Protein AF-A0A2E9WU74-F1 (afdb_monomer)

Structure (mmCIF, N/CA/C/O backbone):
data_AF-A0A2E9WU74-F1
#
_entry.id   AF-A0A2E9WU74-F1
#
loop_
_a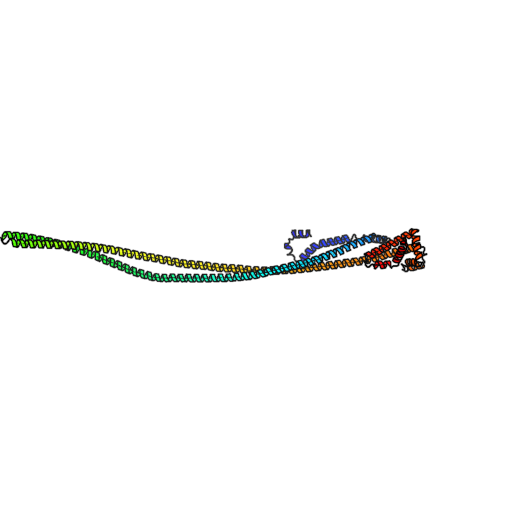tom_site.group_PDB
_atom_site.id
_atom_site.type_symbol
_atom_site.label_atom_id
_atom_site.label_alt_id
_atom_site.label_comp_id
_atom_site.label_asym_id
_atom_site.label_entity_id
_atom_site.label_seq_id
_atom_site.pdbx_PDB_ins_code
_atom_site.Cartn_x
_atom_site.Cartn_y
_atom_site.Cartn_z
_atom_site.occupancy
_atom_site.B_iso_or_equiv
_atom_site.auth_seq_id
_atom_site.auth_comp_id
_atom_site.auth_asym_id
_atom_site.auth_atom_id
_atom_site.pdbx_PDB_model_num
ATOM 1 N N . MET A 1 1 ? 57.791 0.528 -40.957 1.00 48.19 1 MET A N 1
ATOM 2 C CA . MET A 1 1 ? 56.717 0.867 -39.993 1.00 48.19 1 MET A CA 1
ATOM 3 C C . MET A 1 1 ? 56.706 0.006 -38.730 1.00 48.19 1 MET A C 1
ATOM 5 O O . MET A 1 1 ? 56.322 0.526 -37.696 1.00 48.19 1 MET A O 1
ATOM 9 N N . ILE A 1 2 ? 57.174 -1.249 -38.754 1.00 48.03 2 ILE A N 1
ATOM 10 C CA . ILE A 1 2 ? 57.168 -2.131 -37.564 1.00 48.03 2 ILE A CA 1
ATOM 11 C C . ILE A 1 2 ? 58.119 -1.635 -36.445 1.00 48.03 2 ILE A C 1
ATOM 13 O O . ILE A 1 2 ? 57.806 -1.767 -35.269 1.00 48.03 2 ILE A O 1
ATOM 17 N N . PHE A 1 3 ? 59.224 -0.967 -36.797 1.00 51.16 3 PHE A N 1
ATOM 18 C CA . PHE A 1 3 ? 60.222 -0.463 -35.834 1.00 51.16 3 PHE A CA 1
ATOM 19 C C . PHE A 1 3 ? 59.803 0.813 -35.074 1.00 51.16 3 PHE A C 1
ATOM 21 O O . PHE A 1 3 ? 60.235 1.035 -33.949 1.00 51.16 3 PHE A O 1
ATOM 28 N N . VAL A 1 4 ? 58.939 1.651 -35.663 1.00 55.72 4 VAL A N 1
ATOM 29 C CA . VAL A 1 4 ? 58.462 2.897 -35.023 1.00 55.72 4 VAL A CA 1
ATOM 30 C C . VAL A 1 4 ? 57.407 2.577 -33.962 1.00 55.72 4 VAL A C 1
ATOM 32 O O . VAL A 1 4 ? 57.425 3.153 -32.879 1.00 55.72 4 VAL A O 1
ATOM 35 N N . GLY A 1 5 ? 56.547 1.588 -34.233 1.00 57.78 5 GLY A N 1
ATOM 36 C CA . GLY A 1 5 ? 55.558 1.110 -33.267 1.00 57.78 5 GLY A CA 1
ATOM 37 C C . GLY A 1 5 ? 56.182 0.456 -32.031 1.00 57.78 5 GLY A C 1
ATOM 38 O O . GLY A 1 5 ? 55.669 0.644 -30.930 1.00 57.78 5 GLY A O 1
ATOM 39 N N . SER A 1 6 ? 57.309 -0.257 -32.176 1.00 55.78 6 SER A N 1
ATOM 40 C CA . SER A 1 6 ? 57.970 -0.890 -31.025 1.00 55.78 6 SER A CA 1
ATOM 41 C C . SER A 1 6 ? 58.774 0.094 -30.170 1.00 55.78 6 SER A C 1
ATOM 43 O O . SER A 1 6 ? 58.863 -0.105 -28.966 1.00 55.78 6 SER A O 1
ATOM 45 N N . TYR A 1 7 ? 59.326 1.167 -30.748 1.00 57.25 7 TYR A N 1
ATOM 46 C CA . TYR A 1 7 ? 60.060 2.190 -29.988 1.00 57.25 7 TYR A CA 1
ATOM 47 C C . TYR A 1 7 ? 59.115 3.082 -29.160 1.00 57.25 7 TYR A C 1
ATOM 49 O O . TYR A 1 7 ? 59.356 3.316 -27.977 1.00 57.25 7 TYR A O 1
ATOM 57 N N . VAL A 1 8 ? 57.971 3.480 -29.735 1.00 58.38 8 VAL A N 1
ATOM 58 C CA . VAL A 1 8 ? 56.920 4.243 -29.028 1.00 58.38 8 VAL A CA 1
ATOM 59 C C . VAL A 1 8 ? 56.291 3.425 -27.894 1.00 58.38 8 VAL A C 1
ATOM 61 O O . VAL A 1 8 ? 56.008 3.962 -26.823 1.00 58.38 8 VAL A O 1
ATOM 64 N N . GLY A 1 9 ? 56.124 2.116 -28.103 1.00 57.59 9 GLY A N 1
ATOM 65 C CA . GLY A 1 9 ? 55.580 1.210 -27.093 1.00 57.59 9 GLY A CA 1
ATOM 66 C C . GLY A 1 9 ? 56.512 0.919 -25.910 1.00 57.59 9 GLY A C 1
ATOM 67 O O . GLY A 1 9 ? 56.008 0.535 -24.861 1.00 57.59 9 GLY A O 1
ATOM 68 N N . VAL A 1 10 ? 57.834 1.093 -26.057 1.00 60.66 10 VAL A N 1
ATOM 69 C CA . VAL A 1 10 ? 58.822 0.705 -25.029 1.00 60.66 10 VAL A CA 1
ATOM 70 C C . VAL A 1 10 ? 59.429 1.901 -24.287 1.00 60.66 10 VAL A C 1
ATOM 72 O O . VAL A 1 10 ? 59.628 1.790 -23.081 1.00 60.66 10 VAL A O 1
ATOM 75 N N . GLU A 1 11 ? 59.692 3.041 -24.941 1.00 56.91 11 GLU A N 1
ATOM 76 C CA . GLU A 1 11 ? 60.334 4.193 -24.268 1.00 56.91 11 GLU A CA 1
ATOM 77 C C . GLU A 1 11 ? 59.396 5.356 -23.908 1.00 56.91 11 GLU A C 1
ATOM 79 O O . GLU A 1 11 ? 59.686 6.085 -22.963 1.00 56.91 11 GLU A O 1
ATOM 84 N N . ILE A 1 12 ? 58.288 5.559 -24.632 1.00 60.53 12 ILE A N 1
ATOM 85 C CA . ILE A 1 12 ? 57.483 6.795 -24.519 1.00 60.53 12 ILE A CA 1
ATOM 86 C C . ILE A 1 12 ? 56.117 6.538 -23.865 1.00 60.53 12 ILE A C 1
ATOM 88 O O . ILE A 1 12 ? 55.648 7.354 -23.067 1.00 60.53 12 ILE A O 1
ATOM 92 N N . GLY A 1 13 ? 55.502 5.386 -24.155 1.00 60.66 13 GLY A N 1
ATOM 93 C CA . GLY A 1 13 ? 54.163 5.033 -23.686 1.00 60.66 13 GLY A CA 1
ATOM 94 C C . GLY A 1 13 ? 53.072 5.767 -24.474 1.00 60.66 13 GLY A C 1
ATOM 95 O O . GLY A 1 13 ? 53.097 6.987 -24.625 1.00 60.66 13 GLY A O 1
ATOM 96 N N . TRP A 1 14 ? 52.086 5.020 -24.976 1.00 60.06 14 TRP A N 1
ATOM 97 C CA . TRP A 1 14 ? 51.018 5.550 -25.839 1.00 60.06 14 TRP A CA 1
ATOM 98 C C . TRP A 1 14 ? 50.149 6.629 -25.176 1.00 60.06 14 TRP A C 1
ATOM 100 O O . TRP A 1 14 ? 49.527 7.425 -25.875 1.00 60.06 14 TRP A O 1
ATOM 110 N N . GLU A 1 15 ? 50.147 6.700 -23.845 1.00 60.84 15 GLU A N 1
ATOM 111 C CA . GLU A 1 15 ? 49.379 7.693 -23.089 1.00 60.84 15 GLU A CA 1
ATOM 112 C C . GLU A 1 15 ? 50.050 9.077 -23.029 1.00 60.84 15 GLU A C 1
ATOM 114 O O . GLU A 1 15 ? 49.361 10.083 -22.886 1.00 60.84 15 GLU A O 1
ATOM 119 N N . ASN A 1 16 ? 51.371 9.171 -23.233 1.00 56.22 16 ASN A N 1
ATOM 120 C CA . ASN A 1 16 ? 52.099 10.450 -23.188 1.00 56.22 16 ASN A CA 1
ATOM 121 C C . ASN A 1 16 ? 52.099 11.211 -24.525 1.00 56.22 16 ASN A C 1
ATOM 123 O O . ASN A 1 16 ? 52.499 12.373 -24.581 1.00 56.22 16 ASN A O 1
ATOM 127 N N . LEU A 1 17 ? 51.617 10.592 -25.606 1.00 57.34 17 LEU A N 1
ATOM 128 C CA . LEU A 1 17 ? 51.558 11.193 -26.945 1.00 57.34 17 LEU A CA 1
ATOM 129 C C . LEU A 1 17 ? 50.575 12.371 -27.044 1.00 57.34 17 LEU A C 1
ATOM 131 O O . LEU A 1 17 ? 50.696 13.188 -27.952 1.00 57.34 17 LEU A O 1
ATOM 135 N N . PHE A 1 18 ? 49.645 12.485 -26.092 1.00 60.78 18 PHE A N 1
ATOM 136 C CA . PHE A 1 18 ? 48.641 13.552 -26.031 1.00 60.78 18 PHE A CA 1
ATOM 137 C C . PHE A 1 18 ? 49.038 14.734 -25.129 1.00 60.78 18 PHE A C 1
ATOM 139 O O . PHE A 1 18 ? 48.276 15.692 -25.022 1.00 60.78 18 PHE A O 1
ATOM 146 N N . ILE A 1 19 ? 50.216 14.685 -24.492 1.00 60.22 19 ILE A N 1
ATOM 147 C CA . ILE A 1 19 ? 50.709 15.736 -23.580 1.00 60.22 19 ILE A CA 1
ATOM 148 C C . ILE A 1 19 ? 51.682 16.702 -24.290 1.00 60.22 19 ILE A C 1
ATOM 150 O O . ILE A 1 19 ? 51.900 17.818 -23.820 1.00 60.22 19 ILE A O 1
ATOM 154 N N . PHE A 1 20 ? 52.232 16.319 -25.446 1.00 56.66 20 PHE A N 1
ATOM 155 C CA . PHE A 1 20 ? 53.183 17.141 -26.202 1.00 56.66 20 PHE A CA 1
ATOM 156 C C . PHE A 1 20 ? 52.506 18.275 -26.982 1.00 56.66 20 PHE A C 1
ATOM 158 O O . PHE A 1 20 ? 51.407 18.117 -27.522 1.00 56.66 20 PHE A O 1
ATOM 165 N N . LEU A 1 21 ? 53.176 19.430 -27.079 1.00 64.19 21 LEU A N 1
ATOM 166 C CA . LEU A 1 21 ? 52.642 20.563 -27.834 1.00 64.19 21 LEU A CA 1
ATOM 167 C C . LEU A 1 21 ? 52.605 20.234 -29.344 1.00 64.19 21 LEU A C 1
ATOM 169 O O . LEU A 1 21 ? 53.453 19.489 -29.839 1.00 64.19 21 LEU A O 1
ATOM 173 N N . PRO A 1 22 ? 51.678 20.820 -30.132 1.00 60.62 22 PRO A N 1
ATOM 174 C CA . PRO A 1 22 ? 51.462 20.450 -31.539 1.00 60.62 22 PRO A CA 1
ATOM 175 C C . PRO A 1 22 ? 52.713 20.509 -32.433 1.00 60.62 22 PRO A C 1
ATOM 177 O O . PRO A 1 22 ? 52.829 19.765 -33.404 1.00 60.62 22 PRO A O 1
ATOM 180 N N . HIS A 1 23 ? 53.668 21.381 -32.103 1.00 64.56 23 HIS A N 1
ATOM 181 C CA . HIS A 1 23 ? 54.929 21.509 -32.833 1.00 64.56 23 HIS A CA 1
ATOM 182 C C . HIS A 1 23 ? 55.947 20.410 -32.478 1.00 64.56 23 HIS A C 1
ATOM 184 O O . HIS A 1 23 ? 56.760 20.044 -33.324 1.00 64.56 23 HIS A O 1
ATOM 190 N N . GLU A 1 24 ? 55.876 19.834 -31.276 1.00 59.97 24 GLU A N 1
ATOM 191 C CA . GLU A 1 24 ? 56.727 18.721 -30.830 1.00 59.97 24 GLU A CA 1
ATOM 192 C C . GLU A 1 24 ? 56.262 17.393 -31.448 1.00 59.97 24 GLU A C 1
ATOM 194 O O . GLU A 1 24 ? 57.079 16.597 -31.911 1.00 59.97 24 GLU A O 1
ATOM 199 N N . LEU A 1 25 ? 54.943 17.215 -31.588 1.00 63.94 25 LEU A N 1
ATOM 200 C CA . LEU A 1 25 ? 54.327 16.151 -32.394 1.00 63.94 25 LEU A CA 1
ATOM 201 C C . LEU A 1 25 ? 54.734 16.253 -33.873 1.00 63.94 25 LEU A C 1
ATOM 203 O O . LEU A 1 25 ? 55.093 15.251 -34.495 1.00 63.94 25 LEU A O 1
ATOM 207 N N . GLY A 1 26 ? 54.758 17.475 -34.418 1.00 62.28 26 GLY A N 1
ATOM 208 C CA . GLY A 1 26 ? 55.291 17.750 -35.753 1.00 62.28 26 GLY A CA 1
ATOM 209 C C . GLY A 1 26 ? 56.766 17.360 -35.887 1.00 62.28 26 GLY A C 1
ATOM 210 O O . GLY A 1 26 ? 57.138 16.695 -36.852 1.00 62.28 26 GLY A O 1
ATOM 211 N N . GLY A 1 27 ? 57.594 17.689 -34.890 1.00 66.62 27 GLY A N 1
ATOM 212 C CA . GLY A 1 27 ? 59.005 17.298 -34.832 1.00 66.62 27 GLY A CA 1
ATOM 213 C C . GLY A 1 27 ? 59.218 15.781 -34.812 1.00 66.62 27 GLY A C 1
ATOM 214 O O . GLY A 1 27 ? 60.118 15.285 -35.489 1.00 66.62 27 GLY A O 1
ATOM 215 N N . PHE A 1 28 ? 58.359 15.030 -34.117 1.00 64.56 28 PHE A N 1
ATOM 216 C CA . PHE A 1 28 ? 58.431 13.567 -34.057 1.00 64.56 28 PHE A CA 1
ATOM 217 C C . PHE A 1 28 ? 58.051 12.904 -35.388 1.00 64.56 28 PHE A C 1
ATOM 219 O O . PHE A 1 28 ? 58.750 12.009 -35.865 1.00 64.56 28 PHE A O 1
ATOM 226 N N . VAL A 1 29 ? 56.985 13.382 -36.038 1.00 65.56 29 VAL A N 1
ATOM 227 C CA . VAL A 1 29 ? 56.582 12.905 -37.372 1.00 65.56 29 VAL A CA 1
ATOM 228 C C . VAL A 1 29 ? 57.664 13.225 -38.405 1.00 65.56 29 VAL A C 1
ATOM 230 O O . VAL A 1 29 ? 58.025 12.365 -39.209 1.00 65.56 29 VAL A O 1
ATOM 233 N N . ILE A 1 30 ? 58.254 14.421 -38.339 1.00 69.75 30 ILE A N 1
ATOM 234 C CA . ILE A 1 30 ? 59.388 14.801 -39.185 1.00 69.75 30 ILE A CA 1
ATOM 235 C C . ILE A 1 30 ? 60.590 13.891 -38.891 1.00 69.75 30 ILE A C 1
ATOM 237 O O . ILE A 1 30 ? 61.168 13.345 -39.826 1.00 69.75 30 ILE A O 1
ATOM 241 N N . GLY A 1 31 ? 60.933 13.631 -37.629 1.00 69.06 31 GLY A N 1
ATOM 242 C CA . GLY A 1 31 ? 62.035 12.740 -37.245 1.00 69.06 31 GLY A CA 1
ATOM 243 C C . GLY A 1 31 ? 61.843 11.275 -37.660 1.00 69.06 31 GLY A C 1
ATOM 244 O O . GLY A 1 31 ? 62.819 10.604 -37.982 1.00 69.06 31 GLY A O 1
ATOM 245 N N . ALA A 1 32 ? 60.603 10.781 -37.718 1.00 68.94 32 ALA A N 1
ATOM 246 C CA . ALA A 1 32 ? 60.292 9.411 -38.134 1.00 68.94 32 ALA A CA 1
ATOM 247 C C . ALA A 1 32 ? 60.255 9.234 -39.663 1.00 68.94 32 ALA A C 1
ATOM 249 O O . ALA A 1 32 ? 60.599 8.167 -40.174 1.00 68.94 32 ALA A O 1
ATOM 250 N N . VAL A 1 33 ? 59.842 10.272 -40.399 1.00 67.31 33 VAL A N 1
ATOM 251 C CA . VAL A 1 33 ? 59.669 10.229 -41.863 1.00 67.31 33 VAL A CA 1
ATOM 252 C C . VAL A 1 33 ? 60.916 10.717 -42.610 1.00 67.31 33 VAL A C 1
ATOM 254 O O . VAL A 1 33 ? 61.198 10.234 -43.708 1.00 67.31 33 VAL A O 1
ATOM 257 N N . THR A 1 34 ? 61.716 11.603 -42.010 1.00 75.31 34 THR A N 1
ATOM 258 C CA . THR A 1 34 ? 62.915 12.174 -42.648 1.00 75.31 34 THR A CA 1
ATOM 259 C C . THR A 1 34 ? 64.006 11.137 -42.926 1.00 75.31 34 THR A C 1
ATOM 261 O O . THR A 1 34 ? 64.523 11.153 -44.038 1.00 75.31 34 THR A O 1
ATOM 264 N N . PRO A 1 35 ? 64.359 10.196 -42.027 1.00 70.62 35 PRO A N 1
ATOM 265 C CA . PRO A 1 35 ? 65.393 9.207 -42.323 1.00 70.62 35 PRO A CA 1
ATOM 266 C C . PRO A 1 35 ? 65.001 8.259 -43.466 1.00 70.62 35 PRO A C 1
ATOM 268 O O . PRO A 1 35 ? 65.812 8.107 -44.371 1.00 70.62 35 PRO A O 1
ATOM 271 N N . PRO A 1 36 ? 63.778 7.688 -43.535 1.00 70.19 36 PRO A N 1
ATOM 272 C CA . PRO A 1 36 ? 63.330 6.931 -44.705 1.00 70.19 36 PRO A CA 1
ATOM 273 C C . PRO A 1 36 ? 63.283 7.766 -45.987 1.00 70.19 36 PRO A C 1
ATOM 275 O O . PRO A 1 36 ? 63.701 7.279 -47.032 1.00 70.19 36 PRO A O 1
ATOM 278 N N . ALA A 1 37 ? 62.815 9.018 -45.918 1.00 66.62 37 ALA A N 1
ATOM 279 C CA . ALA A 1 37 ? 62.768 9.912 -47.074 1.00 66.62 37 ALA A CA 1
ATOM 280 C C . ALA A 1 37 ? 64.175 10.282 -47.574 1.00 66.62 37 ALA A C 1
ATOM 282 O O . ALA A 1 37 ? 64.413 10.299 -48.777 1.00 66.62 37 ALA A O 1
ATOM 283 N N . PHE A 1 38 ? 65.123 10.509 -46.663 1.00 75.88 38 PHE A N 1
ATOM 284 C CA . PHE A 1 38 ? 66.527 10.768 -46.973 1.00 75.88 38 PHE A CA 1
ATOM 285 C C . PHE A 1 38 ? 67.224 9.515 -47.502 1.00 75.88 38 PHE A C 1
ATOM 287 O O . PHE A 1 38 ? 68.002 9.608 -48.438 1.00 75.88 38 PHE A O 1
ATOM 294 N N . LEU A 1 39 ? 66.900 8.331 -46.978 1.00 72.88 39 LEU A N 1
ATOM 295 C CA . LEU A 1 39 ? 67.400 7.053 -47.487 1.00 72.88 39 LEU A CA 1
ATOM 296 C C . LEU A 1 39 ? 66.850 6.780 -48.895 1.00 72.88 39 LEU A C 1
ATOM 298 O O . LEU A 1 39 ? 67.604 6.355 -49.759 1.00 72.88 39 LEU A O 1
ATOM 302 N N . TRP A 1 40 ? 65.591 7.131 -49.175 1.00 68.19 40 TRP A N 1
ATOM 303 C CA . TRP A 1 40 ? 65.030 7.134 -50.532 1.00 68.19 40 TRP A CA 1
ATOM 304 C C . TRP A 1 40 ? 65.691 8.168 -51.448 1.00 68.19 40 TRP A C 1
ATOM 306 O O . TRP A 1 40 ? 65.906 7.879 -52.620 1.00 68.19 40 TRP A O 1
ATOM 316 N N . LEU A 1 41 ? 66.071 9.338 -50.929 1.00 70.88 41 LEU A N 1
ATOM 317 C CA . LEU A 1 41 ? 66.806 10.364 -51.675 1.00 70.88 41 LEU A CA 1
ATOM 318 C C . LEU A 1 41 ? 68.255 9.946 -51.957 1.00 70.88 41 LEU A C 1
ATOM 320 O O . LEU A 1 41 ? 68.751 10.192 -53.048 1.00 70.88 41 LEU A O 1
ATOM 324 N N . VAL A 1 42 ? 68.912 9.267 -51.016 1.00 69.94 42 VAL A N 1
ATOM 325 C CA . VAL A 1 42 ? 70.258 8.697 -51.168 1.00 69.94 42 VAL A CA 1
ATOM 326 C C . VAL A 1 42 ? 70.224 7.477 -52.084 1.00 69.94 42 VAL A C 1
ATOM 328 O O . VAL A 1 42 ? 71.104 7.348 -52.922 1.00 69.94 42 VAL A O 1
ATOM 331 N N . ILE A 1 43 ? 69.191 6.631 -52.025 1.00 65.00 43 ILE A N 1
ATOM 332 C CA . ILE A 1 43 ? 68.958 5.564 -53.012 1.00 65.00 43 ILE A CA 1
ATOM 333 C C . ILE A 1 43 ? 68.722 6.185 -54.392 1.00 65.00 43 ILE A C 1
ATOM 335 O O . ILE A 1 43 ? 69.355 5.766 -55.353 1.00 65.00 43 ILE A O 1
ATOM 339 N N . ALA A 1 44 ? 67.903 7.233 -54.498 1.00 62.31 44 ALA A N 1
ATOM 340 C CA . ALA A 1 44 ? 67.691 7.952 -55.750 1.00 62.31 44 ALA A CA 1
ATOM 341 C C . ALA A 1 44 ? 68.964 8.655 -56.253 1.00 62.31 44 ALA A C 1
ATOM 343 O O . ALA A 1 44 ? 69.140 8.782 -57.457 1.00 62.31 44 ALA A O 1
ATOM 344 N N . PHE A 1 45 ? 69.867 9.089 -55.368 1.00 62.69 45 PHE A N 1
ATOM 345 C CA . PHE A 1 45 ? 71.128 9.739 -55.738 1.00 62.69 45 PHE A CA 1
ATOM 346 C C . PHE A 1 45 ? 72.223 8.726 -56.113 1.00 62.69 45 PHE A C 1
ATOM 348 O O . PHE A 1 45 ? 72.936 8.935 -57.089 1.00 62.69 45 PHE A O 1
ATOM 355 N N . LEU A 1 46 ? 72.296 7.586 -55.420 1.00 60.34 46 LEU A N 1
ATOM 356 C CA . LEU A 1 46 ? 73.217 6.485 -55.728 1.00 60.34 46 LEU A CA 1
ATOM 357 C C . LEU A 1 46 ? 72.799 5.721 -56.994 1.00 60.34 46 LEU A C 1
ATOM 359 O O . LEU A 1 46 ? 73.662 5.303 -57.761 1.00 60.34 46 LEU A O 1
ATOM 363 N N . PHE A 1 47 ? 71.496 5.603 -57.277 1.00 56.25 47 PHE A N 1
ATOM 364 C CA . PHE A 1 47 ? 71.016 5.098 -58.571 1.00 56.25 47 PHE A CA 1
ATOM 365 C C . PHE A 1 47 ? 71.198 6.111 -59.710 1.00 56.25 47 PHE A C 1
ATOM 367 O O . PHE A 1 47 ? 71.296 5.711 -60.866 1.00 56.25 47 PHE A O 1
ATOM 374 N N . ARG A 1 48 ? 71.334 7.406 -59.398 1.00 49.94 48 ARG A N 1
ATOM 375 C CA . ARG A 1 48 ? 71.522 8.483 -60.382 1.00 49.94 48 ARG A CA 1
ATOM 376 C C . ARG A 1 48 ? 72.976 8.674 -60.836 1.00 49.94 48 ARG A C 1
ATOM 378 O O . ARG A 1 48 ? 73.199 9.328 -61.852 1.00 49.94 48 ARG A O 1
ATOM 385 N N . GLU A 1 49 ? 73.961 8.083 -60.156 1.00 44.03 49 GLU A N 1
ATOM 386 C CA . GLU A 1 49 ? 75.383 8.195 -60.537 1.00 44.03 49 GLU A CA 1
ATOM 387 C C . GLU A 1 49 ? 75.901 7.077 -61.457 1.00 44.03 49 GLU A C 1
ATOM 389 O O . GLU A 1 49 ? 76.932 7.260 -62.102 1.00 44.03 49 GLU A O 1
ATOM 394 N N . SER A 1 50 ? 75.179 5.961 -61.619 1.00 50.41 50 SER A N 1
ATOM 395 C CA . SER A 1 50 ? 75.575 4.922 -62.594 1.00 50.41 50 SER A CA 1
ATOM 396 C C . SER A 1 50 ? 75.088 5.190 -64.027 1.00 50.41 50 SER A C 1
ATOM 398 O O . SER A 1 50 ? 75.516 4.525 -64.969 1.00 50.41 50 SER A O 1
ATOM 400 N N . GLU A 1 51 ? 74.239 6.204 -64.218 1.00 50.16 51 GLU A N 1
ATOM 401 C CA . GLU A 1 51 ? 73.504 6.401 -65.472 1.00 50.16 51 GLU A CA 1
ATOM 402 C C . GLU A 1 51 ? 74.071 7.519 -66.366 1.00 50.16 51 GLU A C 1
ATOM 404 O O . GLU A 1 51 ? 73.665 7.651 -67.517 1.00 50.16 51 GLU A O 1
ATOM 409 N N . ILE A 1 52 ? 75.063 8.292 -65.899 1.00 48.03 52 ILE A N 1
ATOM 410 C CA . ILE A 1 52 ? 75.585 9.459 -66.644 1.00 48.03 52 ILE A CA 1
ATOM 411 C C . ILE A 1 52 ? 76.970 9.211 -67.274 1.00 48.03 52 ILE A C 1
ATOM 413 O O . ILE A 1 52 ? 77.280 9.781 -68.319 1.00 48.03 52 ILE A O 1
ATOM 417 N N . THR A 1 53 ? 77.785 8.289 -66.757 1.00 47.28 53 THR A N 1
ATOM 418 C CA . THR A 1 53 ? 79.064 7.895 -67.395 1.00 47.28 53 THR A CA 1
ATOM 419 C C . THR A 1 53 ? 78.934 6.715 -68.361 1.00 47.28 53 THR A C 1
ATOM 421 O O . THR A 1 53 ? 79.805 6.526 -69.209 1.00 47.28 53 THR A O 1
ATOM 424 N N . ALA A 1 54 ? 77.819 5.979 -68.330 1.00 48.94 54 ALA A N 1
ATOM 425 C CA . ALA A 1 54 ? 77.486 4.989 -69.359 1.00 48.94 54 ALA A CA 1
ATOM 426 C C . ALA A 1 54 ? 76.940 5.637 -70.651 1.00 48.94 54 ALA A C 1
ATOM 428 O O . ALA A 1 54 ? 77.080 5.074 -71.740 1.00 48.94 54 ALA A O 1
ATOM 429 N N . GLN A 1 55 ? 76.374 6.848 -70.562 1.00 45.91 55 GLN A N 1
ATOM 430 C CA . GLN A 1 55 ? 75.725 7.511 -71.696 1.00 45.91 55 GLN A CA 1
ATOM 431 C C . GLN A 1 55 ? 76.697 8.120 -72.715 1.00 45.91 55 GLN A C 1
ATOM 433 O O . GLN A 1 55 ? 76.349 8.172 -73.886 1.00 45.91 55 GLN A O 1
ATOM 438 N N . SER A 1 56 ? 77.938 8.480 -72.371 1.00 43.62 56 SER A N 1
ATOM 439 C CA . SER A 1 56 ? 78.916 8.946 -73.377 1.00 43.62 56 SER A CA 1
ATOM 440 C C . SER A 1 56 ? 79.533 7.798 -74.193 1.00 43.62 56 SER A C 1
ATOM 442 O O . SER A 1 56 ? 79.845 7.972 -75.373 1.00 43.62 56 SER A O 1
ATOM 444 N N . ALA A 1 57 ? 79.627 6.593 -73.617 1.00 49.66 57 ALA A N 1
ATOM 445 C CA . ALA A 1 57 ? 80.064 5.386 -74.325 1.00 49.66 57 ALA A CA 1
ATOM 446 C C . ALA A 1 57 ? 78.932 4.727 -75.140 1.00 49.66 57 ALA A C 1
ATOM 448 O O . ALA A 1 57 ? 79.205 4.101 -76.169 1.00 49.66 57 ALA A O 1
ATOM 449 N N . ALA A 1 58 ? 77.673 4.890 -74.716 1.00 50.09 58 ALA A N 1
ATOM 450 C CA . ALA A 1 58 ? 76.492 4.480 -75.474 1.00 50.09 58 ALA A CA 1
ATOM 451 C C . ALA A 1 58 ? 76.170 5.452 -76.622 1.00 50.09 58 ALA A C 1
ATOM 453 O O . ALA A 1 58 ? 75.831 4.986 -77.701 1.00 50.09 58 ALA A O 1
ATOM 454 N N . LEU A 1 59 ? 76.368 6.770 -76.460 1.00 48.41 59 LEU A N 1
ATOM 455 C CA . LEU A 1 59 ? 76.156 7.751 -77.537 1.00 48.41 59 LEU A CA 1
ATOM 456 C C . LEU A 1 59 ? 77.187 7.605 -78.673 1.00 48.41 59 LEU A C 1
ATOM 458 O O . LEU A 1 59 ? 76.836 7.737 -79.841 1.00 48.41 59 LEU A O 1
ATOM 462 N N . LEU A 1 60 ? 78.446 7.264 -78.354 1.00 51.84 60 LEU A N 1
ATOM 463 C CA . LEU A 1 60 ? 79.480 6.968 -79.360 1.00 51.84 60 LEU A CA 1
ATOM 464 C C . LEU A 1 60 ? 79.342 5.567 -79.986 1.00 51.84 60 LEU A C 1
ATOM 466 O O . LEU A 1 60 ? 79.794 5.365 -81.112 1.00 51.84 60 LEU A O 1
ATOM 470 N N . ARG A 1 61 ? 78.690 4.608 -79.307 1.00 51.81 61 ARG A N 1
ATOM 471 C CA . ARG A 1 61 ? 78.241 3.355 -79.943 1.00 51.81 61 ARG A CA 1
ATOM 472 C C . ARG A 1 61 ? 77.021 3.583 -80.832 1.00 51.81 61 ARG A C 1
ATOM 474 O O . ARG A 1 61 ? 77.050 3.128 -81.964 1.00 51.81 61 ARG A O 1
ATOM 481 N N . ALA A 1 62 ? 76.030 4.351 -80.384 1.00 48.44 62 ALA A N 1
ATOM 482 C CA . ALA A 1 62 ? 74.829 4.693 -81.147 1.00 48.44 62 ALA A CA 1
ATOM 483 C C . ALA A 1 62 ? 75.149 5.528 -82.397 1.00 48.44 62 ALA A C 1
ATOM 485 O O . ALA A 1 62 ? 74.554 5.312 -83.443 1.00 48.44 62 ALA A O 1
ATOM 486 N N . LEU A 1 63 ? 76.150 6.414 -82.346 1.00 48.81 63 LEU A N 1
ATOM 487 C CA . LEU A 1 63 ? 76.636 7.128 -83.536 1.00 48.81 63 LEU A CA 1
ATOM 488 C C . LEU A 1 63 ? 77.415 6.238 -84.518 1.00 48.81 63 LEU A C 1
ATOM 490 O O . LEU A 1 63 ? 77.551 6.610 -85.679 1.00 48.81 63 LEU A O 1
ATOM 494 N N . ARG A 1 64 ? 77.903 5.069 -84.083 1.00 44.09 64 ARG A N 1
ATOM 495 C CA . ARG A 1 64 ? 78.521 4.062 -84.963 1.00 44.09 64 ARG A CA 1
ATOM 496 C C . ARG A 1 64 ? 77.499 3.049 -85.505 1.00 44.09 64 ARG A C 1
ATOM 498 O O . ARG A 1 64 ? 77.723 2.495 -86.576 1.00 44.09 64 ARG A O 1
ATOM 505 N N . ASP A 1 65 ? 76.378 2.874 -84.807 1.00 41.22 65 ASP A N 1
ATOM 506 C CA . ASP A 1 65 ? 75.285 1.951 -85.153 1.00 41.22 65 ASP A CA 1
ATOM 507 C C . ASP A 1 65 ? 74.186 2.580 -86.032 1.00 41.22 65 ASP A C 1
ATOM 509 O O . ASP A 1 65 ? 73.358 1.872 -86.587 1.00 41.22 65 ASP A O 1
ATOM 513 N N . ILE A 1 66 ? 74.199 3.902 -86.255 1.00 45.78 66 ILE A N 1
ATOM 514 C CA . ILE A 1 66 ? 73.299 4.580 -87.219 1.00 45.78 66 ILE A CA 1
ATOM 515 C C . ILE A 1 66 ? 73.618 4.214 -88.689 1.00 45.78 66 ILE A C 1
ATOM 517 O O . ILE A 1 66 ? 72.926 4.649 -89.609 1.00 45.78 66 ILE A O 1
ATOM 521 N N . THR A 1 67 ? 74.627 3.373 -88.938 1.00 46.09 67 THR A N 1
ATOM 522 C CA . THR A 1 67 ? 74.976 2.907 -90.289 1.00 46.09 67 THR A CA 1
ATOM 523 C C . THR A 1 67 ? 74.337 1.578 -90.708 1.00 46.09 67 THR A C 1
ATOM 525 O O . THR A 1 67 ? 74.510 1.214 -91.867 1.00 46.09 67 THR A O 1
ATOM 528 N N . GLU A 1 68 ? 73.542 0.908 -89.860 1.00 38.38 68 GLU A N 1
ATOM 529 C CA . GLU A 1 68 ? 72.668 -0.207 -90.274 1.00 38.38 68 GLU A CA 1
ATOM 530 C C . GLU A 1 68 ? 71.336 -0.220 -89.483 1.00 38.38 68 GLU A C 1
ATOM 532 O O . GLU A 1 68 ? 71.336 -0.050 -88.265 1.00 38.38 68 GLU A O 1
ATOM 537 N N . PRO A 1 69 ? 70.170 -0.406 -90.131 1.00 43.88 69 PRO A N 1
ATOM 538 C CA . PRO A 1 69 ? 68.889 -0.524 -89.434 1.00 43.88 69 PRO A CA 1
ATOM 539 C C . PRO A 1 69 ? 68.795 -1.895 -88.742 1.00 43.88 69 PRO A C 1
ATOM 541 O O . PRO A 1 69 ? 68.783 -2.914 -89.424 1.00 43.88 69 PRO A O 1
ATOM 544 N N . ASN A 1 70 ? 68.720 -1.935 -87.405 1.00 43.34 70 ASN A N 1
ATOM 545 C CA . ASN A 1 70 ? 68.635 -3.186 -86.638 1.00 43.34 70 ASN A CA 1
ATOM 546 C C . ASN A 1 70 ? 67.242 -3.363 -85.985 1.00 43.34 70 ASN A C 1
ATOM 548 O O . ASN A 1 70 ? 66.754 -2.489 -85.262 1.00 43.34 70 ASN A O 1
ATOM 552 N N . ASP A 1 71 ? 66.590 -4.499 -86.240 1.00 53.84 71 ASP A N 1
ATOM 553 C CA . ASP A 1 71 ? 65.168 -4.771 -85.963 1.00 53.84 71 ASP A CA 1
ATOM 554 C C . ASP A 1 71 ? 64.792 -4.874 -84.464 1.00 53.84 71 ASP A C 1
ATOM 556 O O . ASP A 1 71 ? 63.621 -4.737 -84.093 1.00 53.84 71 ASP A O 1
ATOM 560 N N . GLU A 1 72 ? 65.768 -5.041 -83.568 1.00 46.31 72 GLU A N 1
ATOM 561 C CA . GLU A 1 72 ? 65.570 -5.381 -82.147 1.00 46.31 72 GLU A CA 1
ATOM 562 C C . GLU A 1 72 ? 64.962 -4.238 -81.300 1.00 46.31 72 GLU A C 1
ATOM 564 O O . GLU A 1 72 ? 64.095 -4.464 -80.450 1.00 46.31 72 GLU A O 1
ATOM 569 N N . SER A 1 73 ? 65.307 -2.977 -81.595 1.00 44.69 73 SER A N 1
ATOM 570 C CA . SER A 1 73 ? 64.744 -1.803 -80.894 1.00 44.69 73 SER A CA 1
ATOM 571 C C . SER A 1 73 ? 63.263 -1.573 -81.215 1.00 44.69 73 SER A C 1
ATOM 573 O O . SER A 1 73 ? 62.493 -1.092 -80.381 1.00 44.69 73 SER A O 1
ATOM 575 N N . THR A 1 74 ? 62.825 -1.959 -82.417 1.00 52.97 74 THR A N 1
ATOM 576 C CA . THR A 1 74 ? 61.411 -1.858 -82.799 1.00 52.97 74 THR A CA 1
ATOM 577 C C . THR A 1 74 ? 60.562 -2.954 -82.159 1.00 52.97 74 THR A C 1
ATOM 579 O O . THR A 1 74 ? 59.371 -2.734 -81.933 1.00 52.97 74 THR A O 1
ATOM 582 N N . ALA A 1 75 ? 61.151 -4.114 -81.853 1.00 55.38 75 ALA A N 1
ATOM 583 C CA . ALA A 1 75 ? 60.477 -5.212 -81.169 1.00 55.38 75 ALA A CA 1
ATOM 584 C C . ALA A 1 75 ? 60.262 -4.899 -79.679 1.00 55.38 75 ALA A C 1
ATOM 586 O O . ALA A 1 75 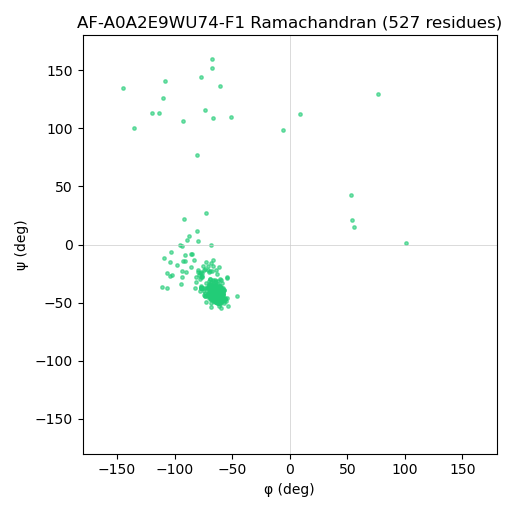? 59.151 -5.060 -79.178 1.00 55.38 75 ALA A O 1
ATOM 587 N N . HIS A 1 76 ? 61.279 -4.360 -78.997 1.00 55.75 76 HIS A N 1
ATOM 588 C CA . HIS A 1 76 ? 61.190 -4.006 -77.574 1.00 55.75 76 HIS A CA 1
ATOM 589 C C . HIS A 1 76 ? 60.166 -2.888 -77.308 1.00 55.75 76 HIS A C 1
ATOM 591 O O . HIS A 1 76 ? 59.338 -2.982 -76.403 1.00 55.75 76 HIS A O 1
ATOM 597 N N . PHE A 1 77 ? 60.149 -1.859 -78.159 1.00 56.72 77 PHE A N 1
ATOM 598 C CA . PHE A 1 77 ? 59.156 -0.784 -78.085 1.00 56.72 77 PHE A CA 1
ATOM 599 C C . PHE A 1 77 ? 57.733 -1.277 -78.401 1.00 56.72 77 PHE A C 1
ATOM 601 O O . PHE A 1 77 ? 56.772 -0.850 -77.762 1.00 56.72 77 PHE A O 1
ATOM 608 N N . ARG A 1 78 ? 57.582 -2.216 -79.349 1.00 58.03 78 ARG A N 1
ATOM 609 C CA . ARG A 1 78 ? 56.294 -2.868 -79.645 1.00 58.03 78 ARG A CA 1
ATOM 610 C C . ARG A 1 78 ? 55.782 -3.702 -78.469 1.00 58.03 78 ARG A C 1
ATOM 612 O O . ARG A 1 78 ? 54.591 -3.626 -78.183 1.00 58.03 78 ARG A O 1
ATOM 619 N N . ALA A 1 79 ? 56.656 -4.442 -77.787 1.00 65.62 79 ALA A N 1
ATOM 620 C CA . ALA A 1 79 ? 56.297 -5.227 -76.605 1.00 65.62 79 ALA A CA 1
ATOM 621 C C . ALA A 1 79 ? 55.824 -4.324 -75.454 1.00 65.62 79 ALA A C 1
ATOM 623 O O . ALA A 1 79 ? 54.713 -4.494 -74.964 1.00 65.62 79 ALA A O 1
ATOM 624 N N . MET A 1 80 ? 56.592 -3.279 -75.122 1.00 63.81 80 MET A N 1
ATOM 625 C CA . MET A 1 80 ? 56.233 -2.332 -74.059 1.00 63.81 80 MET A CA 1
ATOM 626 C C . MET A 1 80 ? 54.916 -1.588 -74.343 1.00 63.81 80 MET A C 1
ATOM 628 O O . MET A 1 80 ? 54.114 -1.357 -73.440 1.00 63.81 80 MET A O 1
ATOM 632 N N . LEU A 1 81 ? 54.654 -1.239 -75.608 1.00 61.47 81 LEU A N 1
ATOM 633 C CA . LEU A 1 81 ? 53.373 -0.659 -76.022 1.00 61.47 81 LEU A CA 1
ATOM 634 C C . LEU A 1 81 ? 52.218 -1.666 -75.974 1.00 61.47 81 LEU A C 1
ATOM 636 O O . LEU A 1 81 ? 51.094 -1.279 -75.658 1.00 61.47 81 LEU A O 1
ATOM 640 N N . GLY A 1 82 ? 52.476 -2.935 -76.294 1.00 68.19 82 GLY A N 1
ATOM 641 C CA . GLY A 1 82 ? 51.506 -4.019 -76.144 1.00 68.19 82 GLY A CA 1
ATOM 642 C C . GLY A 1 82 ? 51.093 -4.194 -74.686 1.00 68.19 82 GLY A C 1
ATOM 643 O O . GLY A 1 82 ? 49.901 -4.188 -74.384 1.00 68.19 82 GLY A O 1
ATOM 644 N N . ASP A 1 83 ? 52.067 -4.230 -73.780 1.00 72.06 83 ASP A N 1
ATOM 645 C CA . ASP A 1 83 ? 51.836 -4.358 -72.341 1.00 72.06 83 ASP A CA 1
ATOM 646 C C . ASP A 1 83 ? 51.101 -3.143 -71.764 1.00 72.06 83 ASP A C 1
ATOM 648 O O . ASP A 1 83 ? 50.158 -3.305 -70.990 1.00 72.06 83 ASP A O 1
ATOM 652 N N . LEU A 1 84 ? 51.445 -1.924 -72.197 1.00 69.81 84 LEU A N 1
ATOM 653 C CA . LEU A 1 84 ? 50.736 -0.707 -71.789 1.00 69.81 84 LEU A CA 1
ATOM 654 C C . LEU A 1 84 ? 49.274 -0.705 -72.259 1.00 69.81 84 LEU A C 1
ATOM 656 O O . LEU A 1 84 ? 48.394 -0.261 -71.527 1.00 69.81 84 LEU A O 1
ATOM 660 N N . MET A 1 85 ? 48.990 -1.201 -73.465 1.00 65.62 85 MET A N 1
ATOM 661 C CA . MET A 1 85 ? 47.628 -1.247 -74.009 1.00 65.62 85 MET A CA 1
ATOM 662 C C . MET A 1 85 ? 46.784 -2.364 -73.408 1.00 65.62 85 MET A C 1
ATOM 664 O O . MET A 1 85 ? 45.594 -2.161 -73.156 1.00 65.62 85 MET A O 1
ATOM 668 N N . ASN A 1 86 ? 47.397 -3.515 -73.142 1.00 73.62 86 ASN A N 1
ATOM 669 C CA . ASN A 1 86 ? 46.771 -4.579 -72.372 1.00 73.62 86 ASN A CA 1
ATOM 670 C C . ASN A 1 86 ? 46.472 -4.079 -70.954 1.00 73.62 86 ASN A C 1
ATOM 672 O O . ASN A 1 86 ? 45.353 -4.242 -70.479 1.00 73.62 86 ASN A O 1
ATOM 676 N N . GLY A 1 87 ? 47.415 -3.365 -70.332 1.00 70.88 87 GLY A N 1
ATOM 677 C CA . GLY A 1 87 ? 47.234 -2.701 -69.043 1.00 70.88 87 GLY A CA 1
ATOM 678 C C . GLY A 1 87 ? 46.130 -1.643 -69.057 1.00 70.88 87 GLY A C 1
ATOM 679 O O . GLY A 1 87 ? 45.302 -1.626 -68.157 1.00 70.88 87 GLY A O 1
ATOM 680 N N . ALA A 1 88 ? 46.050 -0.800 -70.089 1.00 67.50 88 ALA A N 1
ATOM 681 C CA . ALA A 1 88 ? 45.021 0.234 -70.218 1.00 67.50 88 ALA A CA 1
ATOM 682 C C . ALA A 1 88 ? 43.622 -0.344 -70.488 1.00 67.50 88 ALA A C 1
ATOM 684 O O . ALA A 1 88 ? 42.633 0.159 -69.959 1.00 67.50 88 ALA A O 1
ATOM 685 N N . SER A 1 89 ? 43.530 -1.415 -71.280 1.00 70.38 89 SER A N 1
ATOM 686 C CA . SER A 1 89 ? 42.263 -2.102 -71.561 1.00 70.38 89 SER A CA 1
ATOM 687 C C . SER A 1 89 ? 41.777 -2.881 -70.342 1.00 70.38 89 SER A C 1
ATOM 689 O O . SER A 1 89 ? 40.614 -2.752 -69.972 1.00 70.38 89 SER A O 1
ATOM 691 N N . ALA A 1 90 ? 42.680 -3.596 -69.664 1.00 74.19 90 ALA A N 1
ATOM 692 C CA . ALA A 1 90 ? 42.392 -4.253 -68.394 1.00 74.19 90 ALA A CA 1
ATOM 693 C C . ALA A 1 90 ? 42.008 -3.235 -67.310 1.00 74.19 90 ALA A C 1
ATOM 695 O O . ALA A 1 90 ? 41.080 -3.475 -66.545 1.00 74.19 90 ALA A O 1
ATOM 696 N N . LEU A 1 91 ? 42.663 -2.068 -67.273 1.00 72.94 91 LEU A N 1
ATOM 697 C CA . LE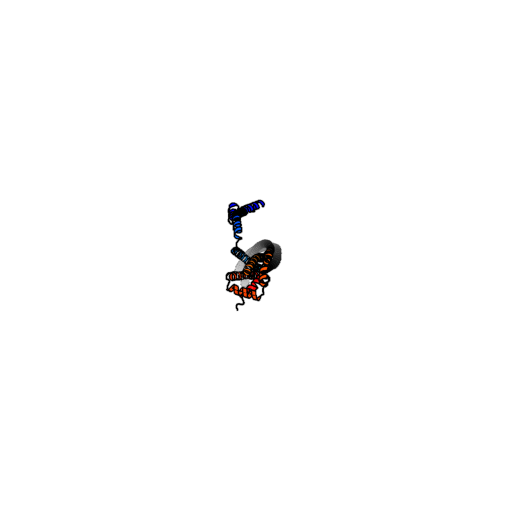U A 1 91 ? 42.301 -0.969 -66.378 1.00 72.94 91 LEU A CA 1
ATOM 698 C C . LEU A 1 91 ? 40.916 -0.410 -66.712 1.00 72.94 91 LEU A C 1
ATOM 700 O O . LEU A 1 91 ? 40.133 -0.175 -65.802 1.00 72.94 91 LEU A O 1
ATOM 704 N N . LYS A 1 92 ? 40.582 -0.230 -67.993 1.00 71.62 92 LYS A N 1
ATOM 705 C CA . LYS A 1 92 ? 39.256 0.229 -68.424 1.00 71.62 92 LYS A CA 1
ATOM 706 C C . LYS A 1 92 ? 38.161 -0.769 -68.049 1.00 71.62 92 LYS A C 1
ATOM 708 O O . LYS A 1 92 ? 37.134 -0.357 -67.527 1.00 71.62 92 LYS A O 1
ATOM 713 N N . GLU A 1 93 ? 38.369 -2.055 -68.308 1.00 76.62 93 GLU A N 1
ATOM 714 C CA . GLU A 1 93 ? 37.416 -3.119 -67.976 1.00 76.62 93 GLU A CA 1
ATOM 715 C C . GLU A 1 93 ? 37.240 -3.256 -66.460 1.00 76.62 93 GLU A C 1
ATOM 717 O O . GLU A 1 93 ? 36.118 -3.203 -65.962 1.00 76.62 93 GLU A O 1
ATOM 722 N N . SER A 1 94 ? 38.347 -3.308 -65.715 1.00 72.12 94 SER A N 1
ATOM 723 C CA . SER A 1 94 ? 38.350 -3.323 -64.249 1.00 72.12 94 SER A CA 1
ATOM 724 C C . SER A 1 94 ? 37.689 -2.075 -63.658 1.00 72.12 94 SER A C 1
ATOM 726 O O . SER A 1 94 ? 36.889 -2.180 -62.734 1.00 72.12 94 SER A O 1
ATOM 728 N N . SER A 1 95 ? 37.939 -0.893 -64.225 1.00 69.06 95 SER A N 1
ATOM 729 C CA . SER A 1 95 ? 37.316 0.360 -63.787 1.00 69.06 95 SER A CA 1
ATOM 730 C C . SER A 1 95 ? 35.818 0.408 -64.090 1.00 69.06 95 SER A C 1
ATOM 732 O O . SER A 1 95 ? 35.069 1.018 -63.332 1.00 69.06 95 SER A O 1
ATOM 734 N N . LEU A 1 96 ? 35.364 -0.218 -65.177 1.00 74.25 96 LEU A N 1
ATOM 735 C CA . LEU A 1 96 ? 33.945 -0.284 -65.529 1.00 74.25 96 LEU A CA 1
ATOM 736 C C . LEU A 1 96 ? 33.203 -1.274 -64.622 1.00 74.25 96 LEU A C 1
ATOM 738 O O . LEU A 1 96 ? 32.125 -0.958 -64.125 1.00 74.25 96 LEU A O 1
ATOM 742 N N . LEU A 1 97 ? 33.828 -2.416 -64.320 1.00 75.62 97 LEU A N 1
ATOM 743 C CA . LEU A 1 97 ? 33.353 -3.365 -63.309 1.00 75.62 97 LEU A CA 1
ATOM 744 C C . LEU A 1 97 ? 33.349 -2.746 -61.903 1.00 75.62 97 LEU A C 1
ATOM 746 O O . LEU A 1 97 ? 32.403 -2.954 -61.150 1.00 75.62 97 LEU A O 1
ATOM 750 N N . ALA A 1 98 ? 34.355 -1.938 -61.557 1.00 71.19 98 ALA A N 1
ATOM 751 C CA . ALA A 1 98 ? 34.397 -1.193 -60.301 1.00 71.19 98 ALA A CA 1
ATOM 752 C C . ALA A 1 98 ? 33.302 -0.117 -60.227 1.00 71.19 98 ALA A C 1
ATOM 754 O O . ALA A 1 98 ? 32.704 0.054 -59.170 1.00 71.19 98 ALA A O 1
ATOM 755 N N . SER A 1 99 ? 32.991 0.561 -61.338 1.00 71.75 99 SER A N 1
ATOM 756 C CA . SER A 1 99 ? 31.886 1.527 -61.427 1.00 71.75 99 SER A CA 1
ATOM 757 C C . SER A 1 99 ? 30.527 0.856 -61.238 1.00 71.75 99 SER A C 1
ATOM 759 O O . SER A 1 99 ? 29.699 1.319 -60.454 1.00 71.75 99 SER A O 1
ATOM 761 N N . GLN A 1 100 ? 30.321 -0.285 -61.895 1.00 77.62 100 GLN A N 1
ATOM 762 C CA . GLN A 1 100 ? 29.107 -1.076 -61.745 1.00 77.62 100 GLN A CA 1
ATOM 763 C C . GLN A 1 100 ? 28.973 -1.625 -60.317 1.00 77.62 100 GLN A C 1
ATOM 765 O O . GLN A 1 100 ? 27.930 -1.452 -59.692 1.00 77.62 100 GLN A O 1
ATOM 770 N N . GLY A 1 101 ? 30.056 -2.169 -59.755 1.00 74.69 101 GLY A N 1
ATOM 771 C CA . GLY A 1 101 ? 30.108 -2.609 -58.362 1.00 74.69 101 GLY A CA 1
ATOM 772 C C . GLY A 1 101 ? 29.887 -1.467 -57.365 1.00 74.69 101 GLY A C 1
ATOM 773 O O . GLY A 1 101 ? 29.217 -1.664 -56.360 1.00 74.69 101 GLY A O 1
ATOM 774 N N . ALA A 1 102 ? 30.375 -0.255 -57.646 1.00 71.12 102 ALA A N 1
ATOM 775 C CA . ALA A 1 102 ? 30.107 0.930 -56.832 1.00 71.12 102 ALA A CA 1
ATOM 776 C C . ALA A 1 102 ? 28.633 1.363 -56.897 1.00 71.12 102 ALA A C 1
ATOM 778 O O . ALA A 1 102 ? 28.091 1.819 -55.891 1.00 71.12 102 ALA A O 1
ATOM 779 N N . SER A 1 103 ? 27.976 1.195 -58.049 1.00 74.38 103 SER A N 1
ATOM 780 C CA . SER A 1 103 ? 26.542 1.458 -58.210 1.00 74.38 103 SER A CA 1
ATOM 781 C C . SER A 1 103 ? 25.688 0.434 -57.460 1.00 74.38 103 SER A C 1
ATOM 783 O O . SER A 1 103 ? 24.785 0.823 -56.724 1.00 74.38 103 SER A O 1
ATOM 785 N N . GLU A 1 104 ? 25.997 -0.857 -57.595 1.00 77.44 104 GLU A N 1
ATOM 786 C CA . GLU A 1 104 ? 25.323 -1.944 -56.867 1.00 77.44 104 GLU A CA 1
ATOM 787 C C . GLU A 1 104 ? 25.531 -1.813 -55.352 1.00 77.44 104 GLU A C 1
ATOM 789 O O . GLU A 1 104 ? 24.589 -1.951 -54.569 1.00 77.44 104 GLU A O 1
ATOM 794 N N . LEU A 1 105 ? 26.752 -1.464 -54.929 1.00 74.81 105 LEU A N 1
ATOM 795 C CA . LEU A 1 105 ? 27.051 -1.128 -53.542 1.00 74.81 105 LEU A CA 1
ATOM 796 C C . LEU A 1 105 ? 26.206 0.072 -53.093 1.00 74.81 105 LEU A C 1
ATOM 798 O O . LEU A 1 105 ? 25.586 0.013 -52.036 1.00 74.81 105 LEU A O 1
ATOM 802 N N . GLY A 1 106 ? 26.134 1.134 -53.901 1.00 72.00 106 GLY A N 1
ATOM 803 C CA . GLY A 1 106 ? 25.303 2.308 -53.637 1.00 72.00 106 GLY A CA 1
ATOM 804 C C . GLY A 1 106 ? 23.834 1.950 -53.408 1.00 72.00 106 GLY A C 1
ATOM 805 O O . GLY A 1 106 ? 23.246 2.406 -52.431 1.00 72.00 106 GLY A O 1
ATOM 806 N N . GLU A 1 107 ? 23.257 1.089 -54.244 1.00 79.00 107 GLU A N 1
ATOM 807 C CA . GLU A 1 107 ? 21.873 0.620 -54.110 1.00 79.00 107 GLU A CA 1
ATOM 808 C C . GLU A 1 107 ? 21.663 -0.227 -52.841 1.00 79.00 107 GLU A C 1
ATOM 810 O O . GLU A 1 107 ? 20.720 0.015 -52.082 1.00 79.00 107 GLU A O 1
ATOM 815 N N . ALA A 1 108 ? 22.587 -1.145 -52.533 1.00 78.19 108 ALA A N 1
ATOM 816 C CA . ALA A 1 108 ? 22.559 -1.929 -51.295 1.00 78.19 108 ALA A CA 1
ATOM 817 C C . ALA A 1 108 ? 22.657 -1.045 -50.035 1.00 78.19 108 ALA A C 1
ATOM 819 O O . ALA A 1 108 ? 21.990 -1.299 -49.030 1.00 78.19 108 ALA A O 1
ATOM 820 N N . ILE A 1 109 ? 23.449 0.027 -50.100 1.00 70.81 109 ILE A N 1
ATOM 821 C CA . ILE A 1 109 ? 23.609 1.016 -49.027 1.00 70.81 109 ILE A CA 1
ATOM 822 C C . ILE A 1 109 ? 22.353 1.866 -48.868 1.00 70.81 109 ILE A C 1
ATOM 824 O O . ILE A 1 109 ? 21.921 2.093 -47.741 1.00 70.81 109 ILE A O 1
ATOM 828 N N . TYR A 1 110 ? 21.739 2.314 -49.967 1.00 74.38 110 TYR A N 1
ATOM 829 C CA . TYR A 1 110 ? 20.446 2.997 -49.909 1.00 74.38 110 TYR A CA 1
ATOM 830 C C . TYR A 1 110 ? 19.393 2.111 -49.230 1.00 74.38 110 TYR A C 1
ATOM 832 O O . TYR A 1 110 ? 18.630 2.604 -48.399 1.00 74.38 110 TYR A O 1
ATOM 840 N N . GLY A 1 111 ? 19.417 0.801 -49.497 1.00 80.88 111 GLY A N 1
ATOM 841 C CA . GLY A 1 111 ? 18.616 -0.188 -48.776 1.00 80.88 111 GLY A CA 1
ATOM 842 C C . GLY A 1 111 ? 18.943 -0.269 -47.278 1.00 80.88 111 GLY A C 1
ATOM 843 O O . GLY A 1 111 ? 18.030 -0.255 -46.454 1.00 80.88 111 GLY A O 1
ATOM 844 N N . GLN A 1 112 ? 20.224 -0.302 -46.897 1.00 76.94 112 GLN A N 1
ATOM 845 C CA . GLN A 1 112 ? 20.640 -0.343 -45.485 1.00 76.94 112 GLN A CA 1
ATOM 846 C C . GLN A 1 112 ? 20.313 0.941 -44.714 1.00 76.94 112 GLN A C 1
ATOM 848 O O . GLN A 1 112 ? 19.872 0.851 -43.573 1.00 76.94 112 GLN A O 1
ATOM 853 N N . VAL A 1 113 ? 20.483 2.123 -45.314 1.00 77.12 113 VAL A N 1
ATOM 854 C CA . VAL A 1 113 ? 20.110 3.413 -44.706 1.00 77.12 113 VAL A CA 1
ATOM 855 C C . VAL A 1 113 ? 18.595 3.508 -44.537 1.00 77.12 113 VAL A C 1
ATOM 857 O O . VAL A 1 113 ? 18.121 3.945 -43.491 1.00 77.12 113 VAL A O 1
ATOM 860 N N . ALA A 1 114 ? 17.821 3.052 -45.527 1.00 80.81 114 ALA A N 1
ATOM 861 C CA . ALA A 1 114 ? 16.368 2.971 -45.406 1.00 80.81 114 ALA A CA 1
ATOM 862 C C . ALA A 1 114 ? 15.944 2.020 -44.271 1.00 80.81 114 ALA A C 1
ATOM 864 O O . ALA A 1 114 ? 15.088 2.380 -43.465 1.00 80.81 114 ALA A O 1
ATOM 865 N N . ALA A 1 115 ? 16.589 0.854 -44.153 1.00 81.69 115 ALA A N 1
ATOM 866 C CA . ALA A 1 115 ? 16.346 -0.085 -43.060 1.00 81.69 115 ALA A CA 1
ATOM 867 C C . ALA A 1 115 ? 16.732 0.498 -41.686 1.00 81.69 115 ALA A C 1
ATOM 869 O O . ALA A 1 115 ? 15.974 0.357 -40.730 1.00 81.69 115 ALA A O 1
ATOM 870 N N . LEU A 1 116 ? 17.866 1.201 -41.585 1.00 78.94 116 LEU A N 1
ATOM 871 C CA . LEU A 1 116 ? 18.296 1.907 -40.370 1.00 78.94 116 LEU A CA 1
ATOM 872 C C . LEU A 1 116 ? 17.293 2.986 -39.950 1.00 78.94 116 LEU A C 1
ATOM 874 O O . LEU A 1 116 ? 16.925 3.052 -38.780 1.00 78.94 116 LEU A O 1
ATOM 878 N N . ASN A 1 117 ? 16.799 3.783 -40.899 1.00 79.94 117 ASN A N 1
ATOM 879 C CA . ASN A 1 117 ? 15.774 4.792 -40.633 1.00 79.94 117 ASN A CA 1
ATOM 880 C C . ASN A 1 117 ? 14.448 4.167 -40.190 1.00 79.94 117 ASN A C 1
ATOM 882 O O . ASN A 1 117 ? 13.802 4.692 -39.287 1.00 79.94 117 ASN A O 1
ATOM 886 N N . GLN A 1 118 ? 14.062 3.030 -40.769 1.00 84.25 118 GLN A N 1
ATOM 887 C CA . GLN A 1 118 ? 12.870 2.301 -40.345 1.00 84.25 118 GLN A CA 1
ATOM 888 C C . GLN A 1 118 ? 13.009 1.761 -38.916 1.00 84.25 118 GLN A C 1
ATOM 890 O O . GLN A 1 118 ? 12.102 1.947 -38.112 1.00 84.25 118 GLN A O 1
ATOM 895 N N . VAL A 1 119 ? 14.154 1.159 -38.576 1.00 82.06 119 VAL A N 1
ATOM 896 C CA . VAL A 1 119 ? 14.435 0.694 -37.207 1.00 82.06 119 VAL A CA 1
ATOM 897 C C . VAL A 1 119 ? 14.467 1.868 -36.226 1.00 82.06 119 VAL A C 1
ATOM 899 O O . VAL A 1 119 ? 13.912 1.766 -35.139 1.00 82.06 119 VAL A O 1
ATOM 902 N N . SER A 1 120 ? 15.070 2.995 -36.608 1.00 77.81 120 SER A N 1
ATOM 903 C CA . SER A 1 120 ? 15.098 4.215 -35.792 1.00 77.81 120 SER A CA 1
ATOM 904 C C . SER A 1 120 ? 13.689 4.764 -35.538 1.00 77.81 120 SER A C 1
ATOM 906 O O . SER A 1 120 ? 13.350 5.082 -34.400 1.00 77.81 120 SER A O 1
ATOM 908 N N . SER A 1 121 ? 12.837 4.796 -36.569 1.00 84.62 121 SER A N 1
ATOM 909 C CA . SER A 1 121 ? 11.427 5.186 -36.443 1.00 84.62 121 SER A CA 1
ATOM 910 C C . SER A 1 121 ? 10.653 4.228 -35.539 1.00 84.62 121 SER A C 1
ATOM 912 O O . SER A 1 121 ? 9.941 4.677 -34.653 1.00 84.62 121 SER A O 1
ATOM 914 N N . GLU A 1 122 ? 10.829 2.916 -35.704 1.00 84.69 122 GLU A N 1
ATOM 915 C CA . GLU A 1 122 ? 10.150 1.915 -34.874 1.00 84.69 122 GLU A CA 1
ATOM 916 C C . GLU A 1 122 ? 10.592 1.996 -33.404 1.00 84.69 122 GLU A C 1
ATOM 918 O O . GLU A 1 122 ? 9.780 1.830 -32.492 1.00 84.69 122 GLU A O 1
ATOM 923 N N . VAL A 1 123 ? 11.872 2.289 -33.154 1.00 80.19 123 VAL A N 1
ATOM 924 C CA . VAL A 1 123 ? 12.374 2.580 -31.807 1.00 80.19 123 VAL A CA 1
ATOM 925 C C . VAL A 1 123 ? 11.738 3.859 -31.269 1.00 80.19 123 VAL A C 1
ATOM 927 O O . VAL A 1 123 ? 11.289 3.849 -30.130 1.00 80.19 123 VAL A O 1
ATOM 930 N N . ALA A 1 124 ? 11.650 4.934 -32.053 1.00 81.75 124 ALA A N 1
ATOM 931 C CA . ALA A 1 124 ? 11.012 6.176 -31.618 1.00 81.75 124 ALA A CA 1
ATOM 932 C C . ALA A 1 124 ? 9.527 5.975 -31.260 1.00 81.75 124 ALA A C 1
ATOM 934 O O . ALA A 1 124 ? 9.095 6.430 -30.201 1.00 81.75 124 ALA A O 1
ATOM 935 N N . ASP A 1 125 ? 8.780 5.229 -32.077 1.00 86.69 125 ASP A N 1
ATOM 936 C CA . ASP A 1 125 ? 7.357 4.950 -31.854 1.00 86.69 125 ASP A CA 1
ATOM 937 C C . ASP A 1 125 ? 7.135 4.117 -30.580 1.00 86.69 125 ASP A C 1
ATOM 939 O O . ASP A 1 125 ? 6.372 4.513 -29.698 1.00 86.69 125 ASP A O 1
ATOM 943 N N . ARG A 1 126 ? 7.876 3.010 -30.407 1.00 83.75 126 ARG A N 1
ATOM 944 C CA . ARG A 1 126 ? 7.798 2.181 -29.185 1.00 83.75 126 ARG A CA 1
ATOM 945 C C . ARG A 1 126 ? 8.184 2.952 -27.922 1.00 83.75 126 ARG A C 1
ATOM 947 O O . ARG A 1 126 ? 7.717 2.633 -26.831 1.00 83.75 126 ARG A O 1
ATOM 954 N N . MET A 1 127 ? 9.069 3.937 -28.048 1.00 79.81 127 MET A N 1
ATOM 955 C CA . MET A 1 127 ? 9.504 4.769 -26.927 1.00 79.81 127 MET A CA 1
ATOM 956 C C . MET A 1 127 ? 8.464 5.819 -26.563 1.00 79.81 127 MET A C 1
ATOM 958 O O . MET A 1 127 ? 8.249 6.038 -25.375 1.00 79.81 127 MET A O 1
ATOM 962 N N . ALA A 1 128 ? 7.778 6.402 -27.549 1.00 84.62 128 ALA A N 1
ATOM 963 C CA . ALA A 1 128 ? 6.634 7.274 -27.305 1.00 84.62 128 ALA A CA 1
ATOM 964 C C . ALA A 1 128 ? 5.503 6.517 -26.586 1.00 84.62 128 ALA A C 1
ATOM 966 O O . ALA A 1 128 ? 4.983 7.001 -25.582 1.00 84.62 128 ALA A O 1
ATOM 967 N N . GLU A 1 129 ? 5.196 5.288 -27.020 1.00 88.31 129 GLU A N 1
ATOM 968 C CA . GLU A 1 129 ? 4.238 4.411 -26.328 1.00 88.31 129 GLU A CA 1
ATOM 969 C C . GLU A 1 129 ? 4.683 4.090 -24.890 1.00 88.31 129 GLU A C 1
ATOM 971 O O . GLU A 1 129 ? 3.877 4.092 -23.956 1.00 88.31 129 GLU A O 1
ATOM 976 N N . MET A 1 130 ? 5.979 3.830 -24.681 1.00 83.75 130 MET A N 1
ATOM 977 C CA . MET A 1 130 ? 6.520 3.553 -23.350 1.00 83.75 130 MET A CA 1
ATOM 978 C C . MET A 1 130 ? 6.513 4.791 -22.447 1.00 83.75 130 MET A C 1
ATOM 980 O O . MET A 1 130 ? 6.229 4.663 -21.257 1.00 83.75 130 MET A O 1
ATOM 984 N N . GLU A 1 131 ? 6.785 5.981 -22.984 1.00 84.06 131 GLU A N 1
ATOM 985 C CA . GLU A 1 131 ? 6.680 7.244 -22.252 1.00 84.06 131 GLU A CA 1
ATOM 986 C C . GLU A 1 131 ? 5.234 7.500 -21.817 1.00 84.06 131 GLU A C 1
ATOM 988 O O . GLU A 1 131 ? 4.990 7.773 -20.641 1.00 84.06 131 GLU A O 1
ATOM 993 N N . GLU A 1 132 ? 4.269 7.336 -22.725 1.00 87.75 132 GLU A N 1
ATOM 994 C CA . GLU A 1 132 ? 2.844 7.463 -22.416 1.00 87.75 132 GLU A CA 1
ATOM 995 C C . GLU A 1 132 ? 2.420 6.453 -21.337 1.00 87.75 132 GLU A C 1
ATOM 997 O O . GLU A 1 132 ? 1.782 6.822 -20.346 1.00 87.75 132 GLU A O 1
ATOM 1002 N N . SER A 1 133 ? 2.855 5.194 -21.454 1.00 89.94 133 SER A N 1
ATOM 1003 C CA . SER A 1 133 ? 2.603 4.165 -20.441 1.00 89.94 133 SER A CA 1
ATOM 1004 C C . SER A 1 133 ? 3.242 4.502 -19.088 1.00 89.94 133 SER A C 1
ATOM 1006 O O . SER A 1 133 ? 2.623 4.259 -18.051 1.00 89.94 133 SER A O 1
ATOM 1008 N N . LEU A 1 134 ? 4.465 5.040 -19.061 1.00 87.25 134 LEU A N 1
ATOM 1009 C CA . LEU A 1 134 ? 5.143 5.449 -17.826 1.00 87.25 134 LEU A CA 1
ATOM 1010 C C . LEU A 1 134 ? 4.427 6.635 -17.175 1.00 87.25 134 LEU A C 1
ATOM 1012 O O . LEU A 1 134 ? 4.213 6.627 -15.964 1.00 87.25 134 LEU A O 1
ATOM 1016 N N . GLN A 1 135 ? 4.007 7.630 -17.959 1.00 86.38 135 GLN A N 1
ATOM 1017 C CA . GLN A 1 135 ? 3.212 8.757 -17.467 1.00 86.38 135 GLN A CA 1
ATOM 1018 C C . GLN A 1 135 ? 1.865 8.287 -16.902 1.00 86.38 135 GLN A C 1
ATOM 1020 O O . GLN A 1 135 ? 1.455 8.737 -15.828 1.00 86.38 135 GLN A O 1
ATOM 1025 N N . HIS A 1 136 ? 1.210 7.337 -17.571 1.00 91.00 136 HIS A N 1
ATOM 1026 C CA . HIS A 1 136 ? -0.028 6.735 -17.090 1.00 91.00 136 HIS A CA 1
ATOM 1027 C C . HIS A 1 136 ? 0.177 6.003 -15.756 1.00 91.00 136 HIS A C 1
ATOM 1029 O O . HIS A 1 136 ? -0.507 6.309 -14.780 1.00 91.00 136 HIS A O 1
ATOM 1035 N N . GLN A 1 137 ? 1.182 5.126 -15.665 1.00 88.38 137 GLN A N 1
ATOM 1036 C CA . GLN A 1 137 ? 1.522 4.413 -14.427 1.00 88.38 137 GLN A CA 1
ATOM 1037 C C . GLN A 1 137 ? 1.895 5.364 -13.282 1.00 88.38 137 GLN A C 1
ATOM 1039 O O . GLN A 1 137 ? 1.535 5.124 -12.130 1.00 88.38 137 GLN A O 1
ATOM 1044 N N . LEU A 1 138 ? 2.593 6.465 -13.579 1.00 87.31 138 LEU A N 1
ATOM 1045 C CA . LEU A 1 138 ? 2.911 7.507 -12.603 1.00 87.31 138 LEU A CA 1
ATOM 1046 C C . LEU A 1 138 ? 1.652 8.200 -12.071 1.00 87.31 138 LEU A C 1
ATOM 1048 O O . LEU A 1 138 ? 1.556 8.453 -10.867 1.00 87.31 138 LEU A O 1
ATOM 1052 N N . SER A 1 139 ? 0.689 8.488 -12.947 1.00 89.69 139 SER A N 1
ATOM 1053 C CA . SER A 1 139 ? -0.599 9.062 -12.557 1.00 89.69 139 SER A CA 1
ATOM 1054 C C . SER A 1 139 ? -1.406 8.090 -11.694 1.00 89.69 139 SER A C 1
ATOM 1056 O O . SER A 1 139 ? -1.886 8.476 -10.627 1.00 89.69 139 SER A O 1
ATOM 1058 N N . GLU A 1 140 ? -1.507 6.823 -12.106 1.00 90.94 140 GLU A N 1
ATOM 1059 C CA . GLU A 1 140 ? -2.192 5.780 -11.334 1.00 90.94 140 GLU A CA 1
ATOM 1060 C C . GLU A 1 140 ? -1.551 5.579 -9.956 1.00 90.94 140 GLU A C 1
ATOM 1062 O O . GLU A 1 140 ? -2.253 5.469 -8.949 1.00 90.94 140 GLU A O 1
ATOM 1067 N N . LEU A 1 141 ? -0.217 5.581 -9.874 1.00 89.31 141 LEU A N 1
ATOM 1068 C CA . LEU A 1 141 ? 0.498 5.434 -8.609 1.00 89.31 141 LEU A CA 1
ATOM 1069 C C . LEU A 1 141 ? 0.224 6.605 -7.657 1.00 89.31 141 LEU A C 1
ATOM 1071 O O . LEU A 1 141 ? 0.020 6.378 -6.462 1.00 89.31 141 LEU A O 1
ATOM 1075 N N . CYS A 1 142 ? 0.196 7.841 -8.166 1.00 87.75 142 CYS A N 1
ATOM 1076 C CA . CYS A 1 142 ? -0.193 9.014 -7.380 1.00 87.75 142 CYS A CA 1
ATOM 1077 C C . CYS A 1 142 ? -1.631 8.880 -6.870 1.00 87.75 142 CYS A C 1
ATOM 1079 O O . CYS A 1 142 ? -1.871 9.039 -5.675 1.00 87.75 142 CYS A O 1
ATOM 1081 N N . GLU A 1 143 ? -2.570 8.506 -7.737 1.00 90.50 143 GLU A N 1
ATOM 1082 C CA . GLU A 1 143 ? -3.975 8.348 -7.359 1.00 90.50 143 GLU A CA 1
ATOM 1083 C C . GLU A 1 143 ? -4.166 7.250 -6.302 1.00 90.50 143 GLU A C 1
ATOM 1085 O O . GLU A 1 143 ? -4.880 7.439 -5.314 1.00 90.50 143 GLU A O 1
ATOM 1090 N N . VAL A 1 144 ? -3.502 6.102 -6.466 1.00 88.81 144 VAL A N 1
ATOM 1091 C CA . VAL A 1 144 ? -3.535 5.003 -5.492 1.00 88.81 144 VAL A CA 1
ATOM 1092 C C . VAL A 1 144 ? -2.892 5.423 -4.170 1.00 88.81 144 VAL A C 1
ATOM 1094 O O . VAL A 1 144 ? -3.435 5.103 -3.109 1.00 88.81 144 VAL A O 1
ATOM 1097 N N . SER A 1 145 ? -1.775 6.153 -4.209 1.00 86.31 145 SER A N 1
ATOM 1098 C CA . SER A 1 145 ? -1.106 6.684 -3.016 1.00 86.31 145 SER A CA 1
ATOM 1099 C C . SER A 1 145 ? -2.013 7.652 -2.253 1.00 86.31 145 SER A C 1
ATOM 1101 O O . SER A 1 145 ? -2.248 7.460 -1.059 1.00 86.31 145 SER A O 1
ATOM 1103 N N . ASP A 1 146 ? -2.598 8.632 -2.941 1.00 88.75 146 ASP A N 1
ATOM 1104 C CA . ASP A 1 146 ? -3.487 9.631 -2.342 1.00 88.75 146 ASP A CA 1
ATOM 1105 C C . ASP A 1 146 ? -4.762 8.986 -1.789 1.00 88.75 146 ASP A C 1
ATOM 1107 O O . ASP A 1 146 ? -5.177 9.265 -0.661 1.00 88.75 146 ASP A O 1
ATOM 1111 N N . ARG A 1 147 ? -5.354 8.043 -2.533 1.00 89.44 147 ARG A N 1
ATOM 1112 C CA . ARG A 1 147 ? -6.519 7.270 -2.080 1.00 89.44 147 ARG A CA 1
ATOM 1113 C C . ARG A 1 147 ? -6.198 6.430 -0.846 1.00 89.44 147 ARG A C 1
ATOM 1115 O O . ARG A 1 147 ? -7.046 6.296 0.037 1.00 89.44 147 ARG A O 1
ATOM 1122 N N . THR A 1 148 ? -4.997 5.861 -0.772 1.00 87.38 148 THR A N 1
ATOM 1123 C CA . THR A 1 148 ? -4.550 5.075 0.385 1.00 87.38 148 THR A CA 1
ATOM 1124 C C . THR A 1 148 ? -4.342 5.969 1.603 1.00 87.38 148 THR A C 1
ATOM 1126 O O . THR A 1 148 ? -4.837 5.638 2.679 1.00 87.38 148 THR A O 1
ATOM 1129 N N . ALA A 1 149 ? -3.698 7.125 1.431 1.00 87.50 149 ALA A N 1
ATOM 1130 C CA . ALA A 1 149 ? -3.513 8.105 2.497 1.00 87.50 149 ALA A CA 1
ATOM 1131 C C . ALA A 1 149 ? -4.859 8.633 3.027 1.00 87.50 149 ALA A C 1
ATOM 1133 O O . ALA A 1 149 ? -5.077 8.663 4.238 1.00 87.50 149 ALA A O 1
ATOM 1134 N N . ALA A 1 150 ? -5.794 8.968 2.133 1.00 89.81 150 ALA A N 1
ATOM 1135 C CA . ALA A 1 150 ? -7.135 9.415 2.504 1.00 89.81 150 ALA A CA 1
ATOM 1136 C C . ALA A 1 150 ? -7.923 8.327 3.251 1.00 89.81 150 ALA A C 1
ATOM 1138 O O . ALA A 1 150 ? -8.526 8.603 4.287 1.00 89.81 150 ALA A O 1
ATOM 1139 N N . ARG A 1 151 ? -7.881 7.072 2.777 1.00 88.50 151 ARG A N 1
ATOM 1140 C CA . ARG A 1 151 ? -8.504 5.937 3.482 1.00 88.50 151 ARG A CA 1
ATOM 1141 C C . ARG A 1 151 ? -7.887 5.698 4.856 1.00 88.50 151 ARG A C 1
ATOM 1143 O O . ARG A 1 151 ? -8.621 5.414 5.797 1.00 88.50 151 ARG A O 1
ATOM 1150 N N . ALA A 1 152 ? -6.565 5.797 4.984 1.00 88.19 152 ALA A N 1
ATOM 1151 C CA . ALA A 1 152 ? -5.900 5.659 6.274 1.00 88.19 152 ALA A CA 1
ATOM 1152 C C . ALA A 1 152 ? -6.352 6.759 7.244 1.00 88.19 152 ALA A C 1
ATOM 1154 O O . ALA A 1 152 ? -6.640 6.466 8.404 1.00 88.19 152 ALA A O 1
ATOM 1155 N N . ASP A 1 153 ? -6.477 8.003 6.776 1.00 88.88 153 ASP A N 1
ATOM 1156 C CA . ASP A 1 153 ? -6.970 9.105 7.602 1.00 88.88 153 ASP A CA 1
ATOM 1157 C C . ASP A 1 153 ? -8.430 8.918 8.036 1.00 88.88 153 ASP A C 1
ATOM 1159 O O . ASP A 1 153 ? -8.747 9.091 9.213 1.00 88.88 153 ASP A O 1
ATOM 1163 N N . ASP A 1 154 ? -9.291 8.456 7.128 1.00 91.62 154 ASP A N 1
ATOM 1164 C CA . ASP A 1 154 ? -10.699 8.166 7.415 1.00 91.62 154 ASP A CA 1
ATOM 1165 C C . ASP A 1 154 ? -10.865 7.022 8.432 1.00 91.62 154 ASP A C 1
ATOM 1167 O O . ASP A 1 154 ? -11.627 7.131 9.400 1.00 91.62 154 ASP A O 1
ATOM 1171 N N . ILE A 1 155 ? -10.073 5.950 8.296 1.00 86.00 155 ILE A N 1
ATOM 1172 C CA . ILE A 1 155 ? -10.033 4.856 9.276 1.00 86.00 155 ILE A CA 1
ATOM 1173 C C . ILE A 1 155 ? -9.545 5.375 10.634 1.00 86.00 155 ILE A C 1
ATOM 1175 O O . ILE A 1 155 ? -10.171 5.083 11.655 1.00 86.00 155 ILE A O 1
ATOM 1179 N N . ARG A 1 156 ? -8.474 6.184 10.679 1.00 87.69 156 ARG A N 1
ATOM 1180 C CA . ARG A 1 156 ? -7.992 6.798 11.934 1.00 87.69 156 ARG A CA 1
ATOM 1181 C C . ARG A 1 156 ? -9.069 7.676 12.574 1.00 87.69 156 ARG A C 1
ATOM 1183 O O . ARG A 1 156 ? -9.265 7.622 13.790 1.00 87.69 156 ARG A O 1
ATOM 1190 N N . GLY A 1 157 ? -9.781 8.470 11.775 1.00 89.38 157 GLY A N 1
ATOM 1191 C CA . GLY A 1 157 ? -10.905 9.291 12.220 1.00 89.38 157 GLY A CA 1
ATOM 1192 C C . GLY A 1 157 ? -12.032 8.450 12.821 1.00 89.38 157 GLY A C 1
ATOM 1193 O O . GLY A 1 157 ? -12.503 8.746 13.924 1.00 89.38 157 GLY A O 1
ATOM 1194 N N . SER A 1 158 ? -12.400 7.364 12.140 1.00 89.31 158 SER A N 1
ATOM 1195 C CA . SER A 1 158 ? -13.435 6.420 12.567 1.00 89.31 158 SER A CA 1
ATOM 1196 C C . SER A 1 158 ? -13.060 5.700 13.864 1.00 89.31 158 SER A C 1
ATOM 1198 O O . SER A 1 158 ? -13.825 5.764 14.823 1.00 89.31 158 SER A O 1
ATOM 1200 N N . ILE A 1 159 ? -11.854 5.127 13.965 1.00 86.38 159 ILE A N 1
ATOM 1201 C CA . ILE A 1 159 ? -11.356 4.480 15.195 1.00 86.38 159 ILE A CA 1
ATOM 1202 C C . ILE A 1 159 ? -11.353 5.470 16.363 1.00 86.38 159 ILE A C 1
ATOM 1204 O O . ILE A 1 159 ? -11.791 5.150 17.466 1.00 86.38 159 ILE A O 1
ATOM 1208 N N . ARG A 1 160 ? -10.910 6.712 16.136 1.00 86.81 160 ARG A N 1
ATOM 1209 C CA . ARG A 1 160 ? -10.896 7.747 17.179 1.00 86.81 160 ARG A CA 1
ATOM 1210 C C . ARG A 1 160 ? -12.307 8.141 17.621 1.00 86.81 160 ARG A C 1
ATOM 1212 O O . ARG A 1 160 ? -12.509 8.440 18.801 1.00 86.81 160 ARG A O 1
ATOM 1219 N N . LYS A 1 161 ? -13.270 8.177 16.697 1.00 88.81 161 LYS A N 1
ATOM 1220 C CA . LYS A 1 161 ? -14.681 8.449 16.996 1.00 88.81 161 LYS A CA 1
ATOM 1221 C C . LYS A 1 161 ? -15.298 7.303 17.797 1.00 88.81 161 LYS A C 1
ATOM 1223 O O . LYS A 1 161 ? -15.895 7.579 18.833 1.00 88.81 161 LYS A O 1
ATOM 1228 N N . GLU A 1 162 ? -15.080 6.060 17.380 1.00 85.81 162 GLU A N 1
ATOM 1229 C CA . GLU A 1 162 ? -15.514 4.859 18.104 1.00 85.81 162 GLU A CA 1
ATOM 1230 C C . GLU A 1 162 ? -14.906 4.805 19.509 1.00 85.81 162 GLU A C 1
ATOM 1232 O O . GLU A 1 162 ? -15.629 4.677 20.492 1.00 85.81 162 GLU A O 1
ATOM 1237 N N . ALA A 1 163 ? -13.599 5.047 19.655 1.00 84.56 163 ALA A N 1
ATOM 1238 C CA . ALA A 1 163 ? -12.940 5.091 20.960 1.00 84.56 163 ALA A CA 1
ATOM 1239 C C . ALA A 1 163 ? -13.525 6.179 21.884 1.00 84.56 163 ALA A C 1
ATOM 1241 O O . ALA A 1 163 ? -13.691 5.959 23.087 1.00 84.56 163 ALA A O 1
ATOM 1242 N N . LYS A 1 164 ? -13.874 7.357 21.340 1.00 85.19 164 LYS A N 1
ATOM 1243 C CA . LYS A 1 164 ? -14.597 8.397 22.094 1.00 85.19 164 LYS A CA 1
ATOM 1244 C C . LYS A 1 164 ? -16.012 7.949 22.466 1.00 85.19 164 LYS A C 1
ATOM 1246 O O . LYS A 1 164 ? -16.426 8.210 23.592 1.00 85.19 164 LYS A O 1
ATOM 1251 N N . GLY A 1 165 ? -16.722 7.286 21.553 1.00 87.44 165 GLY A N 1
ATOM 1252 C CA . GLY A 1 165 ? -18.059 6.736 21.779 1.00 87.44 165 GLY A CA 1
ATOM 1253 C C . GLY A 1 165 ? -18.070 5.701 22.901 1.00 87.44 165 GLY A C 1
ATOM 1254 O O . GLY A 1 165 ? -18.806 5.863 23.870 1.00 87.44 165 GLY A O 1
ATOM 1255 N N . VAL A 1 166 ? -17.172 4.714 22.837 1.00 84.81 166 VAL A N 1
ATOM 1256 C CA . VAL A 1 166 ? -16.979 3.695 23.881 1.00 84.81 166 VAL A CA 1
ATOM 1257 C C . VAL A 1 166 ? -16.637 4.347 25.220 1.00 84.81 166 VAL A C 1
ATOM 1259 O O . VAL A 1 166 ? -17.244 4.019 26.237 1.00 84.81 166 VAL A O 1
ATOM 1262 N N . LYS A 1 167 ? -15.717 5.322 25.240 1.00 82.69 167 LYS A N 1
ATOM 1263 C CA . LYS A 1 167 ? -15.364 6.042 26.473 1.00 82.69 167 LYS A CA 1
ATOM 1264 C C . LYS A 1 167 ? -16.552 6.809 27.064 1.00 82.69 167 LYS A C 1
ATOM 1266 O O . LYS A 1 167 ? -16.706 6.820 28.282 1.00 82.69 167 LYS A O 1
ATOM 1271 N N . ALA A 1 168 ? -17.368 7.457 26.233 1.00 86.56 168 ALA A N 1
ATOM 1272 C CA . ALA A 1 168 ? -18.540 8.204 26.684 1.00 86.56 168 ALA A CA 1
ATOM 1273 C C . ALA A 1 168 ? -19.628 7.272 27.237 1.00 86.56 168 ALA A C 1
ATOM 1275 O O . ALA A 1 168 ? -20.061 7.464 28.371 1.00 86.56 168 ALA A O 1
ATOM 1276 N N . ALA A 1 169 ? -19.990 6.226 26.487 1.00 84.75 169 ALA A N 1
ATOM 1277 C CA . ALA A 1 169 ? -20.959 5.219 26.918 1.00 84.75 169 ALA A CA 1
ATOM 1278 C C . ALA A 1 169 ? -20.521 4.535 28.222 1.00 84.75 169 ALA A C 1
ATOM 1280 O O . ALA A 1 169 ? -21.325 4.323 29.131 1.00 84.75 169 ALA A O 1
ATOM 1281 N N . MET A 1 170 ? -19.223 4.249 28.360 1.00 79.19 170 MET A N 1
ATOM 1282 C CA . MET A 1 170 ? -18.685 3.679 29.590 1.00 79.19 170 MET A CA 1
ATOM 1283 C C . MET A 1 170 ? -18.689 4.684 30.747 1.00 79.19 170 MET A C 1
ATOM 1285 O O . MET A 1 170 ? -18.991 4.308 31.873 1.00 79.19 170 MET A O 1
ATOM 1289 N N . GLY A 1 171 ? -18.407 5.965 30.490 1.00 83.19 171 GLY A N 1
ATOM 1290 C CA . GLY A 1 171 ? -18.522 7.024 31.495 1.00 83.19 171 GLY A CA 1
ATOM 1291 C C . GLY A 1 171 ? -19.951 7.182 32.025 1.00 83.19 171 GLY A C 1
ATOM 1292 O O . GLY A 1 171 ? -20.151 7.328 33.230 1.00 83.19 171 GLY A O 1
ATOM 1293 N N . GLU A 1 172 ? -20.949 7.087 31.148 1.00 85.69 172 GLU A N 1
ATOM 1294 C CA . GLU A 1 172 ? -22.364 7.098 31.531 1.00 85.69 172 GLU A CA 1
ATOM 1295 C C . GLU A 1 172 ? -22.743 5.849 32.335 1.00 85.69 172 GLU A C 1
ATOM 1297 O O . GLU A 1 172 ? -23.309 5.958 33.425 1.00 85.69 172 GLU A O 1
ATOM 1302 N N . THR A 1 173 ? -22.336 4.670 31.860 1.00 79.31 173 THR A N 1
ATOM 1303 C CA . THR A 1 173 ? -22.533 3.403 32.579 1.00 79.31 173 THR A CA 1
ATOM 1304 C C . THR A 1 173 ? -21.856 3.447 33.951 1.00 79.31 173 THR A C 1
ATOM 1306 O O . THR A 1 173 ? -22.412 2.975 34.933 1.00 79.31 173 THR A O 1
ATOM 1309 N N . MET A 1 174 ? -20.689 4.084 34.065 1.00 79.31 174 MET A N 1
ATOM 1310 C CA . MET A 1 174 ? -19.961 4.242 35.324 1.00 79.31 174 MET A CA 1
ATOM 1311 C C . MET A 1 174 ? -20.696 5.113 36.333 1.00 79.31 174 MET A C 1
ATOM 1313 O O . MET A 1 174 ? -20.721 4.781 37.518 1.00 79.31 174 MET A O 1
ATOM 1317 N N . LEU A 1 175 ? -21.319 6.198 35.879 1.00 85.12 175 LEU A N 1
ATOM 1318 C CA . LEU A 1 175 ? -22.161 7.021 36.740 1.00 85.12 175 LEU A CA 1
ATOM 1319 C C . LEU A 1 175 ? -23.390 6.241 37.218 1.00 85.12 175 LEU A C 1
ATOM 1321 O O . LEU A 1 175 ? -23.699 6.276 38.409 1.00 85.12 175 LEU A O 1
ATOM 1325 N N . GLN A 1 176 ? -24.045 5.496 36.324 1.00 84.00 176 GLN A N 1
ATOM 1326 C CA . GLN A 1 176 ? -25.211 4.679 36.670 1.00 84.00 176 GLN A CA 1
ATOM 1327 C C . GLN A 1 176 ? -24.855 3.536 37.631 1.00 84.00 176 GLN A C 1
ATOM 1329 O O . G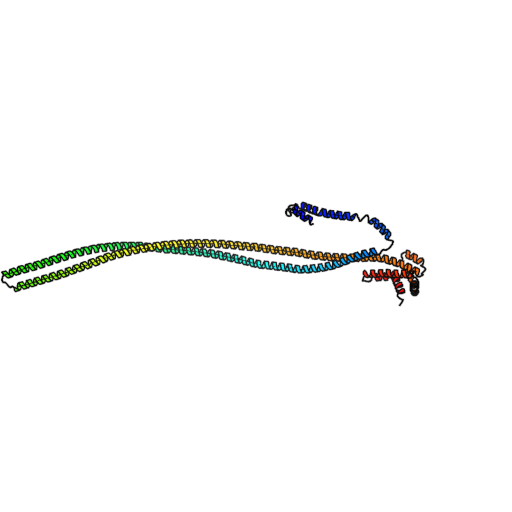LN A 1 176 ? -25.528 3.368 38.647 1.00 84.00 176 GLN A O 1
ATOM 1334 N N . THR A 1 177 ? -23.773 2.797 37.376 1.00 81.75 177 THR A N 1
ATOM 1335 C CA . THR A 1 177 ? -23.307 1.713 38.254 1.00 81.75 177 THR A CA 1
ATOM 1336 C C . THR A 1 177 ? -22.884 2.245 39.615 1.00 81.75 177 THR A C 1
ATOM 1338 O O . THR A 1 177 ? -23.243 1.650 40.627 1.00 81.75 177 THR A O 1
ATOM 1341 N N . LYS A 1 178 ? -22.183 3.386 39.676 1.00 81.62 178 LYS A N 1
ATOM 1342 C CA . LYS A 1 178 ? -21.812 4.011 40.952 1.00 81.62 178 LYS A CA 1
ATOM 1343 C C . LYS A 1 178 ? -23.050 4.411 41.757 1.00 81.62 178 LYS A C 1
ATOM 1345 O O . LYS A 1 178 ? -23.138 4.068 42.932 1.00 81.62 178 LYS A O 1
ATOM 1350 N N . ALA A 1 179 ? -24.021 5.073 41.127 1.00 86.19 179 ALA A N 1
ATOM 1351 C CA . ALA A 1 179 ? -25.279 5.429 41.782 1.00 86.19 179 ALA A CA 1
ATOM 1352 C C . ALA A 1 179 ? -26.052 4.180 42.250 1.00 86.19 179 ALA A C 1
ATOM 1354 O O . ALA A 1 179 ? -26.595 4.158 43.354 1.00 86.19 179 ALA A O 1
ATOM 1355 N N . GLY A 1 180 ? -26.052 3.116 41.441 1.00 83.06 180 GLY A N 1
ATOM 1356 C CA . GLY A 1 180 ? -26.631 1.821 41.791 1.00 83.06 180 GLY A CA 1
ATOM 1357 C C . GLY A 1 180 ? -25.930 1.150 42.975 1.00 83.06 180 GLY A C 1
ATOM 1358 O O . GLY A 1 180 ? -26.607 0.669 43.878 1.00 83.06 180 GLY A O 1
ATOM 1359 N N . MET A 1 181 ? -24.594 1.164 43.019 1.00 82.50 181 MET A N 1
ATOM 1360 C CA . MET A 1 181 ? -23.795 0.645 44.135 1.00 82.50 181 MET A CA 1
ATOM 1361 C C . MET A 1 181 ? -24.036 1.433 45.422 1.00 82.50 181 MET A C 1
ATOM 1363 O O . MET A 1 181 ? -24.222 0.821 46.467 1.00 82.50 181 MET A O 1
ATOM 1367 N N . GLU A 1 182 ? -24.088 2.766 45.361 1.00 85.69 182 GLU A N 1
ATOM 1368 C CA . GLU A 1 182 ? -24.397 3.612 46.522 1.00 85.69 182 GLU A CA 1
ATOM 1369 C C . GLU A 1 182 ? -25.814 3.336 47.052 1.00 85.69 182 GLU A C 1
ATOM 1371 O O . GLU A 1 182 ? -26.016 3.173 48.260 1.00 85.69 182 GLU A O 1
ATOM 1376 N N . ALA A 1 183 ? -26.798 3.212 46.153 1.00 86.81 183 ALA A N 1
ATOM 1377 C CA . ALA A 1 183 ? -28.161 2.843 46.517 1.00 86.81 183 ALA A CA 1
ATOM 1378 C C . ALA A 1 183 ? -28.219 1.437 47.131 1.00 86.81 183 ALA A C 1
ATOM 1380 O O . ALA A 1 183 ? -28.822 1.252 48.188 1.00 86.81 183 ALA A O 1
ATOM 1381 N N . PHE A 1 184 ? -27.561 0.456 46.510 1.00 82.94 184 PHE A N 1
ATOM 1382 C CA . PHE A 1 184 ? -27.509 -0.919 46.997 1.00 82.94 184 PHE A CA 1
ATOM 1383 C C . PHE A 1 184 ? -26.804 -1.016 48.350 1.00 82.94 184 PHE A C 1
ATOM 1385 O O . PHE A 1 184 ? -27.298 -1.697 49.241 1.00 82.94 184 PHE A O 1
ATOM 1392 N N . GLN A 1 185 ? -25.700 -0.296 48.550 1.00 83.81 185 GLN A N 1
ATOM 1393 C CA . GLN A 1 185 ? -24.991 -0.240 49.826 1.00 83.81 185 GLN A CA 1
ATOM 1394 C C . GLN A 1 185 ? -25.893 0.317 50.930 1.00 83.81 185 GLN A C 1
ATOM 1396 O O . GLN A 1 185 ? -25.963 -0.256 52.017 1.00 83.81 185 GLN A O 1
ATOM 1401 N N . LYS A 1 186 ? -26.646 1.384 50.641 1.00 86.44 186 LYS A N 1
ATOM 1402 C CA . LYS A 1 186 ? -27.632 1.942 51.575 1.00 86.44 186 LYS A CA 1
ATOM 1403 C C . LYS A 1 186 ? -28.763 0.951 51.875 1.00 86.44 186 LYS A C 1
ATOM 1405 O O . LYS A 1 186 ? -29.149 0.794 53.031 1.00 86.44 186 LYS A O 1
ATOM 1410 N N . TYR A 1 187 ? -29.275 0.256 50.857 1.00 80.88 187 TYR A N 1
ATOM 1411 C CA . TYR A 1 187 ? -30.271 -0.806 51.031 1.00 80.88 187 TYR A CA 1
ATOM 1412 C C . TYR A 1 187 ? -29.735 -1.966 51.871 1.00 80.88 187 TYR A C 1
ATOM 1414 O O . TYR A 1 187 ? -30.428 -2.421 52.775 1.00 80.88 187 TYR A O 1
ATOM 1422 N N . SER A 1 188 ? -28.502 -2.406 51.622 1.00 81.75 188 SER A N 1
ATOM 1423 C CA . SER A 1 188 ? -27.845 -3.469 52.378 1.00 81.75 188 SER A CA 1
ATOM 1424 C C . SER A 1 188 ? -27.686 -3.087 53.842 1.00 81.75 188 SER A C 1
ATOM 1426 O O . SER A 1 188 ? -28.082 -3.856 54.707 1.00 81.75 188 SER A O 1
ATOM 1428 N N . GLN A 1 189 ? -27.191 -1.881 54.132 1.00 84.56 189 GLN A N 1
ATOM 1429 C CA . GLN A 1 189 ? -27.064 -1.383 55.506 1.00 84.56 189 GLN A CA 1
ATOM 1430 C C . GLN A 1 189 ? -28.417 -1.325 56.221 1.00 84.56 189 GLN A C 1
ATOM 1432 O O . GLN A 1 189 ? -28.522 -1.747 57.371 1.00 84.56 189 GLN A O 1
ATOM 1437 N N . ASN A 1 190 ? -29.466 -0.863 55.535 1.00 85.62 190 ASN A N 1
ATOM 1438 C CA . ASN A 1 190 ? -30.817 -0.840 56.092 1.00 85.62 190 ASN A CA 1
ATOM 1439 C C . ASN A 1 190 ? -31.360 -2.251 56.354 1.00 85.62 190 ASN A C 1
ATOM 1441 O O . ASN A 1 190 ? -31.974 -2.477 57.397 1.00 85.62 190 ASN A O 1
ATOM 1445 N N . ILE A 1 191 ? -31.143 -3.197 55.434 1.00 80.56 191 ILE A N 1
ATOM 1446 C CA . ILE A 1 191 ? -31.578 -4.588 55.599 1.00 80.56 191 ILE A CA 1
ATOM 1447 C C . ILE A 1 191 ? -30.834 -5.233 56.762 1.00 80.56 191 ILE A C 1
ATOM 1449 O O . ILE A 1 191 ? -31.497 -5.816 57.609 1.00 80.56 191 ILE A O 1
ATOM 1453 N N . THR A 1 192 ? -29.511 -5.080 56.862 1.00 82.44 192 THR A N 1
ATOM 1454 C CA . THR A 1 192 ? -28.719 -5.604 57.985 1.00 82.44 192 THR A CA 1
ATOM 1455 C C . THR A 1 192 ? -29.180 -5.008 59.315 1.00 82.44 192 THR A C 1
ATOM 1457 O O . THR A 1 192 ? -29.443 -5.750 60.257 1.00 82.44 192 THR A O 1
ATOM 1460 N N . ALA A 1 193 ? -29.389 -3.689 59.388 1.00 86.06 193 ALA A N 1
ATOM 1461 C CA . ALA A 1 193 ? -29.890 -3.043 60.601 1.00 86.06 193 ALA A CA 1
ATOM 1462 C C . ALA A 1 193 ? -31.298 -3.535 60.990 1.00 86.06 193 ALA A C 1
ATOM 1464 O O . ALA A 1 193 ? -31.577 -3.780 62.164 1.00 86.06 193 ALA A O 1
ATOM 1465 N N . THR A 1 194 ? -32.186 -3.721 60.008 1.00 83.62 194 THR A N 1
ATOM 1466 C CA . THR A 1 194 ? -33.545 -4.242 60.238 1.00 83.62 194 THR A CA 1
ATOM 1467 C C . THR A 1 194 ? -33.510 -5.710 60.664 1.00 83.62 194 THR A C 1
ATOM 1469 O O . THR A 1 194 ? -34.198 -6.098 61.603 1.00 83.62 194 THR A O 1
ATOM 1472 N N . ALA A 1 195 ? -32.682 -6.521 60.009 1.00 82.31 195 ALA A N 1
ATOM 1473 C CA . ALA A 1 195 ? -32.432 -7.922 60.322 1.00 82.31 195 ALA A CA 1
ATOM 1474 C C . ALA A 1 195 ? -31.912 -8.104 61.754 1.00 82.31 195 ALA A C 1
ATOM 1476 O O . ALA A 1 195 ? -32.372 -8.996 62.469 1.00 82.31 195 ALA A O 1
ATOM 1477 N N . GLU A 1 196 ? -30.993 -7.241 62.186 1.00 85.12 196 GLU A N 1
ATOM 1478 C CA . GLU A 1 196 ? -30.440 -7.244 63.536 1.00 85.12 196 GLU A CA 1
ATOM 1479 C C . GLU A 1 196 ? -31.473 -6.797 64.581 1.00 85.12 196 GLU A C 1
ATOM 1481 O O . GLU A 1 196 ? -31.606 -7.438 65.626 1.00 85.12 196 GLU A O 1
ATOM 1486 N N . ALA A 1 197 ? -32.273 -5.770 64.275 1.00 86.94 197 ALA A N 1
ATOM 1487 C CA . ALA A 1 197 ? -33.372 -5.332 65.132 1.00 86.94 197 ALA A CA 1
ATOM 1488 C C . ALA A 1 197 ? -34.442 -6.425 65.307 1.00 86.94 197 ALA A C 1
ATOM 1490 O O . ALA A 1 197 ? -34.810 -6.744 66.436 1.00 86.94 197 ALA A O 1
ATOM 1491 N N . VAL A 1 198 ? -34.889 -7.050 64.209 1.00 83.75 198 VAL A N 1
ATOM 1492 C CA . VAL A 1 198 ? -35.854 -8.164 64.230 1.00 83.75 198 VAL A CA 1
ATOM 1493 C C . VAL A 1 198 ? -35.293 -9.356 64.997 1.00 83.75 198 VAL A C 1
ATOM 1495 O O . VAL A 1 198 ? -36.002 -9.960 65.796 1.00 83.75 198 VAL A O 1
ATOM 1498 N N . ARG A 1 199 ? -34.012 -9.688 64.803 1.00 85.00 199 ARG A N 1
ATOM 1499 C CA . ARG A 1 199 ? -33.352 -10.763 65.548 1.00 85.00 199 ARG A CA 1
ATOM 1500 C C . ARG A 1 199 ? -33.355 -10.487 67.052 1.00 85.00 199 ARG A C 1
ATOM 1502 O O . ARG A 1 199 ? -33.725 -11.372 67.815 1.00 85.00 199 ARG A O 1
ATOM 1509 N N . LYS A 1 200 ? -32.965 -9.281 67.473 1.00 87.31 200 LYS A N 1
ATOM 1510 C CA . LYS A 1 200 ? -32.940 -8.894 68.890 1.00 87.31 200 LYS A CA 1
ATOM 1511 C C . LYS A 1 200 ? -34.339 -8.924 69.514 1.00 87.31 200 LYS A C 1
ATOM 1513 O O . LYS A 1 200 ? -34.495 -9.391 70.641 1.00 87.31 200 LYS A O 1
ATOM 1518 N N . GLU A 1 201 ? -35.346 -8.464 68.777 1.00 87.25 201 GLU A N 1
ATOM 1519 C CA . GLU A 1 201 ? -36.748 -8.513 69.201 1.00 87.25 201 GLU A CA 1
ATOM 1520 C C . GLU A 1 201 ? -37.240 -9.960 69.351 1.00 87.25 201 GLU A C 1
ATOM 1522 O O . GLU A 1 201 ? -37.794 -10.311 70.388 1.00 87.25 201 GLU A O 1
ATOM 1527 N N . LEU A 1 202 ? -36.971 -10.834 68.374 1.00 84.31 202 LEU A N 1
ATOM 1528 C CA . LEU A 1 202 ? -37.352 -12.251 68.431 1.00 84.31 202 LEU A CA 1
ATOM 1529 C C . LEU A 1 202 ? -36.628 -13.015 69.548 1.00 84.31 202 LEU A C 1
ATOM 1531 O O . LEU A 1 202 ? -37.246 -13.853 70.203 1.00 84.31 202 LEU A O 1
ATOM 1535 N N . GLU A 1 203 ? -35.339 -12.736 69.780 1.00 85.25 203 GLU A N 1
ATOM 1536 C CA . GLU A 1 203 ? -34.576 -13.297 70.906 1.00 85.25 203 GLU A CA 1
ATOM 1537 C C . GLU A 1 203 ? -35.206 -12.881 72.249 1.00 85.25 203 GLU A C 1
ATOM 1539 O O . GLU A 1 203 ? -35.383 -13.724 73.131 1.00 85.25 203 GLU A O 1
ATOM 1544 N N . THR A 1 204 ? -35.618 -11.613 72.376 1.00 88.69 204 THR A N 1
ATOM 1545 C CA . THR A 1 204 ? -36.268 -11.077 73.585 1.00 88.69 204 THR A CA 1
ATOM 1546 C C . THR A 1 204 ? -37.657 -11.684 73.790 1.00 88.69 204 THR A C 1
ATOM 1548 O O . THR A 1 204 ? -37.902 -12.304 74.821 1.00 88.69 204 THR A O 1
ATOM 1551 N N . GLN A 1 205 ? -38.537 -11.619 72.783 1.00 86.06 205 GLN A N 1
ATOM 1552 C CA . GLN A 1 205 ? -39.890 -12.187 72.848 1.00 86.06 205 GLN A CA 1
ATOM 1553 C C . GLN A 1 205 ? -39.879 -13.693 73.121 1.00 86.06 205 GLN A C 1
ATOM 1555 O O . GLN A 1 205 ? -40.707 -14.195 73.879 1.00 86.06 205 GLN A O 1
ATOM 1560 N N . SER A 1 206 ? -38.934 -14.431 72.530 1.00 86.50 206 SER A N 1
ATOM 1561 C CA . SER A 1 206 ? -38.771 -15.862 72.789 1.00 86.50 206 SER A CA 1
ATOM 1562 C C . SER A 1 206 ? -38.343 -16.141 74.233 1.00 86.50 206 SER A C 1
ATOM 1564 O O . SER A 1 206 ? -38.785 -17.138 74.809 1.00 86.50 206 SER A O 1
ATOM 1566 N N . GLY A 1 207 ? -37.476 -15.302 74.807 1.00 86.81 207 GLY A N 1
ATOM 1567 C CA . GLY A 1 207 ? -37.070 -15.386 76.210 1.00 86.81 207 GLY A CA 1
ATOM 1568 C C . GLY A 1 207 ? -38.229 -15.086 77.159 1.00 86.81 207 GLY A C 1
ATOM 1569 O O . GLY A 1 207 ? -38.518 -15.889 78.050 1.00 86.81 207 GLY A O 1
ATOM 1570 N N . ASP A 1 208 ? -38.944 -13.991 76.904 1.00 88.81 208 ASP A N 1
ATOM 1571 C CA . ASP A 1 208 ? -40.089 -13.547 77.700 1.00 88.81 208 ASP A CA 1
ATOM 1572 C C . ASP A 1 208 ? -41.239 -14.562 77.655 1.00 88.81 208 ASP A C 1
ATOM 1574 O O . ASP A 1 208 ? -41.798 -14.911 78.696 1.00 88.81 208 ASP A O 1
ATOM 1578 N N . LEU A 1 209 ? -41.565 -15.108 76.476 1.00 85.81 209 LEU A N 1
ATOM 1579 C CA . LEU A 1 209 ? -42.612 -16.125 76.321 1.00 85.81 209 LEU A CA 1
ATOM 1580 C C . LEU A 1 209 ? -42.267 -17.418 77.063 1.00 85.81 209 LEU A C 1
ATOM 1582 O O . LEU A 1 209 ? -43.147 -18.030 77.676 1.00 85.81 209 LEU A O 1
ATOM 1586 N N . LYS A 1 210 ? -40.996 -17.834 77.022 1.00 86.62 210 LYS A N 1
ATOM 1587 C CA . LYS A 1 210 ? -40.525 -18.997 77.774 1.00 86.62 210 LYS A CA 1
ATOM 1588 C C . LYS A 1 210 ? -40.696 -18.766 79.273 1.00 86.62 210 LYS A C 1
ATOM 1590 O O . LYS A 1 210 ? -41.311 -19.589 79.940 1.00 86.62 210 LYS A O 1
ATOM 1595 N N . GLN A 1 211 ? -40.239 -17.624 79.784 1.00 90.25 211 GLN A N 1
ATOM 1596 C CA . GLN A 1 211 ? -40.368 -17.279 81.200 1.00 90.25 211 GLN A CA 1
ATOM 1597 C C . GLN A 1 211 ? -41.833 -17.154 81.644 1.00 90.25 211 GLN A C 1
ATOM 1599 O O . GLN A 1 211 ? -42.200 -17.632 82.721 1.00 90.25 211 GLN A O 1
ATOM 1604 N N . ALA A 1 212 ? -42.680 -16.527 80.826 1.00 87.88 212 ALA A N 1
ATOM 1605 C CA . ALA A 1 212 ? -44.108 -16.395 81.087 1.00 87.88 212 ALA A CA 1
ATOM 1606 C C . ALA A 1 212 ? -44.806 -17.761 81.086 1.00 87.88 212 ALA A C 1
ATOM 1608 O O . ALA A 1 212 ? -45.599 -18.030 81.989 1.00 87.88 212 ALA A O 1
ATOM 1609 N N . SER A 1 213 ? -44.472 -18.639 80.133 1.00 86.56 213 SER A N 1
ATOM 1610 C CA . SER A 1 213 ? -44.972 -20.019 80.095 1.00 86.56 213 SER A CA 1
ATOM 1611 C C . SER A 1 213 ? -44.527 -20.803 81.323 1.00 86.56 213 SER A C 1
ATOM 1613 O O . SER A 1 213 ? -45.376 -21.357 82.010 1.00 86.56 213 SER A O 1
ATOM 1615 N N . ASP A 1 214 ? -43.234 -20.794 81.657 1.00 89.06 214 ASP A N 1
ATOM 1616 C CA . ASP A 1 214 ? -42.693 -21.497 82.828 1.00 89.06 214 ASP A CA 1
ATOM 1617 C C . ASP A 1 214 ? -43.380 -21.018 84.124 1.00 89.06 214 ASP A C 1
ATOM 1619 O O . ASP A 1 214 ? -43.759 -21.820 84.978 1.00 89.06 214 ASP A O 1
ATOM 1623 N N . THR A 1 215 ? -43.636 -19.709 84.234 1.00 91.44 215 THR A N 1
ATOM 1624 C CA . THR A 1 215 ? -44.345 -19.098 85.370 1.00 91.44 215 THR A CA 1
ATOM 1625 C C . THR A 1 215 ? -45.827 -19.485 85.409 1.00 91.44 215 THR A C 1
ATOM 1627 O O . THR A 1 215 ? -46.362 -19.789 86.477 1.00 91.44 215 THR A O 1
ATOM 1630 N N . ALA A 1 216 ? -46.514 -19.468 84.263 1.00 87.00 216 ALA A N 1
ATOM 1631 C CA . ALA A 1 216 ? -47.914 -19.867 84.154 1.00 87.00 216 ALA A CA 1
ATOM 1632 C C . ALA A 1 216 ? -48.089 -21.349 84.503 1.00 87.00 216 ALA A C 1
ATOM 1634 O O . ALA A 1 216 ? -49.002 -21.694 85.251 1.00 87.00 216 ALA A O 1
ATOM 1635 N N . ILE A 1 217 ? -47.184 -22.205 84.019 1.00 88.19 217 ILE A N 1
ATOM 1636 C CA . ILE A 1 217 ? -47.135 -23.637 84.331 1.00 88.19 217 ILE A CA 1
ATOM 1637 C C . ILE A 1 217 ? -46.947 -23.840 85.839 1.00 88.19 217 ILE A C 1
ATOM 1639 O O . ILE A 1 217 ? -47.742 -24.556 86.443 1.00 88.19 217 ILE A O 1
ATOM 1643 N N . ALA A 1 218 ? -45.981 -23.161 86.468 1.00 89.50 218 ALA A N 1
ATOM 1644 C CA . ALA A 1 218 ? -45.747 -23.269 87.911 1.00 89.50 218 ALA A CA 1
ATOM 1645 C C . ALA A 1 218 ? -46.971 -22.845 88.747 1.00 89.50 218 ALA A C 1
ATOM 1647 O O . ALA A 1 218 ? -47.363 -23.543 89.681 1.00 89.50 218 ALA A O 1
ATOM 1648 N N . ARG A 1 219 ? -47.635 -21.738 88.380 1.00 87.81 219 ARG A N 1
ATOM 1649 C CA . ARG A 1 219 ? -48.885 -21.302 89.034 1.00 87.81 219 ARG A CA 1
ATOM 1650 C C . ARG A 1 219 ? -50.023 -22.296 88.830 1.00 87.81 219 ARG A C 1
ATOM 1652 O O . ARG A 1 219 ? -50.810 -22.527 89.741 1.00 87.81 219 ARG A O 1
ATOM 1659 N N . MET A 1 220 ? -50.133 -22.877 87.640 1.00 85.44 220 MET A N 1
ATOM 1660 C CA . MET A 1 220 ? -51.129 -23.906 87.352 1.00 85.44 220 MET A CA 1
ATOM 1661 C C . MET A 1 220 ? -50.900 -25.165 88.199 1.00 85.44 220 MET A C 1
ATOM 1663 O O . MET A 1 220 ? -51.864 -25.727 88.717 1.00 85.44 220 MET A O 1
ATOM 1667 N N . GLU A 1 221 ? -49.646 -25.573 88.402 1.00 86.00 221 GLU A N 1
ATOM 1668 C CA . GLU A 1 221 ? -49.287 -26.677 89.301 1.00 86.00 221 GLU A CA 1
ATOM 1669 C C . GLU A 1 221 ? -49.618 -26.362 90.768 1.00 86.00 221 GLU A C 1
ATOM 1671 O O . GLU A 1 221 ? -50.175 -27.214 91.464 1.00 86.00 221 GLU A O 1
ATOM 1676 N N . GLU A 1 222 ? -49.369 -25.132 91.223 1.00 88.38 222 GLU A N 1
ATOM 1677 C CA . GLU A 1 222 ? -49.755 -24.660 92.560 1.00 88.38 222 GLU A CA 1
ATOM 1678 C C . GLU A 1 222 ? -51.280 -24.676 92.759 1.00 88.38 222 GLU A C 1
ATOM 1680 O O . GLU A 1 222 ? -51.773 -25.192 93.763 1.00 88.38 222 GLU A O 1
ATOM 1685 N N . VAL A 1 223 ? -52.043 -24.175 91.780 1.00 84.62 223 VAL A N 1
ATOM 1686 C CA . VAL A 1 223 ? -53.515 -24.181 91.802 1.00 84.62 223 VAL A CA 1
ATOM 1687 C C . VAL A 1 223 ? -54.056 -25.610 91.840 1.00 84.62 223 VAL A C 1
ATOM 1689 O O . VAL A 1 223 ? -54.943 -25.893 92.646 1.00 84.62 223 VAL A O 1
ATOM 1692 N N . ILE A 1 224 ? -53.505 -26.530 91.037 1.00 83.12 224 ILE A N 1
ATOM 1693 C CA . ILE A 1 224 ? -53.853 -27.961 91.102 1.00 83.12 224 ILE A CA 1
ATOM 1694 C C . ILE A 1 224 ? -53.572 -28.516 92.506 1.00 83.12 224 ILE A C 1
ATOM 1696 O O . ILE A 1 224 ? -54.418 -29.212 93.072 1.00 83.12 224 ILE A O 1
ATOM 1700 N N . GLY A 1 225 ? -52.405 -28.205 93.079 1.00 84.44 225 GLY A N 1
ATOM 1701 C CA . GLY A 1 225 ? -52.032 -28.619 94.432 1.00 84.44 225 GLY A CA 1
ATOM 1702 C C . GLY A 1 225 ? -53.014 -28.119 95.495 1.00 84.44 225 GLY A C 1
ATOM 1703 O O . GLY A 1 225 ? -53.469 -28.905 96.327 1.00 84.44 225 GLY A O 1
ATOM 1704 N N . SER A 1 226 ? -53.402 -26.844 95.419 1.00 85.19 226 SER A N 1
ATOM 1705 C CA . SER A 1 226 ? -54.366 -26.209 96.323 1.00 85.19 226 SER A CA 1
ATOM 1706 C C . SER A 1 226 ? -55.771 -26.805 96.195 1.00 85.19 226 SER A C 1
ATOM 1708 O O . SER A 1 226 ? -56.361 -27.185 97.204 1.00 85.19 226 SER A O 1
ATOM 1710 N N . PHE A 1 227 ? -56.290 -26.989 94.973 1.00 81.25 227 PHE A N 1
ATOM 1711 C CA . PHE A 1 227 ? -57.595 -27.630 94.754 1.00 81.25 227 PHE A CA 1
ATOM 1712 C C . PHE A 1 227 ? -57.631 -29.059 95.289 1.00 81.25 227 PHE A C 1
ATOM 1714 O O . PHE A 1 227 ? -58.600 -29.448 95.941 1.00 81.25 227 PHE A O 1
ATOM 1721 N N . ARG A 1 228 ? -56.570 -29.837 95.048 1.00 80.31 228 ARG A N 1
ATOM 1722 C CA . ARG A 1 228 ? -56.465 -31.206 95.560 1.00 80.31 228 ARG A CA 1
ATOM 1723 C C . ARG A 1 228 ? -56.402 -31.226 97.089 1.00 80.31 228 ARG A C 1
ATOM 1725 O O . ARG A 1 228 ? -57.059 -32.061 97.703 1.00 80.31 228 ARG A O 1
ATOM 1732 N N . GLY A 1 229 ? -55.666 -30.292 97.695 1.00 84.19 229 GLY A N 1
ATOM 1733 C CA . GLY A 1 229 ? -55.625 -30.102 99.147 1.00 84.19 229 GLY A CA 1
ATOM 1734 C C . GLY A 1 229 ? -56.989 -29.729 99.729 1.00 84.19 229 GLY A C 1
ATOM 1735 O O . GLY A 1 229 ? -57.460 -30.388 100.651 1.00 84.19 229 GLY A O 1
ATOM 1736 N N . MET A 1 230 ? -57.668 -28.744 99.138 1.00 81.62 230 MET A N 1
ATOM 1737 C CA . MET A 1 230 ? -58.990 -28.280 99.565 1.00 81.62 230 MET A CA 1
ATOM 1738 C C . MET A 1 230 ? -60.052 -29.376 99.438 1.00 81.62 230 MET A C 1
ATOM 1740 O O . MET A 1 230 ? -60.840 -29.572 100.359 1.00 81.62 230 MET A O 1
ATOM 1744 N N . ALA A 1 231 ? -60.045 -30.143 98.342 1.00 78.62 231 ALA A N 1
ATOM 1745 C CA . ALA A 1 231 ? -60.918 -31.303 98.181 1.00 78.62 231 ALA A CA 1
ATOM 1746 C C . ALA A 1 231 ? -60.659 -32.358 99.272 1.00 78.62 231 ALA A C 1
ATOM 1748 O O . ALA A 1 231 ? -61.608 -32.875 99.860 1.00 78.62 231 ALA A O 1
ATOM 1749 N N . GLN A 1 232 ? -59.391 -32.635 99.596 1.00 81.25 232 GLN A N 1
ATOM 1750 C CA . GLN A 1 232 ? -59.017 -33.587 100.644 1.00 81.25 232 GLN A CA 1
ATOM 1751 C C . GLN A 1 232 ? -59.436 -33.115 102.047 1.00 81.25 232 GLN A C 1
ATOM 1753 O O . GLN A 1 232 ? -59.944 -33.906 102.843 1.00 81.25 232 GLN A O 1
ATOM 1758 N N . GLU A 1 233 ? -59.254 -31.834 102.367 1.00 83.25 233 GLU A N 1
ATOM 1759 C CA . GLU A 1 233 ? -59.690 -31.247 103.639 1.00 83.25 233 GLU A CA 1
ATOM 1760 C C . GLU A 1 233 ? -61.211 -31.257 103.791 1.00 83.25 233 GLU A C 1
ATOM 1762 O O . GLU A 1 233 ? -61.726 -31.549 104.876 1.00 83.25 233 GLU A O 1
ATOM 1767 N N . LEU A 1 234 ? -61.936 -30.974 102.709 1.00 78.19 234 LEU A N 1
ATOM 1768 C CA . LEU A 1 234 ? -63.394 -30.966 102.691 1.00 78.19 234 LEU A CA 1
ATOM 1769 C C . LEU A 1 234 ? -63.946 -32.392 102.823 1.00 78.19 234 LEU A C 1
ATOM 1771 O O . LEU A 1 234 ? -64.857 -32.606 103.620 1.00 78.19 234 LEU A O 1
ATOM 1775 N N . LEU A 1 235 ? -63.319 -33.378 102.167 1.00 75.81 235 LEU A N 1
ATOM 1776 C CA . LEU A 1 235 ? -63.583 -34.807 102.383 1.00 75.81 235 LEU A CA 1
ATOM 1777 C C . LEU A 1 235 ? -63.367 -35.208 103.853 1.00 75.81 235 LEU A C 1
ATOM 1779 O O . LEU A 1 235 ? -64.244 -35.823 104.459 1.00 75.81 235 LEU A O 1
ATOM 1783 N N . ASN A 1 236 ? -62.243 -34.815 104.461 1.00 81.31 236 ASN A N 1
ATOM 1784 C CA . ASN A 1 236 ? -61.944 -35.113 105.867 1.00 81.31 236 ASN A CA 1
ATOM 1785 C C . ASN A 1 236 ? -62.941 -34.446 106.837 1.00 81.31 236 ASN A C 1
ATOM 1787 O O . ASN A 1 236 ? -63.361 -35.052 107.826 1.00 81.31 236 ASN A O 1
ATOM 1791 N N . SER A 1 237 ? -63.321 -33.194 106.567 1.00 79.75 237 SER A N 1
ATOM 1792 C CA . SER A 1 237 ? -64.261 -32.419 107.390 1.00 79.75 237 SER A CA 1
ATOM 1793 C C . SER A 1 237 ? -65.683 -32.962 107.288 1.00 79.75 237 SER A C 1
ATOM 1795 O O . SER A 1 237 ? -66.360 -33.116 108.305 1.00 79.75 237 SER A O 1
ATOM 1797 N N . ALA A 1 238 ? -66.116 -33.318 106.080 1.00 72.75 238 ALA A N 1
ATOM 1798 C CA . ALA A 1 238 ? -67.408 -33.943 105.846 1.00 72.75 238 ALA A CA 1
ATOM 1799 C C . ALA A 1 238 ? -67.493 -35.333 106.493 1.00 72.75 238 ALA A C 1
ATOM 1801 O O . ALA A 1 238 ? -68.498 -35.643 107.128 1.00 72.75 238 ALA A O 1
ATOM 1802 N N . HIS A 1 239 ? -66.422 -36.133 106.431 1.00 73.25 239 HIS A N 1
ATOM 1803 C CA . HIS A 1 239 ? -66.353 -37.421 107.125 1.00 73.25 239 HIS A CA 1
ATOM 1804 C C . HIS A 1 239 ? -66.528 -37.261 108.647 1.00 73.25 239 HIS A C 1
ATOM 1806 O O . HIS A 1 239 ? -67.332 -37.965 109.257 1.00 73.25 239 HIS A O 1
ATOM 1812 N N . ARG A 1 240 ? -65.860 -36.268 109.254 1.00 73.25 240 ARG A N 1
ATOM 1813 C CA . ARG A 1 240 ? -66.027 -35.920 110.679 1.00 73.25 240 ARG A CA 1
ATOM 1814 C C . ARG A 1 240 ? -67.448 -35.465 111.024 1.00 73.25 240 ARG A C 1
ATOM 1816 O O . ARG A 1 240 ? -68.008 -35.920 112.021 1.00 73.25 240 ARG A O 1
ATOM 1823 N N . ALA A 1 241 ? -68.044 -34.594 110.208 1.00 68.94 241 ALA A N 1
ATOM 1824 C CA . ALA A 1 241 ? -69.414 -34.120 110.412 1.00 68.94 241 ALA A CA 1
ATOM 1825 C C . ALA A 1 241 ? -70.431 -35.273 110.327 1.00 68.94 241 ALA A C 1
ATOM 1827 O O . ALA A 1 241 ? -71.302 -35.392 111.191 1.00 68.94 241 ALA A O 1
ATOM 1828 N N . SER A 1 242 ? -70.254 -36.169 109.349 1.00 66.50 242 SER A N 1
ATOM 1829 C CA . SER A 1 242 ? -71.056 -37.383 109.177 1.00 66.50 242 SER A CA 1
ATOM 1830 C C . SER A 1 242 ? -71.004 -38.286 110.413 1.00 66.50 242 SER A C 1
ATOM 1832 O O . SER A 1 242 ? -72.040 -38.777 110.850 1.00 66.50 242 SER A O 1
ATOM 1834 N N . THR A 1 243 ? -69.827 -38.474 111.025 1.00 68.56 243 THR A N 1
ATOM 1835 C CA . THR A 1 243 ? -69.693 -39.292 112.245 1.00 68.56 243 THR A CA 1
ATOM 1836 C C . THR A 1 243 ? -70.322 -38.669 113.497 1.00 68.56 243 THR A C 1
ATOM 1838 O O . THR A 1 243 ? -70.650 -39.401 114.426 1.00 68.56 243 THR A O 1
ATOM 1841 N N . GLN A 1 244 ? -70.494 -37.342 113.549 1.00 65.00 244 GLN A N 1
ATOM 1842 C CA . GLN A 1 244 ? -70.886 -36.629 114.772 1.00 65.00 244 GLN A CA 1
ATOM 1843 C C . GLN A 1 244 ? -72.366 -36.219 114.828 1.00 65.00 244 GLN A C 1
ATOM 1845 O O . GLN A 1 244 ? -72.902 -36.063 115.923 1.00 65.00 244 GLN A O 1
ATOM 1850 N N . LEU A 1 245 ? -73.029 -36.031 113.682 1.00 59.22 245 LEU A N 1
ATOM 1851 C CA . LEU A 1 245 ? -74.370 -35.429 113.635 1.00 59.22 245 LEU A CA 1
ATOM 1852 C C . LEU A 1 245 ? -75.520 -36.381 113.281 1.00 59.22 245 LEU A C 1
ATOM 1854 O O . LEU A 1 245 ? -76.666 -35.982 113.452 1.00 59.22 245 LEU A O 1
ATOM 1858 N N . GLY A 1 246 ? -75.274 -37.610 112.810 1.00 57.88 246 GLY A N 1
ATOM 1859 C CA . GLY A 1 246 ? -76.354 -38.561 112.481 1.00 57.88 246 GLY A CA 1
ATOM 1860 C C . GLY A 1 246 ? -77.414 -38.022 111.498 1.00 57.88 246 GLY A C 1
ATOM 1861 O O . GLY A 1 246 ? -78.539 -38.514 111.483 1.00 57.88 246 GLY A O 1
ATOM 1862 N N . ALA A 1 247 ? -77.080 -36.990 110.715 1.00 54.09 247 ALA A N 1
ATOM 1863 C CA . ALA A 1 247 ? -77.968 -36.303 109.780 1.00 54.09 247 ALA A CA 1
ATOM 1864 C C . ALA A 1 247 ? -77.585 -36.634 108.322 1.00 54.09 247 ALA A C 1
ATOM 1866 O O . ALA A 1 247 ? -76.400 -36.719 108.012 1.00 54.09 247 ALA A O 1
ATOM 1867 N N . SER A 1 248 ? -78.610 -36.819 107.473 1.00 59.56 248 SER A N 1
ATOM 1868 C CA . SER A 1 248 ? -78.625 -37.269 106.063 1.00 59.56 248 SER A CA 1
ATOM 1869 C C . SER A 1 248 ? -77.277 -37.463 105.351 1.00 59.56 248 SER A C 1
ATOM 1871 O O . SER A 1 248 ? -76.718 -36.535 104.767 1.00 59.56 248 SER A O 1
ATOM 1873 N N . GLU A 1 249 ? -76.845 -38.723 105.310 1.00 61.78 249 GLU A N 1
ATOM 1874 C CA . GLU A 1 249 ? -75.646 -39.244 104.640 1.00 61.78 249 GLU A CA 1
ATOM 1875 C C . GLU A 1 249 ? -75.628 -38.979 103.115 1.00 61.78 249 GLU A C 1
ATOM 1877 O O . GLU A 1 249 ? -74.574 -38.699 102.544 1.00 61.78 249 GLU A O 1
ATOM 1882 N N . ASP A 1 250 ? -76.796 -38.978 102.462 1.00 69.31 250 ASP A N 1
ATOM 1883 C CA . ASP A 1 250 ? -76.909 -38.898 100.996 1.00 69.31 250 ASP A CA 1
ATOM 1884 C C . ASP A 1 250 ? -76.611 -37.498 100.425 1.00 69.31 250 ASP A C 1
ATOM 1886 O O . ASP A 1 250 ? -75.858 -37.359 99.464 1.00 69.31 250 ASP A O 1
ATOM 1890 N N . GLY A 1 251 ? -77.133 -36.428 101.037 1.00 70.56 251 GLY A N 1
ATOM 1891 C CA . GLY A 1 251 ? -76.982 -35.065 100.498 1.00 70.56 251 GLY A CA 1
ATOM 1892 C C . GLY A 1 251 ? -75.551 -34.514 100.588 1.00 70.56 251 GLY A C 1
ATOM 1893 O O . GLY A 1 251 ? -75.098 -33.785 99.705 1.00 70.56 251 GLY A O 1
ATOM 1894 N N . LEU A 1 252 ? -74.820 -34.892 101.642 1.00 70.44 252 LEU A N 1
ATOM 1895 C CA . LEU A 1 252 ? -73.401 -34.558 101.816 1.00 70.44 252 LEU A CA 1
ATOM 1896 C C . LEU A 1 252 ? -72.517 -35.347 100.841 1.00 70.44 252 LEU A C 1
ATOM 1898 O O . LEU A 1 252 ? -71.555 -34.795 100.306 1.00 70.44 252 LEU A O 1
ATOM 1902 N N . ARG A 1 253 ? -72.860 -36.612 100.569 1.00 72.25 253 ARG A N 1
ATOM 1903 C CA . ARG A 1 253 ? -72.174 -37.453 99.582 1.00 72.25 253 ARG A CA 1
ATOM 1904 C C . ARG A 1 253 ? -72.307 -36.891 98.167 1.00 72.25 253 ARG A C 1
ATOM 1906 O O . ARG A 1 253 ? -71.290 -36.752 97.491 1.00 72.25 253 ARG A O 1
ATOM 1913 N N . ASP A 1 254 ? -73.510 -36.480 97.771 1.00 78.69 254 ASP A N 1
ATOM 1914 C CA . ASP A 1 254 ? -73.768 -35.876 96.457 1.00 78.69 254 ASP A CA 1
ATOM 1915 C C . ASP A 1 254 ? -73.005 -34.553 96.264 1.00 78.69 254 ASP A C 1
ATOM 1917 O O . ASP A 1 254 ? -72.424 -34.307 95.202 1.00 78.69 254 ASP A O 1
ATOM 1921 N N . GLN A 1 255 ? -72.946 -33.696 97.294 1.00 76.00 255 GLN A N 1
ATOM 1922 C CA . GLN A 1 255 ? -72.157 -32.458 97.238 1.00 76.00 255 GLN A CA 1
ATOM 1923 C C . GLN A 1 255 ? -70.649 -32.724 97.132 1.00 76.00 255 GLN A C 1
ATOM 1925 O O . GLN A 1 255 ? -69.964 -32.036 96.373 1.00 76.00 255 GLN A O 1
ATOM 1930 N N . LEU A 1 256 ? -70.125 -33.718 97.856 1.00 74.12 256 LEU A N 1
ATOM 1931 C CA . LEU A 1 256 ? -68.719 -34.123 97.763 1.00 74.12 256 LEU A CA 1
ATOM 1932 C C . LEU A 1 256 ? -68.383 -34.698 96.386 1.00 74.12 256 LEU A C 1
ATOM 1934 O O . LEU A 1 256 ? -67.364 -34.329 95.807 1.00 74.12 256 LEU A O 1
ATOM 1938 N N . GLU A 1 257 ? -69.240 -35.561 95.844 1.00 79.88 257 GLU A N 1
ATOM 1939 C CA . GLU A 1 257 ? -69.065 -36.140 94.511 1.00 79.88 257 GLU A CA 1
ATOM 1940 C C . GLU A 1 257 ? -69.097 -35.052 93.426 1.00 79.88 257 GLU A C 1
ATOM 1942 O O . GLU A 1 257 ? -68.246 -35.030 92.532 1.00 79.88 257 GLU A O 1
ATOM 1947 N N . GLY A 1 258 ? -70.003 -34.076 93.555 1.00 82.75 258 GLY A N 1
ATOM 1948 C CA . GLY A 1 258 ? -70.043 -32.888 92.704 1.00 82.75 258 GLY A CA 1
ATOM 1949 C C . GLY A 1 258 ? -68.762 -32.051 92.778 1.00 82.75 258 GLY A C 1
ATOM 1950 O O . GLY A 1 258 ? -68.228 -31.656 91.740 1.00 82.75 258 GLY A O 1
ATOM 1951 N N . LEU A 1 259 ? -68.229 -31.814 93.980 1.00 77.81 259 LEU A N 1
ATOM 1952 C CA . LEU A 1 259 ? -66.984 -31.062 94.174 1.00 77.81 259 LEU A CA 1
ATOM 1953 C C . LEU A 1 259 ? -65.755 -31.797 93.628 1.00 77.81 259 LEU A C 1
ATOM 1955 O O . LEU A 1 259 ? -64.931 -31.167 92.968 1.00 77.81 259 LEU A O 1
ATOM 1959 N N . VAL A 1 260 ? -65.643 -33.112 93.842 1.00 80.12 260 VAL A N 1
ATOM 1960 C CA . VAL A 1 260 ? -64.566 -33.936 93.264 1.00 80.12 260 VAL A CA 1
ATOM 1961 C C . VAL A 1 260 ? -64.624 -33.884 91.741 1.00 80.12 260 VAL A C 1
ATOM 1963 O O . VAL A 1 260 ? -63.610 -33.630 91.096 1.00 80.12 260 VAL A O 1
ATOM 1966 N N . LYS A 1 261 ? -65.819 -34.009 91.155 1.00 83.94 261 LYS A N 1
ATOM 1967 C CA . LYS A 1 261 ? -66.004 -33.912 89.704 1.00 83.94 261 LYS A CA 1
ATOM 1968 C C . LYS A 1 261 ? -65.603 -32.540 89.159 1.00 83.94 261 LYS A C 1
ATOM 1970 O O . LYS A 1 261 ? -64.963 -32.469 88.112 1.00 83.94 261 LYS A O 1
ATOM 1975 N N . ILE A 1 262 ? -65.944 -31.457 89.859 1.00 81.75 262 ILE A N 1
ATOM 1976 C CA . ILE A 1 262 ? -65.522 -30.095 89.495 1.00 81.75 262 ILE A CA 1
ATOM 1977 C C . ILE A 1 262 ? -63.997 -29.952 89.610 1.00 81.75 262 ILE A C 1
ATOM 1979 O O . ILE A 1 262 ? -63.380 -29.367 88.721 1.00 81.75 262 ILE A O 1
ATOM 1983 N N . ALA A 1 263 ? -63.375 -30.509 90.651 1.00 79.75 263 ALA A N 1
ATOM 1984 C CA . ALA A 1 263 ? -61.925 -30.479 90.837 1.00 79.75 263 ALA A CA 1
ATOM 1985 C C . ALA A 1 263 ? -61.178 -31.286 89.757 1.00 79.75 263 ALA A C 1
ATOM 1987 O O . ALA A 1 263 ? -60.170 -30.814 89.224 1.00 79.75 263 ALA A O 1
ATOM 1988 N N . ASP A 1 264 ? -61.692 -32.454 89.370 1.00 84.38 264 ASP A N 1
ATOM 1989 C CA . ASP A 1 264 ? -61.148 -33.266 88.277 1.00 84.38 264 ASP A CA 1
ATOM 1990 C C . ASP A 1 264 ? -61.301 -32.557 86.927 1.00 84.38 264 ASP A C 1
ATOM 1992 O O . ASP A 1 264 ? -60.355 -32.502 86.139 1.00 84.38 264 ASP A O 1
ATOM 1996 N N . GLN A 1 265 ? -62.461 -31.940 86.674 1.00 87.38 265 GLN A N 1
ATOM 1997 C CA . GLN A 1 265 ? -62.695 -31.126 85.478 1.00 87.38 265 GLN A CA 1
ATOM 1998 C C . GLN A 1 265 ? -61.776 -29.899 85.427 1.00 87.38 265 GLN A C 1
ATOM 2000 O O . GLN A 1 265 ? -61.237 -29.584 84.364 1.00 87.38 265 GLN A O 1
ATOM 2005 N N . ALA A 1 266 ? -61.565 -29.218 86.556 1.00 81.94 266 ALA A N 1
ATOM 2006 C CA . ALA A 1 266 ? -60.631 -28.102 86.660 1.00 81.94 266 ALA A CA 1
ATOM 2007 C C . ALA A 1 266 ? -59.190 -28.565 86.401 1.00 81.94 266 ALA A C 1
ATOM 2009 O O . ALA A 1 266 ? -58.486 -27.954 85.601 1.00 81.94 266 ALA A O 1
ATOM 2010 N N . THR A 1 267 ? -58.776 -29.688 86.991 1.00 85.75 267 THR A N 1
ATOM 2011 C CA . THR A 1 267 ? -57.446 -30.279 86.783 1.00 85.75 267 THR A CA 1
ATOM 2012 C C . THR A 1 267 ? -57.229 -30.672 85.322 1.00 85.75 267 THR A C 1
ATOM 2014 O O . THR A 1 267 ? -56.174 -30.381 84.760 1.00 85.75 267 THR A O 1
ATOM 2017 N N . ALA A 1 268 ? -58.229 -31.282 84.678 1.00 88.62 268 ALA A N 1
ATOM 2018 C CA . ALA A 1 268 ? -58.169 -31.639 83.264 1.00 88.62 268 ALA A CA 1
ATOM 2019 C C . ALA A 1 268 ? -58.012 -30.397 82.374 1.00 88.62 268 ALA A C 1
ATOM 2021 O O . ALA A 1 268 ? -57.096 -30.357 81.557 1.00 88.62 268 ALA A O 1
ATOM 2022 N N . ARG A 1 269 ? -58.829 -29.354 82.589 1.00 85.81 269 ARG A N 1
ATOM 2023 C CA . ARG A 1 269 ? -58.735 -28.089 81.836 1.00 85.81 269 ARG A CA 1
ATOM 2024 C C . ARG A 1 269 ? -57.404 -27.372 82.051 1.00 85.81 269 ARG A C 1
ATOM 2026 O O . ARG A 1 269 ? -56.835 -26.844 81.099 1.00 85.81 269 ARG A O 1
ATOM 2033 N N . ILE A 1 270 ? -56.890 -27.358 83.282 1.00 86.38 270 ILE A N 1
ATOM 2034 C CA . ILE A 1 270 ? -55.583 -26.767 83.593 1.00 86.38 270 ILE A CA 1
ATOM 2035 C C . ILE A 1 270 ? -54.473 -27.542 82.877 1.00 86.38 270 ILE A C 1
ATOM 2037 O O . ILE A 1 270 ? -53.598 -26.931 82.270 1.00 86.38 270 ILE A O 1
ATOM 2041 N N . LYS A 1 271 ? -54.522 -28.879 82.891 1.00 87.38 271 LYS A N 1
ATOM 2042 C CA . LYS A 1 271 ? -53.551 -29.724 82.186 1.00 87.38 271 LYS A CA 1
ATOM 2043 C C . LYS A 1 271 ? -53.573 -29.475 80.677 1.00 87.38 271 LYS A C 1
ATOM 2045 O O . LYS A 1 271 ? -52.515 -29.313 80.083 1.00 87.38 271 LYS A O 1
ATOM 2050 N N . GLU A 1 272 ? -54.761 -29.390 80.088 1.00 90.50 272 GLU A N 1
ATOM 2051 C CA . GLU A 1 272 ? -54.953 -29.104 78.663 1.00 90.50 272 GLU A CA 1
ATOM 2052 C C . GLU A 1 272 ? -54.402 -27.715 78.293 1.00 90.50 272 GLU A C 1
ATOM 2054 O O . GLU A 1 272 ? -53.658 -27.574 77.328 1.00 90.50 272 GLU A O 1
ATOM 2059 N N . THR A 1 273 ? -54.664 -26.702 79.129 1.00 88.06 273 THR A N 1
ATOM 2060 C CA . THR A 1 273 ? -54.130 -25.338 78.956 1.00 88.06 273 THR A CA 1
ATOM 2061 C C . THR A 1 273 ? -52.605 -25.299 79.088 1.00 88.06 273 THR A C 1
ATOM 2063 O O . THR A 1 273 ? -51.926 -24.612 78.328 1.00 88.06 273 THR A O 1
ATOM 2066 N N . ARG A 1 274 ? -52.052 -26.047 80.045 1.00 88.00 274 ARG A N 1
ATOM 2067 C CA . ARG A 1 274 ? -50.610 -26.184 80.272 1.00 88.00 274 ARG A CA 1
ATOM 2068 C C . ARG A 1 274 ? -49.911 -26.842 79.083 1.00 88.00 274 ARG A C 1
ATOM 2070 O O . ARG A 1 274 ? -48.863 -26.360 78.661 1.00 88.00 274 ARG A O 1
ATOM 2077 N N . ASP A 1 275 ? -50.478 -27.927 78.562 1.00 89.94 275 ASP A N 1
ATOM 2078 C CA . ASP A 1 275 ? -49.926 -28.649 77.414 1.00 89.94 275 ASP A CA 1
ATOM 2079 C C . ASP A 1 275 ? -49.997 -27.758 76.155 1.00 89.94 275 ASP A C 1
ATOM 2081 O O . ASP A 1 275 ? -48.986 -27.583 75.479 1.00 89.94 275 ASP A O 1
ATOM 2085 N N . ALA A 1 276 ? -51.114 -27.049 75.938 1.00 89.56 276 ALA A N 1
ATOM 2086 C CA . ALA A 1 276 ? -51.250 -26.066 74.859 1.00 89.56 276 ALA A CA 1
ATOM 2087 C C . ALA A 1 276 ? -50.240 -24.904 74.957 1.00 89.56 276 ALA A C 1
ATOM 2089 O O . ALA A 1 276 ? -49.634 -24.528 73.956 1.00 89.56 276 ALA A O 1
ATOM 2090 N N . LEU A 1 277 ? -50.011 -24.348 76.156 1.00 87.19 277 LEU A N 1
ATOM 2091 C CA . LEU A 1 277 ? -49.003 -23.300 76.374 1.00 87.19 277 LEU A CA 1
ATOM 2092 C C . LEU A 1 277 ? -47.581 -23.801 76.103 1.00 87.19 277 LEU A C 1
ATOM 2094 O O . LEU A 1 277 ? -46.763 -23.077 75.533 1.00 87.19 277 LEU A O 1
ATOM 2098 N N . ARG A 1 278 ? -47.282 -25.045 76.489 1.00 88.81 278 ARG A N 1
ATOM 2099 C CA . ARG A 1 278 ? -45.984 -25.674 76.232 1.00 88.81 278 ARG A CA 1
ATOM 2100 C C . ARG A 1 278 ? -45.744 -25.865 74.735 1.00 88.81 278 ARG A C 1
ATOM 2102 O O . ARG A 1 278 ? -44.660 -25.523 74.262 1.00 88.81 278 ARG A O 1
ATOM 2109 N N . ASP A 1 279 ? -46.745 -26.355 74.010 1.00 90.94 279 ASP A N 1
ATOM 2110 C CA . ASP A 1 279 ? -46.670 -26.556 72.562 1.00 90.94 279 ASP A CA 1
ATOM 2111 C C . ASP A 1 279 ? -46.531 -25.216 71.829 1.00 90.94 279 ASP A C 1
ATOM 2113 O O . ASP A 1 279 ? -45.620 -25.046 71.017 1.00 90.94 279 ASP A O 1
ATOM 2117 N N . GLN A 1 280 ? -47.338 -24.214 72.195 1.00 88.12 280 GLN A N 1
ATOM 2118 C CA . GLN A 1 280 ? -47.271 -22.875 71.605 1.00 88.12 280 GLN A CA 1
ATOM 2119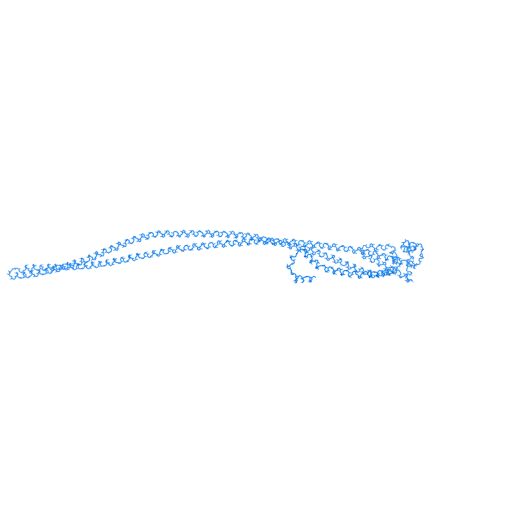 C C . GLN A 1 280 ? -45.919 -22.185 71.863 1.00 88.12 280 GLN A C 1
ATOM 2121 O O . GLN A 1 280 ? -45.369 -21.535 70.969 1.00 88.12 280 GLN A O 1
ATOM 2126 N N . SER A 1 281 ? -45.353 -22.340 73.064 1.00 88.19 281 SER A N 1
ATOM 2127 C CA . SER A 1 281 ? -44.011 -21.846 73.399 1.00 88.19 281 SER A CA 1
ATOM 2128 C C . SER A 1 281 ? -42.942 -22.526 72.544 1.00 88.19 281 SER A C 1
ATOM 2130 O O . SER A 1 281 ? -42.110 -21.854 71.933 1.00 88.19 281 SER A O 1
ATOM 2132 N N . PHE A 1 282 ? -43.001 -23.854 72.417 1.00 89.00 282 PHE A N 1
ATOM 2133 C CA . PHE A 1 282 ? -42.056 -24.612 71.602 1.0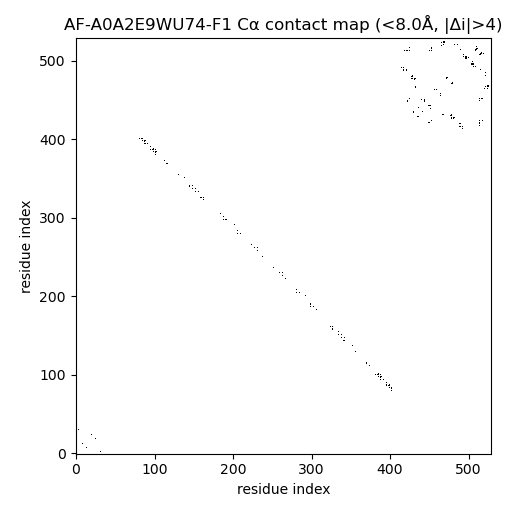0 89.00 282 PHE A CA 1
ATOM 2134 C C . PHE A 1 282 ? -42.129 -24.239 70.113 1.00 89.00 282 PHE A C 1
ATOM 2136 O O . PHE A 1 282 ? -41.089 -24.009 69.485 1.00 89.00 282 PHE A O 1
ATOM 2143 N N . GLU A 1 283 ? -43.331 -24.119 69.545 1.00 89.12 283 GLU A N 1
ATOM 2144 C CA . GLU A 1 283 ? -43.528 -23.683 68.158 1.00 89.12 283 GLU A CA 1
ATOM 2145 C C . GLU A 1 283 ? -43.012 -22.257 67.921 1.00 89.12 283 GLU A C 1
ATOM 2147 O O . GLU A 1 283 ? -42.333 -21.998 66.922 1.00 89.12 283 GLU A O 1
ATOM 2152 N N . THR A 1 284 ? -43.264 -21.339 68.857 1.00 85.31 284 THR A N 1
ATOM 2153 C CA . THR A 1 284 ? -42.805 -19.944 68.759 1.00 85.31 284 THR A CA 1
ATOM 2154 C C . THR A 1 284 ? -41.282 -19.841 68.868 1.00 85.31 284 THR A C 1
ATOM 2156 O O . THR A 1 284 ? -40.650 -19.176 68.051 1.00 85.31 284 THR A O 1
ATOM 2159 N N . ILE A 1 285 ? -40.654 -20.565 69.802 1.00 86.75 285 ILE A N 1
ATOM 2160 C CA . ILE A 1 285 ? -39.186 -20.633 69.924 1.00 86.75 285 ILE A CA 1
ATOM 2161 C C . ILE A 1 285 ? -38.568 -21.201 68.636 1.00 86.75 285 ILE A C 1
ATOM 2163 O O . ILE A 1 285 ? -37.552 -20.706 68.140 1.00 86.75 285 ILE A O 1
ATOM 2167 N N . THR A 1 286 ? -39.176 -22.245 68.071 1.00 88.62 286 THR A N 1
ATOM 2168 C CA . THR A 1 286 ? -38.666 -22.896 66.857 1.00 88.62 286 THR A CA 1
ATOM 2169 C C . THR A 1 286 ? -38.797 -21.989 65.634 1.00 88.62 286 THR A C 1
ATOM 2171 O O . THR A 1 286 ? -37.860 -21.890 64.837 1.00 88.62 286 THR A O 1
ATOM 2174 N N . SER A 1 287 ? -39.926 -21.293 65.482 1.00 88.00 287 SER A N 1
ATOM 2175 C CA . SER A 1 287 ? -40.131 -20.342 64.386 1.00 88.00 287 SER A CA 1
ATOM 2176 C C . SER A 1 287 ? -39.216 -19.114 64.508 1.00 88.00 287 SER A C 1
ATOM 2178 O O . SER A 1 287 ? -38.596 -18.742 63.510 1.00 88.00 287 SER A O 1
ATOM 2180 N N . SER A 1 288 ? -39.006 -18.577 65.718 1.00 84.88 288 SER A N 1
ATOM 2181 C CA . SER A 1 288 ? -38.012 -17.525 65.993 1.00 84.88 288 SER A CA 1
ATOM 2182 C C . SER A 1 288 ? -36.599 -17.947 65.596 1.00 84.88 288 SER A C 1
ATOM 2184 O O . SER A 1 288 ? -35.931 -17.239 64.844 1.00 84.88 288 SER A O 1
ATOM 2186 N N . ASN A 1 289 ? -36.142 -19.129 66.021 1.00 85.75 289 ASN A N 1
ATOM 2187 C CA . ASN A 1 289 ? -34.808 -19.624 65.659 1.00 85.75 289 ASN A CA 1
ATOM 2188 C C . ASN A 1 289 ? -34.631 -19.785 64.139 1.00 85.75 289 ASN A C 1
ATOM 2190 O O . ASN A 1 289 ? -33.561 -19.488 63.592 1.00 85.75 289 ASN A O 1
ATOM 2194 N N . ARG A 1 290 ? -35.685 -20.216 63.432 1.00 87.56 290 ARG A N 1
ATOM 2195 C CA . ARG A 1 290 ? -35.683 -20.285 61.963 1.00 87.56 290 ARG A CA 1
ATOM 2196 C C . ARG A 1 290 ? -35.579 -18.897 61.334 1.00 87.56 290 ARG A C 1
ATOM 2198 O O . ARG A 1 290 ? -34.759 -18.727 60.435 1.00 87.56 290 ARG A O 1
ATOM 2205 N N . ALA A 1 291 ? -36.336 -17.917 61.824 1.00 83.19 291 ALA A N 1
ATOM 2206 C CA . ALA A 1 291 ? -36.277 -16.536 61.347 1.00 83.19 291 ALA A CA 1
ATOM 2207 C C . ALA A 1 291 ? -34.892 -15.902 61.579 1.00 83.19 291 ALA A C 1
ATOM 2209 O O . ALA A 1 291 ? -34.333 -15.295 60.666 1.00 83.19 291 ALA A O 1
ATOM 2210 N N . VAL A 1 292 ? -34.278 -16.126 62.747 1.00 84.62 292 VAL A N 1
ATOM 2211 C CA . VAL A 1 292 ? -32.902 -15.683 63.048 1.00 84.62 292 VAL A CA 1
ATOM 2212 C C . VAL A 1 292 ? -31.886 -16.308 62.086 1.00 84.62 292 VAL A C 1
ATOM 2214 O O . VAL A 1 292 ? -30.983 -15.626 61.598 1.00 84.62 292 VAL A O 1
ATOM 2217 N N . THR A 1 293 ? -32.036 -17.594 61.768 1.00 86.56 293 THR A N 1
ATOM 2218 C CA . THR A 1 293 ? -31.143 -18.287 60.826 1.00 86.56 293 THR A CA 1
ATOM 2219 C C . THR A 1 293 ? -31.325 -17.777 59.395 1.00 86.56 293 THR A C 1
ATOM 2221 O O . THR A 1 293 ? -30.339 -17.498 58.715 1.00 86.56 293 THR A O 1
ATOM 2224 N N . GLN A 1 294 ? -32.569 -17.602 58.938 1.00 85.94 294 GLN A N 1
ATOM 2225 C CA . GLN A 1 294 ? -32.870 -17.041 57.616 1.00 85.94 294 GLN A CA 1
ATOM 2226 C C . GLN A 1 294 ? -32.328 -15.616 57.464 1.00 85.94 294 GLN A C 1
ATOM 2228 O O . GLN A 1 294 ? -31.776 -15.288 56.418 1.00 85.94 294 GLN A O 1
ATOM 2233 N N . SER A 1 295 ? -32.415 -14.806 58.520 1.00 84.00 295 SER A N 1
ATOM 2234 C CA . SER A 1 295 ? -31.862 -13.451 58.569 1.00 84.00 295 SER A CA 1
ATOM 2235 C C . SER A 1 295 ? -30.351 -13.428 58.284 1.00 84.00 295 SER A C 1
ATOM 2237 O O . SER A 1 295 ? -29.899 -12.702 57.399 1.00 84.00 295 SER A O 1
ATOM 2239 N N . LYS A 1 296 ? -29.576 -14.321 58.922 1.00 82.94 296 LYS A N 1
ATOM 2240 C CA . LYS A 1 296 ? -28.132 -14.471 58.649 1.00 82.94 296 LYS A CA 1
ATOM 2241 C C . LYS A 1 296 ? -27.841 -14.876 57.206 1.00 82.94 296 LYS A C 1
ATOM 2243 O O . LYS A 1 296 ? -26.910 -14.357 56.605 1.00 82.94 296 LYS A O 1
ATOM 2248 N N . VAL A 1 297 ? -28.628 -15.793 56.638 1.00 87.62 297 VAL A N 1
ATOM 2249 C CA . VAL A 1 297 ? -28.455 -16.214 55.236 1.00 87.62 297 VAL A CA 1
ATOM 2250 C C . VAL A 1 297 ? -28.694 -15.043 54.282 1.00 87.62 297 VAL A C 1
ATOM 2252 O O . VAL A 1 297 ? -27.942 -14.879 53.325 1.00 87.62 297 VAL A O 1
ATOM 2255 N N . VAL A 1 298 ? -29.711 -14.216 54.543 1.00 84.19 298 VAL A N 1
ATOM 2256 C CA . VAL A 1 298 ? -29.995 -13.017 53.740 1.00 84.19 298 VAL A CA 1
ATOM 2257 C C . VAL A 1 298 ? -28.831 -12.026 53.803 1.00 84.19 298 VAL A C 1
ATOM 2259 O O . VAL A 1 298 ? -28.409 -11.540 52.755 1.00 84.19 298 VAL A O 1
ATOM 2262 N N . GLU A 1 299 ? -28.276 -11.773 54.991 1.00 83.88 299 GLU A N 1
ATOM 2263 C CA . GLU A 1 299 ? -27.099 -10.911 55.172 1.00 83.88 299 GLU A CA 1
ATOM 2264 C C . GLU A 1 299 ? -25.880 -11.424 54.382 1.00 83.88 299 GLU A C 1
ATOM 2266 O O . GLU A 1 299 ? -25.246 -10.669 53.642 1.00 83.88 299 GLU A O 1
ATOM 2271 N N . ASP A 1 300 ? -25.597 -12.726 54.466 1.00 86.69 300 ASP A N 1
ATOM 2272 C CA . ASP A 1 300 ? -24.463 -13.362 53.787 1.00 86.69 300 ASP A CA 1
ATOM 2273 C C . ASP A 1 300 ? -24.605 -13.313 52.252 1.00 86.69 300 ASP A C 1
ATOM 2275 O O . ASP A 1 300 ? -23.644 -13.040 51.527 1.00 86.69 300 ASP A O 1
ATOM 2279 N N . VAL A 1 301 ? -25.824 -13.532 51.739 1.00 86.06 301 VAL A N 1
ATOM 2280 C CA . VAL A 1 301 ? -26.142 -13.436 50.303 1.00 86.06 301 VAL A CA 1
ATOM 2281 C C . VAL A 1 301 ? -26.001 -11.999 49.797 1.00 86.06 301 VAL A C 1
ATOM 2283 O O . VAL A 1 301 ? -25.439 -11.792 48.720 1.00 86.06 301 VAL A O 1
ATOM 2286 N N . LEU A 1 302 ? -26.471 -11.006 50.558 1.00 84.19 302 LEU A N 1
ATOM 2287 C CA . LEU A 1 302 ? -26.332 -9.588 50.209 1.00 84.19 302 LEU A CA 1
ATOM 2288 C C . LEU A 1 302 ? -24.863 -9.161 50.145 1.00 84.19 302 LEU A C 1
ATOM 2290 O O . LEU A 1 302 ? -24.447 -8.552 49.157 1.00 84.19 302 LEU A O 1
ATOM 2294 N N . ASN A 1 303 ? -24.065 -9.552 51.142 1.00 84.44 303 ASN A N 1
ATOM 2295 C CA . ASN A 1 303 ? -22.632 -9.266 51.168 1.00 84.44 303 ASN A CA 1
ATOM 2296 C C . ASN A 1 303 ? -21.891 -9.922 49.993 1.00 84.44 303 ASN A C 1
ATOM 2298 O O . ASN A 1 303 ? -21.080 -9.266 49.333 1.00 84.44 303 ASN A O 1
ATOM 2302 N N . LYS A 1 304 ? -22.201 -11.186 49.668 1.00 87.19 304 LYS A N 1
ATOM 2303 C CA . LYS A 1 304 ? -21.625 -11.865 48.493 1.00 87.19 304 LYS A CA 1
ATOM 2304 C C . LYS A 1 304 ? -22.003 -11.181 47.182 1.00 87.19 304 LYS A C 1
ATOM 2306 O O . LYS A 1 304 ? -21.135 -11.002 46.329 1.00 87.19 304 LYS A O 1
ATOM 2311 N N . HIS A 1 305 ? -23.261 -10.768 47.015 1.00 83.38 305 HIS A N 1
ATOM 2312 C CA . HIS A 1 305 ? -23.677 -10.035 45.817 1.00 83.38 305 HIS A CA 1
ATOM 2313 C C . HIS A 1 305 ? -22.942 -8.700 45.675 1.00 83.38 305 HIS A C 1
ATOM 2315 O O . HIS A 1 305 ? -22.497 -8.373 44.576 1.00 83.38 305 HIS A O 1
ATOM 2321 N N . PHE A 1 306 ? -22.756 -7.958 46.770 1.00 83.88 306 PHE A N 1
ATOM 2322 C CA . PHE A 1 306 ? -22.012 -6.698 46.747 1.00 83.88 306 PHE A CA 1
ATOM 2323 C C . PHE A 1 306 ? -20.561 -6.890 46.282 1.00 83.88 306 PHE A C 1
ATOM 2325 O O . PHE A 1 306 ? -20.079 -6.163 45.408 1.00 83.88 306 PHE A O 1
ATOM 2332 N N . GLN A 1 307 ? -19.878 -7.905 46.819 1.00 85.69 307 GLN A N 1
ATOM 2333 C CA . GLN A 1 307 ? -18.514 -8.248 46.410 1.00 85.69 307 GLN A CA 1
ATOM 2334 C C . GLN A 1 307 ? -18.448 -8.675 44.940 1.00 85.69 307 GLN A C 1
ATOM 2336 O O . GLN A 1 307 ? -17.590 -8.187 44.206 1.00 85.69 307 GLN A O 1
ATOM 2341 N N . GLY A 1 308 ? -19.377 -9.525 44.490 1.00 87.06 308 GLY A N 1
ATOM 2342 C CA . GLY A 1 308 ? -19.429 -9.987 43.101 1.00 87.06 308 GLY A CA 1
ATOM 2343 C C . GLY A 1 308 ? -19.650 -8.850 42.101 1.00 87.06 308 GLY A C 1
ATOM 2344 O O . GLY A 1 308 ? -18.954 -8.777 41.091 1.00 87.06 308 GLY A O 1
ATOM 2345 N N . ILE A 1 309 ? -20.562 -7.920 42.404 1.00 83.25 309 ILE A N 1
ATOM 2346 C CA . ILE A 1 309 ? -20.817 -6.739 41.563 1.00 83.25 309 ILE A CA 1
ATOM 2347 C C . ILE A 1 309 ? -19.582 -5.828 41.515 1.00 83.25 309 ILE A C 1
ATOM 2349 O O . ILE A 1 309 ? -19.228 -5.332 40.447 1.00 83.25 309 ILE A O 1
ATOM 2353 N N . THR A 1 310 ? -18.894 -5.638 42.644 1.00 83.81 310 THR A N 1
ATOM 2354 C CA . THR A 1 310 ? -17.679 -4.809 42.710 1.00 83.81 310 THR A CA 1
ATOM 2355 C C . THR A 1 310 ? -16.534 -5.404 41.888 1.00 83.81 310 THR A C 1
ATOM 2357 O O . THR A 1 310 ? -15.920 -4.698 41.093 1.00 83.81 310 THR A O 1
ATOM 2360 N N . GLN A 1 311 ? -16.292 -6.712 42.000 1.00 87.94 311 GLN A N 1
ATOM 2361 C CA . GLN A 1 311 ? -15.266 -7.401 41.208 1.00 87.94 311 GLN A CA 1
ATOM 2362 C C . GLN A 1 311 ? -15.586 -7.405 39.710 1.00 87.94 311 GLN A C 1
ATOM 2364 O O . GLN A 1 311 ? -14.710 -7.139 38.888 1.00 87.94 311 GLN A O 1
ATOM 2369 N N . ALA A 1 312 ? -16.845 -7.668 39.341 1.00 85.44 312 ALA A N 1
ATOM 2370 C CA . ALA A 1 312 ? -17.279 -7.585 37.949 1.00 85.44 312 ALA A CA 1
ATOM 2371 C C . ALA A 1 312 ? -17.026 -6.180 37.376 1.00 85.44 312 ALA A C 1
ATOM 2373 O O . ALA A 1 312 ? -16.597 -6.040 36.231 1.00 85.44 312 ALA A O 1
ATOM 2374 N N . TRP A 1 313 ? -17.229 -5.141 38.189 1.00 82.94 313 TRP A N 1
ATOM 2375 C CA . TRP A 1 313 ? -16.996 -3.757 37.798 1.00 82.94 313 TRP A CA 1
ATOM 2376 C C . TRP A 1 313 ? -15.514 -3.415 37.592 1.00 82.94 313 TRP A C 1
ATOM 2378 O O . TRP A 1 313 ? -15.163 -2.768 36.603 1.00 82.94 313 TRP A O 1
ATOM 2388 N N . GLU A 1 314 ? -14.629 -3.890 38.469 1.00 86.12 314 GLU A N 1
ATOM 2389 C CA . GLU A 1 314 ? -13.176 -3.764 38.282 1.00 86.12 314 GLU A CA 1
ATOM 2390 C C . GLU A 1 314 ? -12.694 -4.484 37.012 1.00 86.12 314 GLU A C 1
ATOM 2392 O O . GLU A 1 314 ? -11.859 -3.957 36.268 1.00 86.12 314 GLU A O 1
ATOM 2397 N N . GLY A 1 315 ? -13.270 -5.653 36.709 1.00 87.44 315 GLY A N 1
ATOM 2398 C CA . GLY A 1 315 ? -13.009 -6.381 35.466 1.00 87.44 315 GLY A CA 1
ATOM 2399 C C . GLY A 1 315 ? -13.399 -5.579 34.222 1.00 87.44 315 GLY A C 1
ATOM 2400 O O . GLY A 1 315 ? -12.583 -5.412 33.313 1.00 87.44 315 GLY A O 1
ATOM 2401 N N . VAL A 1 316 ? -14.605 -4.999 34.211 1.00 84.44 316 VAL A N 1
ATOM 2402 C CA . VAL A 1 316 ? -15.072 -4.128 33.116 1.00 84.44 316 VAL A CA 1
ATOM 2403 C C . VAL A 1 316 ? -14.147 -2.918 32.937 1.00 84.44 316 VAL A C 1
ATOM 2405 O O . VAL A 1 316 ? -13.789 -2.582 31.808 1.00 84.44 316 VAL A O 1
ATOM 2408 N N . MET A 1 317 ? -13.701 -2.288 34.029 1.00 82.25 317 MET A N 1
ATOM 2409 C CA . MET A 1 317 ? -12.775 -1.147 33.970 1.00 82.25 317 MET A CA 1
ATOM 2410 C C . MET A 1 317 ? -11.430 -1.502 33.340 1.00 82.25 317 MET A C 1
ATOM 2412 O O . MET A 1 317 ? -10.881 -0.726 32.551 1.00 82.25 317 MET A O 1
ATOM 2416 N N . THR A 1 318 ? -10.912 -2.681 33.667 1.00 89.00 318 THR A N 1
ATOM 2417 C CA . THR A 1 318 ? -9.649 -3.179 33.120 1.00 89.00 318 THR A CA 1
ATOM 2418 C C . THR A 1 318 ? -9.784 -3.426 31.619 1.00 89.00 318 THR A C 1
ATOM 2420 O O . THR A 1 318 ? -9.004 -2.893 30.831 1.00 89.00 318 THR A O 1
ATOM 2423 N N . GLN A 1 319 ? -10.851 -4.111 31.206 1.00 85.69 319 GLN A N 1
ATOM 2424 C CA . GLN A 1 319 ? -11.105 -4.428 29.803 1.00 85.69 319 GLN A CA 1
ATOM 2425 C C . GLN A 1 319 ? -11.298 -3.172 28.937 1.00 85.69 319 GLN A C 1
ATOM 2427 O O . GLN A 1 319 ? -10.814 -3.101 27.810 1.00 85.69 319 GLN A O 1
ATOM 2432 N N . VAL A 1 320 ? -11.946 -2.130 29.464 1.00 84.44 320 VAL A N 1
ATOM 2433 C CA . VAL A 1 320 ? -12.085 -0.837 28.766 1.00 84.44 320 VAL A CA 1
ATOM 2434 C C . VAL A 1 320 ? -10.739 -0.161 28.559 1.00 84.44 320 VAL A C 1
ATOM 2436 O O . VAL A 1 320 ? -10.496 0.432 27.505 1.00 84.44 320 VAL A O 1
ATOM 2439 N N . ARG A 1 321 ? -9.861 -0.225 29.563 1.00 84.56 321 ARG A N 1
ATOM 2440 C CA . ARG A 1 321 ? -8.519 0.340 29.457 1.00 84.56 321 ARG A CA 1
ATOM 2441 C C . ARG A 1 321 ? -7.711 -0.384 28.382 1.00 84.56 321 ARG A C 1
ATOM 2443 O O . ARG A 1 321 ? -7.107 0.287 27.548 1.00 84.56 321 ARG A O 1
ATOM 2450 N N . GLU A 1 322 ? -7.770 -1.711 28.362 1.00 88.56 322 GLU A N 1
ATOM 2451 C CA . GLU A 1 322 ? -7.121 -2.548 27.347 1.00 88.56 322 GLU A CA 1
ATOM 2452 C C . GLU A 1 322 ? -7.648 -2.251 25.938 1.00 88.56 322 GLU A C 1
ATOM 2454 O O . GLU A 1 322 ? -6.859 -2.059 25.016 1.00 88.56 322 GLU A O 1
ATOM 2459 N N . ILE A 1 323 ? -8.969 -2.118 25.768 1.00 85.88 323 ILE A N 1
ATOM 2460 C CA . ILE A 1 323 ? -9.582 -1.713 24.492 1.00 85.88 323 ILE A CA 1
ATOM 2461 C C . ILE A 1 323 ? -9.071 -0.328 24.063 1.00 85.88 323 ILE A C 1
ATOM 2463 O O . ILE A 1 323 ? -8.710 -0.121 22.904 1.00 85.88 323 ILE A O 1
ATOM 2467 N N . GLY A 1 324 ? -8.999 0.625 24.997 1.00 84.94 324 GLY A N 1
ATOM 2468 C CA . GLY A 1 324 ? -8.490 1.970 24.729 1.00 84.94 324 GLY A CA 1
ATOM 2469 C C . GLY A 1 324 ? -7.011 2.001 24.326 1.00 84.94 324 GLY A C 1
ATOM 2470 O O . GLY A 1 324 ? -6.633 2.781 23.450 1.00 84.94 324 GLY A O 1
ATOM 2471 N N . GLU A 1 325 ? -6.173 1.165 24.943 1.00 88.00 325 GLU A N 1
ATOM 2472 C CA . GLU A 1 325 ? -4.762 0.999 24.571 1.00 88.00 325 GLU A CA 1
ATOM 2473 C C . GLU A 1 325 ? -4.616 0.277 23.223 1.00 88.00 325 GLU A C 1
ATOM 2475 O O . GLU A 1 325 ? -3.859 0.739 22.371 1.00 88.00 325 GLU A O 1
ATOM 2480 N N . SER A 1 326 ? -5.409 -0.767 22.967 1.00 89.94 326 SER A N 1
ATOM 2481 C CA . SER A 1 326 ? -5.432 -1.488 21.688 1.00 89.94 326 SER A CA 1
ATOM 2482 C C . SER A 1 326 ? -5.794 -0.574 20.512 1.00 89.94 326 SER A C 1
ATOM 2484 O O . SER A 1 326 ? -5.071 -0.549 19.515 1.00 89.94 326 SER A O 1
ATOM 2486 N N . PHE A 1 327 ? -6.836 0.259 20.642 1.00 86.31 327 PHE A N 1
ATOM 2487 C CA . PHE A 1 327 ? -7.188 1.239 19.608 1.00 86.31 327 PHE A CA 1
ATOM 2488 C C . PHE A 1 327 ? -6.071 2.252 19.348 1.00 86.31 327 PHE A C 1
ATOM 2490 O O . PHE A 1 327 ? -5.854 2.648 18.200 1.00 86.31 327 PHE A O 1
ATOM 2497 N N . ARG A 1 328 ? -5.353 2.682 20.396 1.00 86.00 328 ARG A N 1
ATOM 2498 C CA . ARG A 1 328 ? -4.211 3.592 20.242 1.00 86.00 328 ARG A CA 1
ATOM 2499 C C . ARG A 1 328 ? -3.085 2.918 19.460 1.00 86.00 328 ARG A C 1
ATOM 2501 O O . ARG A 1 328 ? -2.630 3.499 18.480 1.00 86.00 328 ARG A O 1
ATOM 2508 N N . ASN A 1 329 ? -2.718 1.694 19.832 1.00 91.19 329 ASN A N 1
ATOM 2509 C CA . ASN A 1 329 ? -1.667 0.933 19.156 1.00 91.19 329 ASN A CA 1
ATOM 2510 C C . ASN A 1 329 ? -2.023 0.672 17.685 1.00 91.19 329 ASN A C 1
ATOM 2512 O O . ASN A 1 329 ? -1.220 0.962 16.807 1.00 91.19 329 ASN A O 1
ATOM 2516 N N . GLN A 1 330 ? -3.256 0.241 17.392 1.00 88.44 330 GLN A N 1
ATOM 2517 C CA . GLN A 1 330 ? -3.723 0.050 16.010 1.00 88.44 330 GLN A CA 1
ATOM 2518 C C . GLN A 1 330 ? -3.688 1.350 15.193 1.00 88.44 330 GLN A C 1
ATOM 2520 O O . GLN A 1 330 ? -3.360 1.332 14.009 1.00 88.44 330 GLN A O 1
ATOM 2525 N N . THR A 1 331 ? -3.999 2.494 15.814 1.00 87.62 331 THR A N 1
ATOM 2526 C CA . THR A 1 331 ? -3.927 3.808 15.153 1.00 87.62 331 THR A CA 1
ATOM 2527 C C . THR A 1 331 ? -2.480 4.192 14.823 1.00 87.62 331 THR A C 1
ATOM 2529 O O . THR A 1 331 ? -2.219 4.713 13.736 1.00 87.62 331 THR A O 1
ATOM 2532 N N . GLU A 1 332 ? -1.539 3.940 15.736 1.00 88.75 332 GLU A N 1
ATOM 2533 C CA . GLU A 1 332 ? -0.107 4.193 15.525 1.00 88.75 332 GLU A CA 1
ATOM 2534 C C . GLU A 1 332 ? 0.486 3.263 14.459 1.00 88.75 332 GLU A C 1
ATOM 2536 O O . GLU A 1 332 ? 1.179 3.734 13.553 1.00 88.75 332 GLU A O 1
ATOM 2541 N N . GLU A 1 333 ? 0.160 1.969 14.503 1.00 90.62 333 GLU A N 1
ATOM 2542 C CA . GLU A 1 333 ? 0.571 0.989 13.493 1.00 90.62 333 GLU A CA 1
ATOM 2543 C C . GLU A 1 333 ? 0.043 1.355 12.105 1.00 90.62 333 GLU A C 1
ATOM 2545 O O . GLU A 1 333 ? 0.812 1.385 11.140 1.00 90.62 333 GLU A O 1
ATOM 2550 N N . LEU A 1 334 ? -1.243 1.706 12.003 1.00 87.94 334 LEU A N 1
ATOM 2551 C CA . LEU A 1 334 ? -1.852 2.144 10.750 1.00 87.94 334 LEU A CA 1
ATOM 2552 C C . LEU A 1 334 ? -1.200 3.428 10.224 1.00 87.94 334 LEU A C 1
ATOM 2554 O O . LEU A 1 334 ? -0.950 3.534 9.024 1.00 87.94 334 LEU A O 1
ATOM 2558 N N . SER A 1 335 ? -0.879 4.384 11.102 1.00 86.38 335 SER A N 1
ATOM 2559 C CA . SER A 1 335 ? -0.163 5.603 10.711 1.00 86.38 335 SER A CA 1
ATOM 2560 C C . SER A 1 335 ? 1.220 5.279 10.157 1.00 86.38 335 SER A C 1
ATOM 2562 O O . SER A 1 335 ? 1.558 5.722 9.065 1.00 86.38 335 SER A O 1
ATOM 2564 N N . SER A 1 336 ? 1.996 4.448 10.858 1.00 90.56 336 SER A N 1
ATOM 2565 C CA . SER A 1 336 ? 3.334 4.054 10.410 1.00 90.56 336 SER A CA 1
ATOM 2566 C C . SER A 1 336 ? 3.296 3.291 9.084 1.00 90.56 336 SER A C 1
ATOM 2568 O O . SER A 1 336 ? 4.129 3.521 8.206 1.00 90.56 336 SER A O 1
ATOM 2570 N N . ALA A 1 337 ? 2.326 2.389 8.912 1.00 88.25 337 ALA A N 1
ATOM 2571 C CA . ALA A 1 337 ? 2.131 1.654 7.668 1.00 88.25 337 ALA A CA 1
ATOM 2572 C C . ALA A 1 337 ? 1.732 2.585 6.510 1.00 88.25 337 ALA A C 1
ATOM 2574 O O . ALA A 1 337 ? 2.274 2.453 5.408 1.00 88.25 337 ALA A O 1
ATOM 2575 N N . SER A 1 338 ? 0.842 3.548 6.764 1.00 86.19 338 SER A N 1
ATOM 2576 C CA . SER A 1 338 ? 0.447 4.574 5.795 1.00 86.19 338 SER A CA 1
ATOM 2577 C C . SER A 1 338 ? 1.644 5.427 5.378 1.00 86.19 338 SER A C 1
ATOM 2579 O O . SER A 1 338 ? 1.925 5.534 4.188 1.00 86.19 338 SER A O 1
ATOM 2581 N N . ASP A 1 339 ? 2.410 5.954 6.335 1.00 88.31 339 ASP A N 1
ATOM 2582 C CA . ASP A 1 339 ? 3.579 6.796 6.059 1.00 88.31 339 ASP A CA 1
ATOM 2583 C C . ASP A 1 339 ? 4.640 6.034 5.253 1.00 88.31 339 ASP A C 1
ATOM 2585 O O . ASP A 1 339 ? 5.157 6.538 4.254 1.00 88.31 339 ASP A O 1
ATOM 2589 N N . LYS A 1 340 ? 4.921 4.773 5.616 1.00 89.56 340 LYS A N 1
ATOM 2590 C CA . LYS A 1 340 ? 5.828 3.899 4.849 1.00 89.56 340 LYS A CA 1
ATOM 2591 C C . LYS A 1 340 ? 5.344 3.667 3.421 1.00 89.56 340 LYS A C 1
ATOM 2593 O O . LYS A 1 340 ? 6.171 3.571 2.515 1.00 89.56 340 LYS A O 1
ATOM 2598 N N . THR A 1 341 ? 4.034 3.548 3.222 1.00 86.06 341 THR A N 1
ATOM 2599 C CA . THR A 1 341 ? 3.441 3.346 1.896 1.00 86.06 341 THR A CA 1
ATOM 2600 C C . THR A 1 341 ? 3.593 4.601 1.045 1.00 86.06 341 THR A C 1
ATOM 2602 O O . THR A 1 341 ? 4.076 4.499 -0.079 1.00 86.06 341 THR A O 1
ATOM 2605 N N . THR A 1 342 ? 3.310 5.781 1.601 1.00 86.06 342 THR A N 1
ATOM 2606 C CA . THR A 1 342 ? 3.525 7.071 0.928 1.00 86.06 342 THR A CA 1
ATOM 2607 C C . THR A 1 342 ? 4.995 7.277 0.555 1.00 86.06 342 THR A C 1
ATOM 2609 O O . THR A 1 342 ? 5.304 7.675 -0.567 1.00 86.06 342 THR A O 1
ATOM 2612 N N . VAL A 1 343 ? 5.927 6.945 1.457 1.00 89.88 343 VAL A N 1
ATOM 2613 C CA . VAL A 1 343 ? 7.372 7.025 1.181 1.00 89.88 343 VAL A CA 1
ATOM 2614 C C . VAL A 1 343 ? 7.785 6.053 0.072 1.00 89.88 343 VAL A C 1
ATOM 2616 O O . VAL A 1 343 ? 8.498 6.449 -0.848 1.00 89.88 343 VAL A O 1
ATOM 2619 N N . LYS A 1 344 ? 7.319 4.796 0.106 1.00 87.62 344 LYS A N 1
ATOM 2620 C CA . LYS A 1 344 ? 7.592 3.822 -0.965 1.00 87.62 344 LYS A CA 1
ATOM 2621 C C . LYS A 1 344 ? 7.006 4.256 -2.307 1.00 87.62 344 LYS A C 1
ATOM 2623 O O . LYS A 1 344 ? 7.686 4.116 -3.316 1.00 87.62 344 LYS A O 1
ATOM 2628 N N . ALA A 1 345 ? 5.790 4.798 -2.329 1.00 86.62 345 ALA A N 1
ATOM 2629 C CA . ALA A 1 345 ? 5.174 5.316 -3.548 1.00 86.62 345 ALA A CA 1
ATOM 2630 C C . ALA A 1 345 ? 5.986 6.484 -4.130 1.00 86.62 345 ALA A C 1
ATOM 2632 O O . ALA A 1 345 ? 6.253 6.516 -5.331 1.00 86.62 345 ALA A O 1
ATOM 2633 N N . ALA A 1 346 ? 6.459 7.400 -3.278 1.00 87.06 346 ALA A N 1
ATOM 2634 C CA . ALA A 1 346 ? 7.329 8.495 -3.698 1.00 87.06 346 ALA A CA 1
ATOM 2635 C C . ALA A 1 346 ? 8.669 8.001 -4.273 1.00 87.06 346 ALA A C 1
ATOM 2637 O O . ALA A 1 346 ? 9.149 8.570 -5.254 1.00 87.06 346 ALA A O 1
ATOM 2638 N N . GLU A 1 347 ? 9.250 6.942 -3.701 1.00 90.50 347 GLU A N 1
ATOM 2639 C CA . GLU A 1 347 ? 10.482 6.328 -4.208 1.00 90.50 347 GLU A CA 1
ATOM 2640 C C . GLU A 1 347 ? 10.266 5.640 -5.561 1.00 90.50 347 GLU A C 1
ATOM 2642 O O . GLU A 1 347 ? 11.019 5.900 -6.496 1.00 90.50 347 GLU A O 1
ATOM 2647 N N . VAL A 1 348 ? 9.206 4.835 -5.712 1.00 88.38 348 VAL A N 1
ATOM 2648 C CA . VAL A 1 348 ? 8.857 4.204 -6.999 1.00 88.38 348 VAL A CA 1
ATOM 2649 C C . VAL A 1 348 ? 8.621 5.266 -8.071 1.00 88.38 348 VAL A C 1
ATOM 2651 O O . VAL A 1 348 ? 9.156 5.157 -9.171 1.00 88.38 348 VAL A O 1
ATOM 2654 N N . ARG A 1 349 ? 7.904 6.348 -7.739 1.00 88.31 349 ARG A N 1
ATOM 2655 C CA . ARG A 1 349 ? 7.729 7.495 -8.638 1.00 88.31 349 ARG A CA 1
ATOM 2656 C C . ARG A 1 349 ? 9.070 8.084 -9.072 1.00 88.31 349 ARG A C 1
ATOM 2658 O O . ARG A 1 349 ? 9.263 8.354 -10.253 1.00 88.31 349 ARG A O 1
ATOM 2665 N N . ARG A 1 350 ? 9.998 8.288 -8.132 1.00 90.06 350 ARG A N 1
ATOM 2666 C CA . ARG A 1 350 ? 11.327 8.841 -8.429 1.00 90.06 350 ARG A CA 1
ATOM 2667 C C . ARG A 1 350 ? 12.128 7.919 -9.350 1.00 90.06 350 ARG A C 1
ATOM 2669 O O . ARG A 1 350 ? 12.787 8.408 -10.262 1.00 90.06 350 ARG A O 1
ATOM 2676 N N . GLN A 1 351 ? 12.049 6.607 -9.132 1.00 91.12 351 GLN A N 1
ATOM 2677 C CA . GLN A 1 351 ? 12.704 5.602 -9.972 1.00 91.12 351 GLN A CA 1
ATOM 2678 C C . GLN A 1 351 ? 12.121 5.571 -11.387 1.00 91.12 351 GLN A C 1
ATOM 2680 O O . GLN A 1 351 ? 12.885 5.621 -12.347 1.00 91.12 351 GLN A O 1
ATOM 2685 N N . LEU A 1 352 ? 10.793 5.569 -11.527 1.00 86.38 352 LEU A N 1
ATOM 2686 C CA . LEU A 1 352 ? 10.124 5.619 -12.832 1.00 86.38 352 LEU A CA 1
ATOM 2687 C C . LEU A 1 352 ? 10.450 6.916 -13.586 1.00 86.38 352 LEU A C 1
ATOM 2689 O O . LEU A 1 352 ? 10.723 6.884 -14.782 1.00 86.38 352 LEU A O 1
ATOM 2693 N N . GLN A 1 353 ? 10.505 8.053 -12.886 1.00 87.62 353 GLN A N 1
ATOM 2694 C CA . GLN A 1 353 ? 10.885 9.330 -13.491 1.00 87.62 353 GLN A CA 1
ATOM 2695 C C . GLN A 1 353 ? 12.348 9.342 -13.964 1.00 87.62 353 GLN A C 1
ATOM 2697 O O . GLN A 1 353 ? 12.641 9.877 -15.031 1.00 87.62 353 GLN A O 1
ATOM 2702 N N . ALA A 1 354 ? 13.264 8.738 -13.202 1.00 89.62 354 ALA A N 1
ATOM 2703 C CA . ALA A 1 354 ? 14.655 8.586 -13.624 1.00 89.62 354 ALA A CA 1
ATOM 2704 C C . ALA A 1 354 ? 14.778 7.665 -14.849 1.00 89.62 354 ALA A C 1
ATOM 2706 O O . ALA A 1 354 ? 15.489 8.000 -15.794 1.00 89.62 354 ALA A O 1
ATOM 2707 N N . GLN A 1 355 ? 14.039 6.550 -14.870 1.00 86.88 355 GLN A N 1
ATOM 2708 C CA . GLN A 1 355 ? 13.998 5.644 -16.020 1.00 86.88 355 GLN A CA 1
ATOM 2709 C C . GLN A 1 355 ? 13.471 6.337 -17.279 1.00 86.88 355 GLN A C 1
ATOM 2711 O O . GLN A 1 355 ? 14.067 6.170 -18.338 1.00 86.88 355 GLN A O 1
ATOM 2716 N N . ALA A 1 356 ? 12.420 7.157 -17.169 1.00 84.06 356 ALA A N 1
ATOM 2717 C CA . ALA A 1 356 ? 11.905 7.940 -18.293 1.00 84.06 356 ALA A CA 1
ATOM 2718 C C . ALA A 1 356 ? 12.962 8.911 -18.857 1.00 84.06 356 ALA A C 1
ATOM 2720 O O . ALA A 1 356 ? 13.159 8.978 -20.067 1.00 84.06 356 ALA A O 1
ATOM 2721 N N . GLN A 1 357 ? 13.705 9.609 -17.989 1.00 86.75 357 GLN A N 1
ATOM 2722 C CA . GLN A 1 357 ? 14.771 10.526 -18.417 1.00 86.75 357 GLN A CA 1
ATOM 2723 C C . GLN A 1 357 ? 15.956 9.809 -19.077 1.00 86.75 357 GLN A C 1
ATOM 2725 O O . GLN A 1 357 ? 16.530 10.310 -20.044 1.00 86.75 357 GLN A O 1
ATOM 2730 N N . ASP A 1 358 ? 16.360 8.650 -18.560 1.00 88.00 358 ASP A N 1
ATOM 2731 C CA . ASP A 1 358 ? 17.447 7.873 -19.161 1.00 88.00 358 ASP A CA 1
ATOM 2732 C C . ASP A 1 358 ? 17.030 7.250 -20.499 1.00 88.00 358 ASP A C 1
ATOM 2734 O O . ASP A 1 358 ? 17.845 7.153 -21.425 1.00 88.00 358 ASP A O 1
ATOM 2738 N N . LEU A 1 359 ? 15.751 6.903 -20.639 1.00 82.38 359 LEU A N 1
ATOM 2739 C CA . LEU A 1 359 ? 15.172 6.465 -21.900 1.00 82.38 359 LEU A CA 1
ATOM 2740 C C . LEU A 1 359 ? 15.207 7.575 -22.954 1.00 82.38 359 LEU A C 1
ATOM 2742 O O . LEU A 1 359 ? 15.707 7.352 -24.056 1.00 82.38 359 LEU A O 1
ATOM 2746 N N . GLU A 1 360 ? 14.769 8.782 -22.589 1.00 83.56 360 GLU A N 1
ATOM 2747 C CA . GLU A 1 360 ? 14.794 9.962 -23.460 1.00 83.56 360 GLU A CA 1
ATOM 2748 C C . GLU A 1 360 ? 16.215 10.247 -23.975 1.00 83.56 360 GLU A C 1
ATOM 2750 O O . GLU A 1 360 ? 16.438 10.396 -25.180 1.00 83.56 360 GLU A O 1
ATOM 2755 N N . LYS A 1 361 ? 17.215 10.228 -23.081 1.00 87.12 361 LYS A N 1
ATOM 2756 C CA . LYS A 1 361 ? 18.630 10.379 -23.467 1.00 87.12 361 LYS A CA 1
ATOM 2757 C C . LYS A 1 361 ? 19.082 9.283 -24.427 1.00 87.12 361 LYS A C 1
ATOM 2759 O O . LYS A 1 361 ? 19.804 9.562 -25.382 1.00 87.12 361 LYS A O 1
ATOM 2764 N N . THR A 1 362 ? 18.679 8.039 -24.182 1.00 82.81 362 THR A N 1
ATOM 2765 C CA . THR A 1 362 ? 19.049 6.899 -25.031 1.00 82.81 362 THR A CA 1
ATOM 2766 C C . THR A 1 362 ? 18.495 7.061 -26.445 1.00 82.81 362 THR A C 1
ATOM 2768 O O . THR A 1 362 ? 19.230 6.862 -27.412 1.00 82.81 362 THR A O 1
ATOM 2771 N N . VAL A 1 363 ? 17.247 7.515 -26.580 1.00 80.12 363 VAL A N 1
ATOM 2772 C CA . VAL A 1 363 ? 16.628 7.818 -27.880 1.00 80.12 363 VAL A CA 1
ATOM 2773 C C . VAL A 1 363 ? 17.378 8.932 -28.606 1.00 80.12 363 VAL A C 1
ATOM 2775 O O . VAL A 1 363 ? 17.694 8.791 -29.790 1.00 80.12 363 VAL A O 1
ATOM 2778 N N . GLN A 1 364 ? 17.727 10.014 -27.907 1.00 84.19 364 GLN A N 1
ATOM 2779 C CA . GLN A 1 364 ? 18.500 11.112 -28.495 1.00 84.19 364 GLN A CA 1
ATOM 2780 C C . GLN A 1 364 ? 19.882 10.644 -28.979 1.00 84.19 364 GLN A C 1
ATOM 2782 O O . GLN A 1 364 ? 20.318 11.030 -30.069 1.00 84.19 364 GLN A O 1
ATOM 2787 N N . MET A 1 365 ? 20.551 9.773 -28.214 1.00 83.69 365 MET A N 1
ATOM 2788 C CA . MET A 1 365 ? 21.836 9.185 -28.604 1.00 83.69 365 MET A CA 1
ATOM 2789 C C . MET A 1 365 ? 21.711 8.296 -29.843 1.00 83.69 365 MET A C 1
ATOM 2791 O O . MET A 1 365 ? 22.495 8.458 -30.774 1.00 83.69 365 MET A O 1
ATOM 2795 N N . ILE A 1 366 ? 20.724 7.394 -29.888 1.00 80.44 366 ILE A N 1
ATOM 2796 C CA . ILE A 1 366 ? 20.493 6.502 -31.038 1.00 80.44 366 ILE A CA 1
ATOM 2797 C C . ILE A 1 366 ? 20.162 7.314 -32.292 1.00 80.44 366 ILE A C 1
ATOM 2799 O O . ILE A 1 366 ? 20.728 7.065 -33.355 1.00 80.44 366 ILE A O 1
ATOM 2803 N N . THR A 1 367 ? 19.304 8.327 -32.164 1.00 80.69 367 THR A N 1
ATOM 2804 C CA . THR A 1 367 ? 18.918 9.200 -33.282 1.00 80.69 367 THR A CA 1
ATOM 2805 C C . THR A 1 367 ? 20.124 9.956 -33.838 1.00 80.69 367 THR A C 1
ATOM 2807 O O . THR A 1 367 ? 20.322 10.015 -35.052 1.00 80.69 367 THR A O 1
ATOM 2810 N N . SER A 1 368 ? 20.967 10.497 -32.953 1.00 84.62 368 SER A N 1
ATOM 2811 C CA . SER A 1 368 ? 22.184 11.213 -33.350 1.00 84.62 368 SER A CA 1
ATOM 2812 C C . SER A 1 368 ? 23.203 10.273 -33.997 1.00 84.62 368 SER A C 1
ATOM 2814 O O . SER A 1 368 ? 23.691 10.563 -35.085 1.00 84.62 368 SER A O 1
ATOM 2816 N N . ALA A 1 369 ? 23.448 9.104 -33.397 1.00 80.50 369 ALA A N 1
ATOM 2817 C CA . ALA A 1 369 ? 24.347 8.094 -33.948 1.00 80.50 369 ALA A CA 1
ATOM 2818 C C . ALA A 1 369 ? 23.880 7.591 -35.325 1.00 80.50 369 ALA A C 1
ATOM 2820 O O . ALA A 1 369 ? 24.695 7.427 -36.228 1.00 80.50 369 ALA A O 1
ATOM 2821 N N . SER A 1 370 ? 22.571 7.393 -35.519 1.00 78.12 370 SER A N 1
ATOM 2822 C CA . SER A 1 370 ? 22.002 7.006 -36.817 1.00 78.12 370 SER A CA 1
ATOM 2823 C C . SER A 1 370 ? 22.256 8.072 -37.884 1.00 78.12 370 SER A C 1
ATOM 2825 O O . SER A 1 370 ? 22.607 7.743 -39.017 1.00 78.12 370 SER A O 1
ATOM 2827 N N . LYS A 1 371 ? 22.130 9.353 -37.519 1.00 82.06 371 LYS A N 1
ATOM 2828 C CA . LYS A 1 371 ? 22.417 10.474 -38.418 1.00 82.06 371 LYS A CA 1
ATOM 2829 C C . LYS A 1 371 ? 23.903 10.565 -38.771 1.00 82.06 371 LYS A C 1
ATOM 2831 O O . LYS A 1 371 ? 24.238 10.758 -39.937 1.00 82.06 371 LYS A O 1
ATOM 2836 N N . ASP A 1 372 ? 24.786 10.367 -37.795 1.00 84.81 372 ASP A N 1
ATOM 2837 C CA . ASP A 1 372 ? 26.235 10.351 -38.022 1.00 84.81 372 ASP A CA 1
ATOM 2838 C C . ASP A 1 372 ? 26.646 9.203 -38.957 1.00 84.81 372 ASP A C 1
ATOM 2840 O O . ASP A 1 372 ? 27.479 9.387 -39.850 1.00 84.81 372 ASP A O 1
ATOM 2844 N N . VAL A 1 373 ? 26.027 8.027 -38.794 1.00 79.62 373 VAL A N 1
ATOM 2845 C CA . VAL A 1 373 ? 26.215 6.879 -39.691 1.00 79.62 373 VAL A CA 1
ATOM 2846 C C . VAL A 1 373 ? 25.714 7.200 -41.100 1.00 79.62 373 VAL A C 1
ATOM 2848 O O . VAL A 1 373 ? 26.447 6.943 -42.056 1.00 79.62 373 VAL A O 1
ATOM 2851 N N . GLU A 1 374 ? 24.526 7.798 -41.255 1.00 79.56 374 GLU A N 1
ATOM 2852 C CA . GLU A 1 374 ? 24.009 8.218 -42.568 1.00 79.56 374 GLU A CA 1
ATOM 2853 C C . GLU A 1 374 ? 24.982 9.182 -43.269 1.00 79.56 374 GLU A C 1
ATOM 2855 O O . GLU A 1 374 ? 25.336 8.982 -44.437 1.00 79.56 374 GLU A O 1
ATOM 2860 N N . ASP A 1 375 ? 25.457 10.204 -42.555 1.00 84.62 375 ASP A N 1
ATOM 2861 C CA . ASP A 1 375 ? 26.358 11.218 -43.100 1.00 84.62 375 ASP A CA 1
ATOM 2862 C C . ASP A 1 375 ? 27.718 10.629 -43.498 1.00 84.62 375 ASP A C 1
ATOM 2864 O O . ASP A 1 375 ? 28.244 10.945 -44.575 1.00 84.62 375 ASP A O 1
ATOM 2868 N N . ALA A 1 376 ? 28.296 9.762 -42.662 1.00 80.88 376 ALA A N 1
ATOM 2869 C CA . ALA A 1 376 ? 29.551 9.077 -42.960 1.00 80.88 376 ALA A CA 1
ATOM 2870 C C . ALA A 1 376 ? 29.421 8.194 -44.210 1.00 80.88 376 ALA A C 1
ATOM 2872 O O . ALA A 1 376 ? 30.270 8.252 -45.107 1.00 80.88 376 ALA A O 1
ATOM 2873 N N . PHE A 1 377 ? 28.324 7.441 -44.315 1.00 77.88 377 PHE A N 1
ATOM 2874 C CA . PHE A 1 377 ? 28.099 6.539 -45.439 1.00 77.88 377 PHE A CA 1
ATOM 2875 C C . PHE A 1 377 ? 27.863 7.303 -46.745 1.00 77.88 377 PHE A C 1
ATOM 2877 O O . PHE A 1 377 ? 28.477 7.002 -47.773 1.00 77.88 377 PHE A O 1
ATOM 2884 N N . ARG A 1 378 ? 27.047 8.365 -46.708 1.00 81.00 378 ARG A N 1
ATOM 2885 C CA . ARG A 1 378 ? 26.796 9.237 -47.866 1.00 81.00 378 ARG A CA 1
ATOM 2886 C C . ARG A 1 378 ? 28.096 9.836 -48.412 1.00 81.00 378 ARG A C 1
ATOM 2888 O O . ARG A 1 378 ? 28.272 9.923 -49.630 1.00 81.00 378 ARG A O 1
ATOM 2895 N N . ARG A 1 379 ? 29.029 10.223 -47.533 1.00 84.31 379 ARG A N 1
ATOM 2896 C CA . ARG A 1 379 ? 30.366 10.697 -47.935 1.00 84.31 379 ARG A CA 1
ATOM 2897 C C . ARG A 1 379 ? 31.190 9.593 -48.596 1.00 84.31 379 ARG A C 1
ATOM 2899 O O . ARG A 1 379 ? 31.824 9.861 -49.614 1.00 84.31 379 ARG A O 1
ATOM 2906 N N . GLN A 1 380 ? 31.161 8.375 -48.058 1.00 79.56 380 GLN A N 1
ATOM 2907 C CA . GLN A 1 380 ? 31.916 7.242 -48.597 1.00 79.56 380 GLN A CA 1
ATOM 2908 C C . GLN A 1 380 ? 31.432 6.830 -49.995 1.00 79.56 380 GLN A C 1
ATOM 2910 O O . GLN A 1 380 ? 32.260 6.658 -50.887 1.00 79.56 380 GLN A O 1
ATOM 2915 N N . VAL A 1 381 ? 30.113 6.764 -50.224 1.00 78.06 381 VAL A N 1
ATOM 2916 C CA . VAL A 1 381 ? 29.536 6.485 -51.556 1.00 78.06 381 VAL A CA 1
ATOM 2917 C C . VAL A 1 381 ? 29.934 7.559 -52.559 1.00 78.06 381 VAL A C 1
ATOM 2919 O O . VAL A 1 381 ? 30.397 7.246 -53.653 1.00 78.06 381 VAL A O 1
ATOM 2922 N N . LYS A 1 382 ? 29.817 8.838 -52.176 1.00 81.69 382 LYS A N 1
ATOM 2923 C CA . LYS A 1 382 ? 30.227 9.950 -53.038 1.00 81.69 382 LYS A CA 1
ATOM 2924 C C . LYS A 1 382 ? 31.711 9.858 -53.406 1.00 81.69 382 LYS A C 1
ATOM 2926 O O . LYS A 1 382 ? 32.056 10.053 -54.566 1.00 81.69 382 LYS A O 1
ATOM 2931 N N . GLY A 1 383 ? 32.569 9.531 -52.437 1.00 82.56 383 GLY A N 1
ATOM 2932 C CA . GLY A 1 383 ? 33.998 9.317 -52.670 1.00 82.56 383 GLY A CA 1
ATOM 2933 C C . GLY A 1 383 ? 34.275 8.156 -53.627 1.00 82.56 383 GLY A C 1
ATOM 2934 O O . GLY A 1 383 ? 35.097 8.301 -54.526 1.00 82.56 383 GLY A O 1
ATOM 2935 N N . LEU A 1 384 ? 33.556 7.040 -53.480 1.00 77.56 384 LEU A N 1
ATOM 2936 C CA . LEU A 1 384 ? 33.710 5.867 -54.340 1.00 77.56 384 LEU A CA 1
ATOM 2937 C C . LEU A 1 384 ? 33.280 6.146 -55.788 1.00 77.56 384 LEU A C 1
ATOM 2939 O O . LEU A 1 384 ? 34.006 5.784 -56.711 1.00 77.56 384 LEU A O 1
ATOM 2943 N N . ILE A 1 385 ? 32.149 6.833 -55.988 1.00 77.38 385 ILE A N 1
ATOM 2944 C CA . ILE A 1 385 ? 31.679 7.239 -57.323 1.00 77.38 385 ILE A CA 1
ATOM 2945 C C . ILE A 1 385 ? 32.704 8.168 -57.981 1.00 77.38 385 ILE A C 1
ATOM 2947 O O . ILE A 1 385 ? 33.121 7.913 -59.105 1.00 77.38 385 ILE A O 1
ATOM 2951 N N . SER A 1 386 ? 33.174 9.202 -57.273 1.00 82.12 386 SER A N 1
ATOM 2952 C CA . SER A 1 386 ? 34.168 10.130 -57.828 1.00 82.12 386 SER A CA 1
ATOM 2953 C C . SER A 1 386 ? 35.495 9.446 -58.171 1.00 82.12 386 SER A C 1
ATOM 2955 O O . SER A 1 386 ? 36.039 9.696 -59.242 1.00 82.12 386 SER A O 1
ATOM 2957 N N . ALA A 1 387 ? 35.993 8.552 -57.310 1.00 77.38 387 ALA A N 1
ATOM 2958 C CA . ALA A 1 387 ? 37.206 7.781 -57.588 1.00 77.38 387 ALA A CA 1
ATOM 2959 C C . ALA A 1 387 ? 37.029 6.850 -58.800 1.00 77.38 387 ALA A C 1
ATOM 2961 O O . ALA A 1 387 ? 37.948 6.691 -59.604 1.00 77.38 387 ALA A O 1
ATOM 2962 N N . SER A 1 388 ? 35.840 6.261 -58.956 1.00 74.38 388 SER A N 1
ATOM 2963 C CA . SER A 1 388 ? 35.504 5.445 -60.121 1.00 74.38 388 SER A CA 1
ATOM 2964 C C . SER A 1 388 ? 35.452 6.274 -61.408 1.00 74.38 388 SER A C 1
ATOM 2966 O O . SER A 1 388 ? 36.006 5.851 -62.420 1.00 74.38 388 SER A O 1
ATOM 2968 N N . ASP A 1 389 ? 34.811 7.444 -61.390 1.00 79.12 389 ASP A N 1
ATOM 2969 C CA . ASP A 1 389 ? 34.731 8.335 -62.554 1.00 79.12 389 ASP A CA 1
ATOM 2970 C C . ASP A 1 389 ? 36.123 8.823 -62.985 1.00 79.12 389 ASP A C 1
ATOM 2972 O O . ASP A 1 389 ? 36.445 8.851 -64.177 1.00 79.12 389 ASP A O 1
ATOM 2976 N N . GLU A 1 390 ? 36.978 9.160 -62.016 1.00 80.06 390 GLU A N 1
ATOM 2977 C CA . GLU A 1 390 ? 38.358 9.581 -62.258 1.00 80.06 390 GLU A CA 1
ATOM 2978 C C . GLU A 1 390 ? 39.204 8.448 -62.861 1.00 80.06 390 GLU A C 1
ATOM 2980 O O . GLU A 1 390 ? 39.925 8.668 -63.839 1.00 80.06 390 GLU A O 1
ATOM 2985 N N . ALA A 1 391 ? 39.049 7.215 -62.366 1.00 74.69 391 ALA A N 1
ATOM 2986 C CA . ALA A 1 391 ? 39.708 6.036 -62.929 1.00 74.69 391 ALA A CA 1
ATOM 2987 C C . ALA A 1 391 ? 39.278 5.763 -64.384 1.00 74.69 391 ALA A C 1
ATOM 2989 O O . ALA A 1 391 ? 40.130 5.506 -65.244 1.00 74.69 391 ALA A O 1
ATOM 2990 N N . VAL A 1 392 ? 37.981 5.898 -64.700 1.00 76.88 392 VAL A N 1
ATOM 2991 C CA . VAL A 1 392 ? 37.465 5.762 -66.075 1.00 76.88 392 VAL A CA 1
ATOM 2992 C C . VAL A 1 392 ? 38.045 6.849 -66.987 1.00 76.88 392 VAL A C 1
ATOM 2994 O O . VAL A 1 392 ? 38.486 6.555 -68.105 1.00 76.88 392 VAL A O 1
ATOM 2997 N N . ALA A 1 393 ? 38.082 8.101 -66.524 1.00 78.81 393 ALA A N 1
ATOM 2998 C CA . ALA A 1 393 ? 38.645 9.217 -67.281 1.00 78.81 393 ALA A CA 1
ATOM 2999 C C . ALA A 1 393 ? 40.146 9.023 -67.560 1.00 78.81 393 ALA A C 1
ATOM 3001 O O . ALA A 1 393 ? 40.604 9.228 -68.689 1.00 78.81 393 ALA A O 1
ATOM 3002 N N . GLN A 1 394 ? 40.907 8.561 -66.566 1.00 75.44 394 GLN A N 1
ATOM 3003 C CA . GLN A 1 394 ? 42.338 8.305 -66.704 1.00 75.44 394 GLN A CA 1
ATOM 3004 C C . GLN A 1 394 ? 42.622 7.137 -67.660 1.00 75.44 394 GLN A C 1
ATOM 3006 O O . GLN A 1 394 ? 43.494 7.252 -68.525 1.00 75.44 394 GLN A O 1
ATOM 3011 N N . ALA A 1 395 ? 41.843 6.053 -67.590 1.00 73.38 395 ALA A N 1
ATOM 3012 C CA . ALA A 1 395 ? 41.951 4.930 -68.523 1.00 73.38 395 ALA A CA 1
ATOM 3013 C C . ALA A 1 395 ? 41.685 5.356 -69.980 1.00 73.38 395 ALA A C 1
ATOM 3015 O O . ALA A 1 395 ? 42.395 4.935 -70.903 1.00 73.38 395 ALA A O 1
ATOM 3016 N N . LYS A 1 396 ? 40.703 6.244 -70.198 1.00 75.06 396 LYS A N 1
ATOM 3017 C CA . LYS A 1 396 ? 40.427 6.826 -71.519 1.00 75.06 396 LYS A CA 1
ATOM 3018 C C . LYS A 1 396 ? 41.617 7.643 -72.032 1.00 75.06 396 LYS A C 1
ATOM 3020 O O . LYS A 1 396 ? 42.069 7.407 -73.151 1.00 75.06 396 LYS A O 1
ATOM 3025 N N . HIS A 1 397 ? 42.174 8.521 -71.199 1.00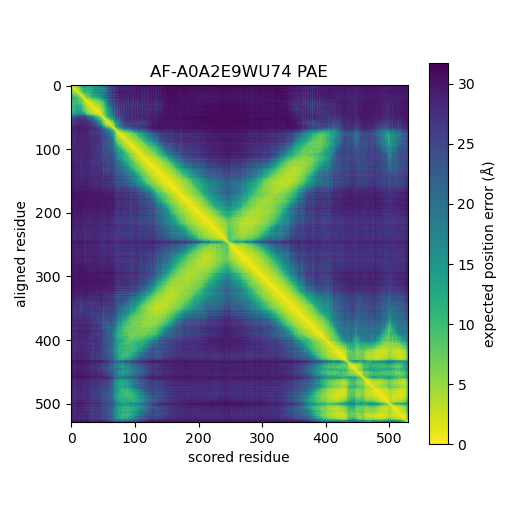 75.25 397 HIS A N 1
ATOM 3026 C CA . HIS A 1 397 ? 43.318 9.360 -71.564 1.00 75.25 397 HIS A CA 1
ATOM 3027 C C . HIS A 1 397 ? 44.577 8.541 -71.905 1.00 75.25 397 HIS A C 1
ATOM 3029 O O . HIS A 1 397 ? 45.282 8.850 -72.869 1.00 75.25 397 HIS A O 1
ATOM 3035 N N . VAL A 1 398 ? 44.856 7.467 -71.154 1.00 73.94 398 VAL A N 1
ATOM 3036 C CA . VAL A 1 398 ? 45.967 6.541 -71.449 1.00 73.94 398 VAL A CA 1
ATOM 3037 C C . VAL A 1 398 ? 45.755 5.841 -72.794 1.00 73.94 398 VAL A C 1
ATOM 3039 O O . VAL A 1 398 ? 46.693 5.741 -73.585 1.00 73.94 398 VAL A O 1
ATOM 3042 N N . THR A 1 399 ? 44.526 5.407 -73.087 1.00 69.88 399 THR A N 1
ATOM 3043 C CA . THR A 1 399 ? 44.193 4.734 -74.353 1.00 69.88 399 THR A CA 1
ATOM 3044 C C . THR A 1 399 ? 44.354 5.671 -75.557 1.00 69.88 399 THR A C 1
ATOM 3046 O O . THR A 1 399 ? 44.962 5.288 -76.557 1.00 69.88 399 THR A O 1
ATOM 3049 N N . GLU A 1 400 ? 43.858 6.907 -75.459 1.00 73.06 400 GLU A N 1
ATOM 3050 C CA . GLU A 1 400 ? 43.977 7.923 -76.517 1.00 73.06 400 GLU A CA 1
ATOM 3051 C C . GLU A 1 400 ? 45.444 8.314 -76.758 1.00 73.06 400 GLU A C 1
ATOM 3053 O O . GLU A 1 400 ? 45.919 8.298 -77.896 1.00 73.06 400 GLU A O 1
ATOM 3058 N N . SER A 1 401 ? 46.205 8.546 -75.683 1.00 72.44 401 SER A N 1
ATOM 3059 C CA . SER A 1 401 ? 47.633 8.880 -75.767 1.00 72.44 401 SER A CA 1
ATOM 3060 C C . SER A 1 401 ? 48.460 7.746 -76.389 1.00 72.44 401 SER A C 1
ATOM 3062 O O . SER A 1 401 ? 49.337 7.992 -77.219 1.00 72.44 401 SER A O 1
ATOM 3064 N N . ALA A 1 402 ? 48.172 6.489 -76.034 1.00 68.19 402 ALA A N 1
ATOM 3065 C CA . ALA A 1 402 ? 48.843 5.325 -76.612 1.00 68.19 402 ALA A CA 1
ATOM 3066 C C . ALA A 1 402 ? 48.568 5.185 -78.122 1.00 68.19 402 ALA A C 1
ATOM 3068 O O . ALA A 1 402 ? 49.472 4.830 -78.887 1.00 68.19 402 ALA A O 1
ATOM 3069 N N . PHE A 1 403 ? 47.348 5.504 -78.567 1.00 68.81 403 PHE A N 1
ATOM 3070 C CA . PHE A 1 403 ? 46.979 5.487 -79.983 1.00 68.81 403 PHE A CA 1
ATOM 3071 C C . PHE A 1 403 ? 47.740 6.551 -80.791 1.00 68.81 403 PHE A C 1
ATOM 3073 O O . PHE A 1 403 ? 48.313 6.240 -81.841 1.00 68.81 403 PHE A O 1
ATOM 3080 N N . ASP A 1 404 ? 47.826 7.783 -80.284 1.00 71.38 404 ASP A N 1
ATOM 3081 C CA . ASP A 1 404 ? 48.553 8.866 -80.956 1.00 71.38 404 ASP A CA 1
ATOM 3082 C C . ASP A 1 404 ? 50.060 8.592 -81.067 1.00 71.38 404 ASP A C 1
ATOM 3084 O O . ASP A 1 404 ? 50.660 8.803 -82.129 1.00 71.38 404 ASP A O 1
ATOM 3088 N N . VAL A 1 405 ? 50.670 8.039 -80.015 1.00 70.88 405 VAL A N 1
ATOM 3089 C CA . VAL A 1 405 ? 52.081 7.619 -80.031 1.00 70.88 405 VAL A CA 1
ATOM 3090 C C . VAL A 1 405 ? 52.321 6.522 -81.076 1.00 70.88 405 VAL A C 1
ATOM 3092 O O . VAL A 1 405 ? 53.308 6.586 -81.820 1.00 70.88 405 VAL A O 1
ATOM 3095 N N . ARG A 1 406 ? 51.407 5.546 -81.194 1.00 68.31 406 ARG A N 1
ATOM 3096 C CA . ARG A 1 406 ? 51.492 4.458 -82.182 1.00 68.31 406 ARG A CA 1
ATOM 3097 C C . ARG A 1 406 ? 51.432 4.992 -83.613 1.00 68.31 406 ARG A C 1
ATOM 3099 O O . ARG A 1 406 ? 52.280 4.636 -84.435 1.00 68.31 406 ARG A O 1
ATOM 3106 N N . ARG A 1 407 ? 50.487 5.894 -83.896 1.00 71.81 407 ARG A N 1
ATOM 3107 C CA . ARG A 1 407 ? 50.357 6.557 -85.202 1.00 71.81 407 ARG A CA 1
ATOM 3108 C C . ARG A 1 407 ? 51.618 7.348 -85.551 1.00 71.81 407 ARG A C 1
ATOM 3110 O O . ARG A 1 407 ? 52.148 7.199 -86.650 1.00 71.81 407 ARG A O 1
ATOM 3117 N N . GLY A 1 408 ? 52.148 8.131 -84.610 1.00 74.25 408 GLY A N 1
ATOM 3118 C CA . GLY A 1 408 ? 53.380 8.898 -84.811 1.00 74.25 408 GLY A CA 1
ATOM 3119 C C . GLY A 1 408 ? 54.610 8.021 -85.078 1.00 74.25 408 GLY A C 1
ATOM 3120 O O . GLY A 1 408 ? 55.421 8.344 -85.945 1.00 74.25 408 GLY A O 1
ATOM 3121 N N . SER A 1 409 ? 54.744 6.894 -84.371 1.00 72.44 409 SER A N 1
ATOM 3122 C CA . SER A 1 409 ? 55.839 5.939 -84.591 1.00 72.44 409 SER A CA 1
ATOM 3123 C C . SER A 1 409 ? 55.752 5.256 -85.959 1.00 72.44 409 SER A C 1
ATOM 3125 O O . SER A 1 409 ? 56.746 5.183 -86.683 1.00 72.44 409 SER A O 1
ATOM 3127 N N . PHE A 1 410 ? 54.551 4.837 -86.366 1.00 77.75 410 PHE A N 1
ATOM 3128 C CA . PHE A 1 410 ? 54.322 4.245 -87.681 1.00 77.75 410 PHE A CA 1
ATOM 3129 C C . PHE A 1 410 ? 54.650 5.199 -88.826 1.00 77.75 410 PHE A C 1
ATOM 3131 O O . PHE A 1 410 ? 55.301 4.789 -89.783 1.00 77.75 410 PHE A O 1
ATOM 3138 N N . LEU A 1 411 ? 54.248 6.470 -88.736 1.00 78.31 411 LEU A N 1
ATOM 3139 C CA . LEU A 1 411 ? 54.557 7.453 -89.777 1.00 78.31 411 LEU A CA 1
ATOM 3140 C C . LEU A 1 411 ? 56.073 7.642 -89.945 1.00 78.31 411 LEU A C 1
ATOM 3142 O O . LEU A 1 411 ? 56.558 7.736 -91.073 1.00 78.31 411 LEU A O 1
ATOM 3146 N N . ARG A 1 412 ? 56.838 7.614 -88.844 1.00 76.25 412 ARG A N 1
ATOM 3147 C CA . ARG A 1 412 ? 58.310 7.636 -88.898 1.00 76.25 412 ARG A CA 1
ATOM 3148 C C . ARG A 1 412 ? 58.881 6.372 -89.543 1.00 76.25 412 ARG A C 1
ATOM 3150 O O . ARG A 1 412 ? 59.704 6.481 -90.446 1.00 76.25 412 ARG A O 1
ATOM 3157 N N . SER A 1 413 ? 58.416 5.191 -89.132 1.00 76.81 413 SER A N 1
ATOM 3158 C CA . SER A 1 413 ? 58.848 3.907 -89.711 1.00 76.81 413 SER A CA 1
ATOM 3159 C C . SER A 1 413 ? 58.504 3.799 -91.205 1.00 76.81 413 SER A C 1
ATOM 3161 O O . SER A 1 413 ? 59.341 3.398 -92.010 1.00 76.81 413 SER A O 1
ATOM 3163 N N . SER A 1 414 ? 57.322 4.270 -91.606 1.00 77.62 414 SER A N 1
ATOM 3164 C CA . SER A 1 414 ? 56.870 4.303 -93.002 1.00 77.62 414 SER A CA 1
ATOM 3165 C C . SER A 1 414 ? 57.772 5.162 -93.879 1.00 77.62 414 SER A C 1
ATOM 3167 O O . SER A 1 414 ? 58.062 4.781 -95.008 1.00 77.62 414 SER A O 1
ATOM 3169 N N . SER A 1 415 ? 58.253 6.302 -93.368 1.00 78.56 415 SER A N 1
ATOM 3170 C CA . SER A 1 415 ? 59.203 7.150 -94.098 1.00 78.56 415 SER A CA 1
ATOM 3171 C C . SER A 1 415 ? 60.490 6.395 -94.437 1.00 78.56 415 SER A C 1
ATOM 3173 O O . SER A 1 415 ? 60.986 6.517 -95.555 1.00 78.56 415 SER A O 1
ATOM 3175 N N . PHE A 1 416 ? 61.003 5.594 -93.499 1.00 77.88 416 PHE A N 1
ATOM 3176 C CA . PHE A 1 416 ? 62.204 4.785 -93.706 1.00 77.88 416 PHE A CA 1
ATOM 3177 C C . PHE A 1 416 ? 61.964 3.653 -94.717 1.00 77.88 416 PHE A C 1
ATOM 3179 O O . PHE A 1 416 ? 62.745 3.479 -95.651 1.00 77.88 416 PHE A O 1
ATOM 3186 N N . ILE A 1 417 ? 60.838 2.938 -94.602 1.00 83.31 417 ILE A N 1
ATOM 3187 C CA . ILE A 1 417 ? 60.472 1.866 -95.543 1.00 83.31 417 ILE A CA 1
ATOM 3188 C C . ILE A 1 417 ? 60.260 2.430 -96.956 1.00 83.31 417 ILE A C 1
ATOM 3190 O O . ILE A 1 417 ? 60.740 1.856 -97.929 1.00 83.31 417 ILE A O 1
ATOM 3194 N N . ILE A 1 418 ? 59.606 3.588 -97.097 1.00 81.31 418 ILE A N 1
ATOM 3195 C CA . ILE A 1 418 ? 59.440 4.267 -98.392 1.00 81.31 418 ILE A CA 1
ATOM 3196 C C . ILE A 1 418 ? 60.795 4.657 -98.993 1.00 81.31 418 ILE A C 1
ATOM 3198 O O . ILE A 1 418 ? 60.976 4.571 -100.208 1.00 81.31 418 ILE A O 1
ATOM 3202 N N . GLU A 1 419 ? 61.758 5.088 -98.179 1.00 79.31 419 GLU A N 1
ATOM 3203 C CA . GLU A 1 419 ? 63.109 5.390 -98.653 1.00 79.31 419 GLU A CA 1
ATOM 3204 C C . GLU A 1 419 ? 63.831 4.127 -99.144 1.00 79.31 419 GLU A C 1
ATOM 3206 O O . GLU A 1 419 ? 64.347 4.131 -100.264 1.00 79.31 419 GLU A O 1
ATOM 3211 N N . LYS A 1 420 ? 63.753 3.017 -98.393 1.00 81.75 420 LYS A N 1
ATOM 3212 C CA . LYS A 1 420 ? 64.265 1.701 -98.818 1.00 81.75 420 LYS A CA 1
ATOM 3213 C C . LYS A 1 420 ? 63.617 1.229 -100.125 1.00 81.75 420 LYS A C 1
ATOM 3215 O O . LYS A 1 420 ? 64.315 0.818 -101.050 1.00 81.75 420 LYS A O 1
ATOM 3220 N N . LEU A 1 421 ? 62.295 1.357 -100.245 1.00 82.56 421 LEU A N 1
ATOM 3221 C CA . LEU A 1 421 ? 61.551 1.032 -101.462 1.00 82.56 421 LEU A CA 1
ATOM 3222 C C . LEU A 1 421 ? 62.010 1.879 -102.651 1.00 82.56 421 LEU A C 1
ATOM 3224 O O . LEU A 1 421 ? 62.208 1.344 -103.736 1.00 82.56 421 LEU A O 1
ATOM 3228 N N . ASN A 1 422 ? 62.217 3.185 -102.481 1.00 79.00 422 ASN A N 1
ATOM 3229 C CA . ASN A 1 422 ? 62.723 4.024 -103.570 1.00 79.00 422 ASN A CA 1
ATOM 3230 C C . ASN A 1 422 ? 64.124 3.590 -104.028 1.00 79.00 422 ASN A C 1
ATOM 3232 O O . ASN A 1 422 ? 64.374 3.570 -105.231 1.00 79.00 422 ASN A O 1
ATOM 3236 N N . SER A 1 423 ? 65.007 3.190 -103.110 1.00 82.44 423 SER A N 1
ATOM 3237 C CA . SER A 1 423 ? 66.322 2.632 -103.459 1.00 82.44 423 SER A CA 1
ATOM 3238 C C . SER A 1 423 ? 66.194 1.332 -104.257 1.00 82.44 423 SER A C 1
ATOM 3240 O O . SER A 1 423 ? 66.733 1.229 -105.357 1.00 82.44 423 SER A O 1
ATOM 3242 N N . LEU A 1 424 ? 65.373 0.390 -103.785 1.00 81.19 424 LEU A N 1
ATOM 3243 C CA . LEU A 1 424 ? 65.091 -0.859 -104.499 1.00 81.19 424 LEU A CA 1
ATOM 3244 C C . LEU A 1 424 ? 64.452 -0.607 -105.879 1.00 81.19 424 LEU A C 1
ATOM 3246 O O . LEU A 1 424 ? 64.768 -1.293 -106.848 1.00 81.19 424 LEU A O 1
ATOM 3250 N N . ALA A 1 425 ? 63.597 0.412 -106.013 1.00 78.38 425 ALA A N 1
ATOM 3251 C CA . ALA A 1 425 ? 63.014 0.810 -107.295 1.00 78.38 425 ALA A CA 1
ATOM 3252 C C . ALA A 1 425 ? 64.075 1.286 -108.302 1.00 78.38 425 ALA A C 1
ATOM 3254 O O . ALA A 1 425 ? 63.941 1.034 -109.503 1.00 78.38 425 ALA A O 1
ATOM 3255 N N . ILE A 1 426 ? 65.126 1.966 -107.831 1.00 77.94 426 ILE A N 1
ATOM 3256 C CA . ILE A 1 426 ? 66.262 2.383 -108.664 1.00 77.94 426 ILE A CA 1
ATOM 3257 C C . ILE A 1 426 ? 67.021 1.154 -109.161 1.00 77.94 426 ILE A C 1
ATOM 3259 O O . ILE A 1 426 ? 67.308 1.067 -110.357 1.00 77.94 426 ILE A O 1
ATOM 3263 N N . ASP A 1 427 ? 67.303 0.199 -108.274 1.00 79.44 427 ASP A N 1
ATOM 3264 C CA . ASP A 1 427 ? 68.006 -1.037 -108.622 1.00 79.44 427 ASP A CA 1
ATOM 3265 C C . ASP A 1 427 ? 67.219 -1.883 -109.630 1.00 79.44 427 ASP A C 1
ATOM 3267 O O . ASP A 1 427 ? 67.770 -2.300 -110.652 1.00 79.44 427 ASP A O 1
ATOM 3271 N N . VAL A 1 428 ? 65.907 -2.031 -109.420 1.00 80.88 428 VAL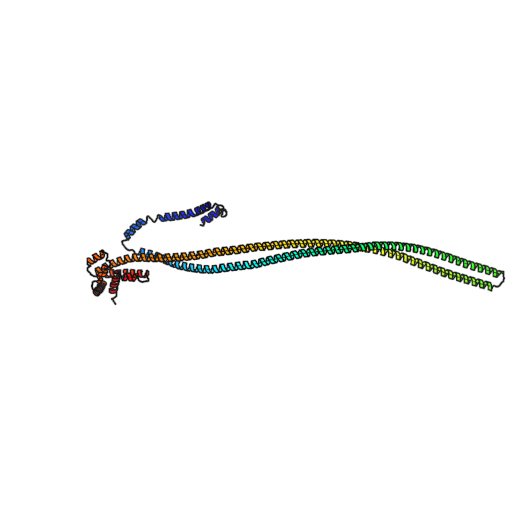 A N 1
ATOM 3272 C CA . VAL A 1 428 ? 64.996 -2.689 -110.370 1.00 80.88 428 VAL A CA 1
ATOM 3273 C C . VAL A 1 428 ? 65.013 -1.981 -111.728 1.00 80.88 428 VAL A C 1
ATOM 3275 O O . VAL A 1 428 ? 65.157 -2.627 -112.765 1.00 80.88 428 VAL A O 1
ATOM 3278 N N . ASN A 1 429 ? 64.922 -0.648 -111.756 1.00 75.50 429 ASN A N 1
ATOM 3279 C CA . ASN A 1 429 ? 64.935 0.110 -113.009 1.00 75.50 429 ASN A CA 1
ATOM 3280 C C . ASN A 1 429 ? 66.281 0.006 -113.756 1.00 75.50 429 ASN A C 1
ATOM 3282 O O . ASN A 1 429 ? 66.301 -0.035 -114.988 1.00 75.50 429 ASN A O 1
ATOM 3286 N N . ARG A 1 430 ? 67.402 -0.072 -113.024 1.00 75.75 430 ARG A N 1
ATOM 3287 C CA . ARG A 1 430 ? 68.750 -0.251 -113.584 1.00 75.75 430 ARG A CA 1
ATOM 3288 C C . ARG A 1 430 ? 68.905 -1.602 -114.288 1.00 75.75 430 ARG A C 1
ATOM 3290 O O . ARG A 1 430 ? 69.435 -1.642 -115.396 1.00 75.75 430 ARG A O 1
ATOM 3297 N N . LEU A 1 431 ? 68.429 -2.687 -113.677 1.00 77.75 431 LEU A N 1
ATOM 3298 C CA . LEU A 1 431 ? 68.571 -4.051 -114.209 1.00 77.75 431 LEU A CA 1
ATOM 3299 C C . LEU A 1 431 ? 67.638 -4.355 -115.395 1.00 77.75 431 LEU A C 1
ATOM 3301 O O . LEU A 1 431 ? 67.938 -5.220 -116.222 1.00 77.75 431 LEU A O 1
ATOM 3305 N N . LEU A 1 432 ? 66.544 -3.600 -115.539 1.00 72.38 432 LEU A N 1
ATOM 3306 C CA . LEU A 1 432 ? 65.583 -3.721 -116.645 1.00 72.38 432 LEU A CA 1
ATOM 3307 C C . LEU A 1 432 ? 66.025 -3.028 -117.958 1.00 72.38 432 LEU A C 1
ATOM 3309 O O . LEU A 1 432 ? 65.221 -2.902 -118.886 1.00 72.38 432 LEU A O 1
ATOM 3313 N N . GLU A 1 433 ? 67.295 -2.606 -118.063 1.00 61.41 433 GLU A N 1
ATOM 3314 C CA . GLU A 1 433 ? 67.909 -2.008 -119.267 1.00 61.41 433 GLU A CA 1
ATOM 3315 C C . GLU A 1 433 ? 67.128 -0.811 -119.840 1.00 61.41 433 GLU A C 1
ATOM 3317 O O . GLU A 1 433 ? 66.974 -0.618 -121.051 1.00 61.41 433 GLU A O 1
ATOM 3322 N N . THR A 1 434 ? 66.663 0.066 -118.953 1.00 57.53 434 THR A N 1
ATOM 3323 C CA . THR A 1 434 ? 66.370 1.447 -119.334 1.00 57.53 434 THR A CA 1
ATOM 3324 C C . THR A 1 434 ? 67.638 2.235 -119.049 1.00 57.53 434 THR A C 1
ATOM 3326 O O . THR A 1 434 ? 67.949 2.454 -117.883 1.00 57.53 434 THR A O 1
ATOM 3329 N N . SER A 1 435 ? 68.402 2.644 -120.070 1.00 51.94 435 SER A N 1
ATOM 3330 C CA . SER A 1 435 ? 69.515 3.577 -119.860 1.00 51.94 435 SER A CA 1
ATOM 3331 C C . SER A 1 435 ? 68.986 4.773 -119.070 1.00 51.94 435 SER A C 1
ATOM 3333 O O . SER A 1 435 ? 68.122 5.521 -119.540 1.00 51.94 435 SER A O 1
ATOM 3335 N N . ILE A 1 436 ? 69.406 4.876 -117.807 1.00 58.47 436 ILE A N 1
ATOM 3336 C CA . ILE A 1 436 ? 68.857 5.869 -116.894 1.00 58.47 436 ILE A CA 1
ATOM 3337 C C . ILE A 1 436 ? 69.297 7.226 -117.432 1.00 58.47 436 ILE A C 1
ATOM 3339 O O . ILE A 1 436 ? 70.479 7.558 -117.407 1.00 58.47 436 ILE A O 1
ATOM 3343 N N . SER A 1 437 ? 68.351 7.994 -117.974 1.00 59.62 437 SER A N 1
ATOM 3344 C CA . SER A 1 437 ? 68.647 9.312 -118.526 1.00 59.62 437 SER A CA 1
ATOM 3345 C C . SER A 1 437 ? 69.212 10.217 -117.429 1.00 59.62 437 SER A C 1
ATOM 3347 O O . SER A 1 437 ? 68.662 10.289 -116.331 1.00 59.62 437 SER A O 1
ATOM 3349 N N . GLU A 1 438 ? 70.265 10.971 -117.738 1.00 59.50 438 GLU A N 1
ATOM 3350 C CA . GLU A 1 438 ? 70.853 11.977 -116.842 1.00 59.50 438 GLU A CA 1
ATOM 3351 C C . GLU A 1 438 ? 69.803 13.007 -116.359 1.00 59.50 438 GLU A C 1
ATOM 3353 O O . GLU A 1 438 ? 69.849 13.505 -115.231 1.00 59.50 438 GLU A O 1
ATOM 3358 N N . ALA A 1 439 ? 68.762 13.248 -117.167 1.00 64.31 439 ALA A N 1
ATOM 3359 C CA . ALA A 1 439 ? 67.617 14.084 -116.810 1.00 64.31 439 ALA A CA 1
ATOM 3360 C C . ALA A 1 439 ? 66.747 13.495 -115.680 1.00 64.31 439 ALA A C 1
ATOM 3362 O O . ALA A 1 439 ? 66.163 14.252 -114.901 1.00 64.31 439 ALA A O 1
ATOM 3363 N N . ALA A 1 440 ? 66.662 12.166 -115.574 1.00 64.62 440 ALA A N 1
ATOM 3364 C CA . ALA A 1 440 ? 65.959 11.474 -114.495 1.00 64.62 440 ALA A CA 1
ATOM 3365 C C . ALA A 1 440 ? 66.717 11.601 -113.171 1.00 64.62 440 ALA A C 1
ATOM 3367 O O . ALA A 1 440 ? 66.130 11.980 -112.158 1.00 64.62 440 ALA A O 1
ATOM 3368 N N . TRP A 1 441 ? 68.037 11.396 -113.207 1.00 62.47 441 TRP A N 1
ATOM 3369 C CA . TRP A 1 441 ? 68.919 11.589 -112.055 1.00 62.47 441 TRP A CA 1
ATOM 3370 C C . TRP A 1 441 ? 68.873 13.020 -111.521 1.00 62.47 441 TRP A C 1
ATOM 3372 O O . TRP A 1 441 ? 68.730 13.230 -110.317 1.00 62.47 441 TRP A O 1
ATOM 3382 N N . LYS A 1 442 ? 68.892 14.020 -112.411 1.00 69.12 442 LYS A N 1
ATOM 3383 C CA . LYS A 1 442 ? 68.781 15.434 -112.021 1.00 69.12 442 LYS A CA 1
ATOM 3384 C C . LYS A 1 442 ? 67.445 15.766 -111.345 1.00 69.12 442 LYS A C 1
ATOM 3386 O O . LYS A 1 442 ? 67.407 16.658 -110.501 1.00 69.12 442 LYS A O 1
ATOM 3391 N N . LYS A 1 443 ? 66.350 15.088 -111.707 1.00 73.44 443 LYS A N 1
ATOM 3392 C CA . LYS A 1 443 ? 65.034 15.259 -111.063 1.00 73.44 443 LYS A CA 1
ATOM 3393 C C . LYS A 1 443 ? 64.957 14.535 -109.720 1.00 73.44 443 LYS A C 1
ATOM 3395 O O . LYS A 1 443 ? 64.468 15.126 -108.763 1.00 73.44 443 LYS A O 1
ATOM 3400 N N . PHE A 1 444 ? 65.524 13.335 -109.623 1.00 65.56 444 PHE A N 1
ATOM 3401 C CA . PHE A 1 444 ? 65.637 12.601 -108.363 1.00 65.56 444 PHE A CA 1
ATOM 3402 C C . PHE A 1 444 ? 66.442 13.378 -107.310 1.00 65.56 444 PHE A C 1
ATOM 3404 O O . PHE A 1 444 ? 65.959 13.590 -106.202 1.00 65.56 444 PHE A O 1
ATOM 3411 N N . LEU A 1 445 ? 67.612 13.914 -107.688 1.00 59.75 445 LEU A N 1
ATOM 3412 C CA . LEU A 1 445 ? 68.442 14.763 -106.817 1.00 59.75 445 LEU A CA 1
ATOM 3413 C C . LEU A 1 445 ? 67.754 16.084 -106.422 1.00 59.75 445 LEU A C 1
ATOM 3415 O O . LEU A 1 445 ? 68.101 16.678 -105.407 1.00 59.75 445 LEU A O 1
ATOM 3419 N N . LYS A 1 446 ? 66.764 16.542 -107.200 1.00 65.06 446 LYS A N 1
ATOM 3420 C CA . LYS A 1 446 ? 65.913 17.704 -106.883 1.00 65.06 446 LYS A CA 1
ATOM 3421 C C . LYS A 1 446 ? 64.677 17.352 -106.043 1.00 65.06 446 LYS A C 1
ATOM 3423 O O . LYS A 1 446 ? 63.835 18.220 -105.831 1.00 65.06 446 LYS A O 1
ATOM 3428 N N . GLY A 1 447 ? 64.565 16.109 -105.572 1.00 66.19 447 GLY A N 1
ATOM 3429 C CA . GLY A 1 447 ? 63.499 15.658 -104.675 1.00 66.19 447 GLY A CA 1
ATOM 3430 C C . GLY A 1 447 ? 62.373 14.871 -105.347 1.00 66.19 447 GLY A C 1
ATOM 3431 O O . GLY A 1 447 ? 61.452 14.440 -104.657 1.00 66.19 447 GLY A O 1
ATOM 3432 N N . ASP A 1 448 ? 62.433 14.627 -106.661 1.00 73.94 448 ASP A N 1
ATOM 3433 C CA . ASP A 1 448 ? 61.447 13.790 -107.348 1.00 73.94 448 ASP A CA 1
ATOM 3434 C C . ASP A 1 448 ? 61.748 12.290 -107.161 1.00 73.94 448 ASP A C 1
ATOM 3436 O O . ASP A 1 448 ? 62.276 11.617 -108.049 1.00 73.94 448 ASP A O 1
ATOM 3440 N N . ARG A 1 449 ? 61.421 11.764 -105.975 1.00 66.12 449 ARG A N 1
ATOM 3441 C CA . ARG A 1 449 ? 61.705 10.371 -105.588 1.00 66.12 449 ARG A CA 1
ATOM 3442 C C . ARG A 1 449 ? 60.911 9.325 -106.389 1.00 66.12 449 ARG A C 1
ATOM 3444 O O . ARG A 1 449 ? 61.375 8.201 -106.534 1.00 66.12 449 ARG A O 1
ATOM 3451 N N . GLY A 1 450 ? 59.772 9.702 -106.978 1.00 65.00 450 GLY A N 1
ATOM 3452 C CA . GLY A 1 450 ? 58.925 8.828 -107.805 1.00 65.00 450 GLY A CA 1
ATOM 3453 C C . GLY A 1 450 ? 59.281 8.818 -109.297 1.00 65.00 450 GLY A C 1
ATOM 3454 O O . GLY A 1 450 ? 58.587 8.200 -110.104 1.00 65.00 450 GLY A O 1
ATOM 3455 N N . ILE A 1 451 ? 60.342 9.516 -109.713 1.00 68.62 451 ILE A N 1
ATOM 3456 C CA . ILE A 1 451 ? 60.683 9.628 -111.137 1.00 68.62 451 ILE A CA 1
ATOM 3457 C C . ILE A 1 451 ? 60.994 8.268 -111.773 1.00 68.62 451 ILE A C 1
ATOM 3459 O O . ILE A 1 451 ? 60.619 8.027 -112.919 1.00 68.62 451 ILE A O 1
ATOM 3463 N N . PHE A 1 452 ? 61.640 7.364 -111.034 1.00 62.72 452 PHE A N 1
ATOM 3464 C CA . PHE A 1 452 ? 62.073 6.067 -111.555 1.00 62.72 452 PHE A CA 1
ATOM 3465 C C . PHE A 1 452 ? 60.934 5.064 -111.662 1.00 62.72 452 PHE A C 1
ATOM 3467 O O . PHE A 1 452 ? 60.863 4.334 -112.648 1.00 62.72 452 PHE A O 1
ATOM 3474 N N . THR A 1 453 ? 59.984 5.100 -110.727 1.00 65.56 453 THR A N 1
ATOM 3475 C CA . THR A 1 453 ? 58.754 4.318 -110.860 1.00 65.56 453 THR A CA 1
ATOM 3476 C C . THR A 1 453 ? 57.948 4.812 -112.060 1.00 65.56 453 THR A C 1
ATOM 3478 O O . THR A 1 453 ? 57.481 3.996 -112.845 1.00 65.56 453 THR A O 1
ATOM 3481 N N . ARG A 1 454 ? 57.866 6.133 -112.292 1.00 70.12 454 ARG A N 1
ATOM 3482 C CA . ARG A 1 454 ? 57.186 6.716 -113.465 1.00 70.12 454 ARG A CA 1
ATOM 3483 C C . ARG A 1 454 ? 57.879 6.440 -114.799 1.00 70.12 454 ARG A C 1
ATOM 3485 O O . ARG A 1 454 ? 57.194 6.262 -115.804 1.00 70.12 454 ARG A O 1
ATOM 3492 N N . LEU A 1 455 ? 59.208 6.367 -114.831 1.00 63.88 455 LEU A N 1
ATOM 3493 C CA . LEU A 1 455 ? 59.965 6.048 -116.049 1.00 63.88 455 LEU A CA 1
ATOM 3494 C C . LEU A 1 455 ? 59.695 4.635 -116.565 1.00 63.88 455 LEU A C 1
ATOM 3496 O O . LEU A 1 455 ? 59.655 4.444 -117.780 1.00 63.88 455 LEU A O 1
ATOM 3500 N N . LEU A 1 456 ? 59.430 3.686 -115.665 1.00 63.66 456 LEU A N 1
ATOM 3501 C CA . LEU A 1 456 ? 59.043 2.324 -116.031 1.00 63.66 456 LEU A CA 1
ATOM 3502 C C . LEU A 1 456 ? 57.706 2.276 -116.798 1.00 63.66 456 LEU A C 1
ATOM 3504 O O . LEU A 1 456 ? 57.516 1.389 -117.622 1.00 63.66 456 LEU A O 1
ATOM 3508 N N . TYR A 1 457 ? 56.815 3.260 -116.615 1.00 61.47 457 TYR A N 1
ATOM 3509 C CA . TYR A 1 457 ? 55.542 3.355 -117.350 1.00 61.47 457 TYR A CA 1
ATOM 3510 C C . TYR A 1 457 ? 55.648 4.056 -118.711 1.00 61.47 457 TYR A C 1
ATOM 3512 O O . TYR A 1 457 ? 54.758 3.911 -119.547 1.00 61.47 457 TYR A O 1
ATOM 3520 N N . GLY A 1 458 ? 56.707 4.837 -118.949 1.00 59.09 458 GLY A N 1
ATOM 3521 C CA . GLY A 1 458 ? 56.837 5.678 -120.147 1.00 59.09 458 GLY A CA 1
ATOM 3522 C C . GLY A 1 458 ? 57.128 4.911 -121.444 1.00 59.09 458 GLY A C 1
ATOM 3523 O O . GLY A 1 458 ? 56.981 5.470 -122.528 1.00 59.09 458 GLY A O 1
ATOM 3524 N N . LYS A 1 459 ? 57.530 3.636 -121.353 1.00 57.62 459 LYS A N 1
ATOM 3525 C CA . LYS A 1 459 ? 57.780 2.742 -122.493 1.00 57.62 459 LYS A CA 1
ATOM 3526 C C . LYS A 1 459 ? 56.734 1.624 -122.464 1.00 57.62 459 LYS A C 1
ATOM 3528 O O . LYS A 1 459 ? 56.734 0.842 -121.529 1.00 57.62 459 LYS A O 1
ATOM 3533 N N . GLY A 1 460 ? 55.839 1.601 -123.457 1.00 60.84 460 GLY A N 1
ATOM 3534 C CA . GLY A 1 460 ? 54.748 0.633 -123.691 1.00 60.84 460 GLY A CA 1
ATOM 3535 C C . GLY A 1 460 ? 54.447 -0.400 -122.590 1.00 60.84 460 GLY A C 1
ATOM 3536 O O . GLY A 1 460 ? 55.203 -1.348 -122.408 1.00 60.84 460 GLY A O 1
ATOM 3537 N N . TYR A 1 461 ? 53.279 -0.282 -121.946 1.00 62.84 461 TYR A N 1
ATOM 3538 C CA . TYR A 1 461 ? 52.822 -1.141 -120.838 1.00 62.84 461 TYR A CA 1
ATOM 3539 C C . TYR A 1 461 ? 53.035 -2.653 -121.075 1.00 62.84 461 TYR A C 1
ATOM 3541 O O . TYR A 1 461 ? 53.547 -3.346 -120.207 1.00 62.84 461 TYR A O 1
ATOM 3549 N N . MET A 1 462 ? 52.728 -3.179 -122.265 1.00 64.75 462 MET A N 1
ATOM 3550 C CA . MET A 1 462 ? 52.908 -4.612 -122.563 1.00 64.75 462 MET A CA 1
ATOM 3551 C C . MET A 1 462 ? 54.380 -5.051 -122.654 1.00 64.75 462 MET A C 1
ATOM 3553 O O . MET A 1 462 ? 54.712 -6.189 -122.324 1.00 64.75 462 MET A O 1
ATOM 3557 N N . GLU A 1 463 ? 55.273 -4.151 -123.068 1.00 68.06 463 GLU A N 1
ATOM 3558 C CA . GLU A 1 463 ? 56.697 -4.446 -123.247 1.00 68.06 463 GLU A CA 1
ATOM 3559 C C . GLU A 1 463 ? 57.430 -4.513 -121.903 1.00 68.06 463 GLU A C 1
ATOM 3561 O O . GLU A 1 463 ? 58.289 -5.376 -121.713 1.00 68.06 463 GLU A O 1
ATOM 3566 N N . ILE A 1 464 ? 57.062 -3.657 -120.943 1.00 74.12 464 ILE A N 1
ATOM 3567 C CA . ILE A 1 464 ? 57.674 -3.677 -119.610 1.00 74.12 464 ILE A CA 1
ATOM 3568 C C . ILE A 1 464 ? 57.272 -4.930 -118.816 1.00 74.12 464 ILE A C 1
ATOM 3570 O O . ILE A 1 464 ? 58.134 -5.550 -118.201 1.00 74.12 464 ILE A O 1
ATOM 3574 N N . HIS A 1 465 ? 56.013 -5.374 -118.912 1.00 74.56 465 HIS A N 1
ATOM 3575 C CA . HIS A 1 465 ? 55.530 -6.615 -118.283 1.00 74.56 465 HIS A CA 1
ATOM 3576 C C . HIS A 1 465 ? 56.277 -7.853 -118.789 1.00 74.56 465 HIS A C 1
ATOM 3578 O O . HIS A 1 465 ? 56.777 -8.656 -117.999 1.00 74.56 465 HIS A O 1
ATOM 3584 N N . ARG A 1 466 ? 56.400 -7.995 -120.117 1.00 74.81 466 ARG A N 1
ATOM 3585 C CA . ARG A 1 466 ? 57.143 -9.103 -120.738 1.00 74.81 466 ARG A CA 1
ATOM 3586 C C . ARG A 1 466 ? 58.608 -9.100 -120.302 1.00 74.81 466 ARG A C 1
ATOM 3588 O O . ARG A 1 466 ? 59.146 -10.145 -119.952 1.00 74.81 466 ARG A O 1
ATOM 3595 N N . ARG A 1 467 ? 59.228 -7.920 -120.262 1.00 77.12 467 ARG A N 1
ATOM 3596 C CA . ARG A 1 467 ? 60.632 -7.753 -119.877 1.00 77.12 467 ARG A CA 1
ATOM 3597 C C . ARG A 1 467 ? 60.888 -8.064 -118.411 1.00 77.12 467 ARG A C 1
ATOM 3599 O O . ARG A 1 467 ? 61.859 -8.754 -118.114 1.00 77.12 467 ARG A O 1
ATOM 3606 N N . ILE A 1 468 ? 60.018 -7.592 -117.515 1.00 81.81 468 ILE A N 1
ATOM 3607 C CA . ILE A 1 468 ? 60.079 -7.933 -116.092 1.00 81.81 468 ILE A CA 1
ATOM 3608 C C . ILE A 1 468 ? 60.018 -9.452 -115.941 1.00 81.81 468 ILE A C 1
ATOM 3610 O O . ILE A 1 468 ? 60.880 -10.009 -115.275 1.00 81.81 468 ILE A O 1
ATOM 3614 N N . ARG A 1 469 ? 59.092 -10.141 -116.622 1.00 81.00 469 ARG A N 1
ATOM 3615 C CA . ARG A 1 469 ? 58.996 -11.610 -116.571 1.00 81.00 469 ARG A CA 1
ATOM 3616 C C . ARG A 1 469 ? 60.235 -12.328 -117.094 1.00 81.00 469 ARG A C 1
ATOM 3618 O O . ARG A 1 469 ? 60.783 -13.182 -116.401 1.00 81.00 469 ARG A O 1
ATOM 3625 N N . GLU A 1 470 ? 60.670 -12.002 -118.310 1.00 79.00 470 GLU A N 1
ATOM 3626 C CA . GLU A 1 470 ? 61.819 -12.657 -118.948 1.00 79.00 470 GLU A CA 1
ATOM 3627 C C . GLU A 1 470 ? 63.098 -12.461 -118.129 1.00 79.00 470 GLU A C 1
ATOM 3629 O O . GLU A 1 470 ? 63.852 -13.411 -117.917 1.00 79.00 470 GLU A O 1
ATOM 3634 N N . ARG A 1 471 ? 63.335 -11.245 -117.624 1.00 80.44 471 ARG A N 1
ATOM 3635 C CA . ARG A 1 471 ? 64.518 -10.953 -116.809 1.00 80.44 471 ARG A CA 1
ATOM 3636 C C . ARG A 1 471 ? 64.389 -11.541 -115.412 1.00 80.44 471 ARG A C 1
ATOM 3638 O O . ARG A 1 471 ? 65.356 -12.096 -114.931 1.00 80.44 471 ARG A O 1
ATOM 3645 N N . PHE A 1 472 ? 63.217 -11.538 -114.785 1.00 83.56 472 PHE A N 1
ATOM 3646 C CA . PHE A 1 472 ? 63.044 -12.135 -113.455 1.00 83.56 472 PHE A CA 1
ATOM 3647 C C . PHE A 1 472 ? 63.322 -13.652 -113.441 1.00 83.56 472 PHE A C 1
ATOM 3649 O O . PHE A 1 472 ? 63.862 -14.177 -112.462 1.00 83.56 472 PHE A O 1
ATOM 3656 N N . LYS A 1 473 ? 63.006 -14.363 -114.538 1.00 81.06 473 LYS A N 1
ATOM 3657 C CA . LYS A 1 473 ? 63.339 -15.792 -114.700 1.00 81.06 473 LYS A CA 1
ATOM 3658 C C . LYS A 1 473 ? 64.846 -16.022 -114.904 1.00 81.06 473 LYS A C 1
ATOM 3660 O O . LYS A 1 473 ? 65.380 -16.987 -114.365 1.00 81.06 473 LYS A O 1
ATOM 3665 N N . ASN A 1 474 ? 65.532 -15.126 -115.617 1.00 79.44 474 ASN A N 1
ATOM 3666 C CA . ASN A 1 474 ? 66.918 -15.330 -116.066 1.00 79.44 474 ASN A CA 1
ATOM 3667 C C . ASN A 1 474 ? 67.994 -14.557 -115.269 1.00 79.44 474 ASN A C 1
ATOM 3669 O O . ASN A 1 474 ? 69.171 -14.875 -115.395 1.00 79.44 474 ASN A O 1
ATOM 3673 N N . ASP A 1 475 ? 67.614 -13.560 -114.466 1.00 85.62 475 ASP A N 1
ATOM 3674 C CA . ASP A 1 475 ? 68.497 -12.655 -113.717 1.00 85.62 475 ASP A CA 1
ATOM 3675 C C . ASP A 1 475 ? 68.229 -12.795 -112.208 1.00 85.62 475 ASP A C 1
ATOM 3677 O O . ASP A 1 475 ? 67.142 -12.490 -111.703 1.00 85.62 475 ASP A O 1
ATOM 3681 N N . GLU A 1 476 ? 69.221 -13.315 -111.486 1.00 84.12 476 GLU A N 1
ATOM 3682 C CA . GLU A 1 476 ? 69.141 -13.548 -110.044 1.00 84.12 476 GLU A CA 1
ATOM 3683 C C . GLU A 1 476 ? 69.114 -12.250 -109.229 1.00 84.12 476 GLU A C 1
ATOM 3685 O O . GLU A 1 476 ? 68.383 -12.170 -108.237 1.00 84.12 476 GLU A O 1
ATOM 3690 N N . ASP A 1 477 ? 69.826 -11.214 -109.674 1.00 82.00 477 ASP A N 1
ATOM 3691 C CA . ASP A 1 477 ? 69.874 -9.928 -108.985 1.00 82.00 477 ASP A CA 1
ATOM 3692 C C . ASP A 1 477 ? 68.534 -9.206 -109.091 1.00 82.00 477 ASP A C 1
ATOM 3694 O O . ASP A 1 477 ? 68.000 -8.732 -108.084 1.00 82.00 477 ASP A O 1
ATOM 3698 N N . LEU A 1 478 ? 67.930 -9.190 -110.284 1.00 84.19 478 LEU A N 1
ATOM 3699 C CA . LEU A 1 478 ? 66.604 -8.599 -110.466 1.00 84.19 478 LEU A CA 1
ATOM 3700 C C . LEU A 1 478 ? 65.564 -9.335 -109.619 1.00 84.19 478 LEU A C 1
ATOM 3702 O O . LEU A 1 478 ? 64.735 -8.697 -108.966 1.00 84.19 478 LEU A O 1
ATOM 3706 N N . ARG A 1 479 ? 65.615 -10.672 -109.595 1.00 86.38 479 ARG A N 1
ATOM 3707 C CA . ARG A 1 479 ? 64.710 -11.482 -108.776 1.00 86.38 479 ARG A CA 1
ATOM 3708 C C . ARG A 1 479 ? 64.831 -11.146 -107.294 1.00 86.38 479 ARG A C 1
ATOM 3710 O O . ARG A 1 479 ? 63.803 -10.989 -106.632 1.00 86.38 479 ARG A O 1
ATOM 3717 N N . ARG A 1 480 ? 66.055 -10.991 -106.784 1.00 87.00 480 ARG A N 1
ATOM 3718 C CA . ARG A 1 480 ? 66.315 -10.583 -105.399 1.00 87.00 480 ARG A CA 1
ATOM 3719 C C . ARG A 1 480 ? 65.707 -9.214 -105.096 1.00 87.00 480 ARG A C 1
ATOM 3721 O O . ARG A 1 480 ? 64.878 -9.123 -104.194 1.00 87.00 480 ARG A O 1
ATOM 3728 N N . TYR A 1 481 ? 66.034 -8.185 -105.879 1.00 86.12 481 TYR A N 1
ATOM 3729 C CA . TYR A 1 481 ? 65.548 -6.822 -105.626 1.00 86.12 481 TYR A CA 1
ATOM 3730 C C . TYR A 1 481 ? 64.027 -6.691 -105.754 1.00 86.12 481 TYR A C 1
ATOM 3732 O O . TYR A 1 481 ? 63.398 -6.013 -104.945 1.00 86.12 481 TYR A O 1
ATOM 3740 N N . VAL A 1 482 ? 63.410 -7.368 -106.727 1.00 85.75 482 VAL A N 1
ATOM 3741 C CA . VAL A 1 482 ? 61.947 -7.387 -106.877 1.00 85.75 482 VAL A CA 1
ATOM 3742 C C . VAL A 1 482 ? 61.278 -8.117 -105.710 1.00 85.75 482 VAL A C 1
ATOM 3744 O O . VAL A 1 482 ? 60.272 -7.638 -105.192 1.00 85.75 482 VAL A O 1
ATOM 3747 N N . THR A 1 483 ? 61.832 -9.245 -105.259 1.00 86.31 483 THR A N 1
ATOM 3748 C CA . THR A 1 483 ? 61.287 -9.990 -104.110 1.00 86.31 483 THR A CA 1
ATOM 3749 C C . THR A 1 483 ? 61.402 -9.182 -102.819 1.00 86.31 483 THR A C 1
ATOM 3751 O O . THR A 1 483 ? 60.445 -9.120 -102.045 1.00 86.31 483 THR A O 1
ATOM 3754 N N . GLU A 1 484 ? 62.537 -8.515 -102.606 1.00 86.12 484 GLU A N 1
ATOM 3755 C CA . GLU A 1 484 ? 62.743 -7.639 -101.453 1.00 86.12 484 GLU A CA 1
ATOM 3756 C C . GLU A 1 484 ? 61.779 -6.446 -101.497 1.00 86.12 484 GLU A C 1
ATOM 3758 O O . GLU A 1 484 ? 61.074 -6.192 -100.525 1.00 86.12 484 GLU A O 1
ATOM 3763 N N . TYR A 1 485 ? 61.622 -5.799 -102.657 1.00 86.12 485 TYR A N 1
ATOM 3764 C CA . TYR A 1 485 ? 60.659 -4.710 -102.850 1.00 86.12 485 TYR A CA 1
ATOM 3765 C C . TYR A 1 485 ? 59.224 -5.133 -102.508 1.00 86.12 485 TYR A C 1
ATOM 3767 O O . TYR A 1 485 ? 58.503 -4.441 -101.788 1.00 86.12 485 TYR A O 1
ATOM 3775 N N . MET A 1 486 ? 58.809 -6.295 -103.015 1.00 85.44 486 MET A N 1
ATOM 3776 C CA . MET A 1 486 ? 57.490 -6.873 -102.761 1.00 85.44 486 MET A CA 1
ATOM 3777 C C . MET A 1 486 ? 57.270 -7.197 -101.278 1.00 85.44 486 MET A C 1
ATOM 3779 O O . MET A 1 486 ? 56.156 -7.033 -100.778 1.00 85.44 486 MET A O 1
ATOM 3783 N N . THR A 1 487 ? 58.313 -7.652 -100.585 1.00 88.75 487 THR A N 1
ATOM 3784 C CA . THR A 1 487 ? 58.259 -8.018 -99.163 1.00 88.75 487 THR A CA 1
ATOM 3785 C C . THR A 1 487 ? 58.161 -6.776 -98.283 1.00 88.75 487 THR A C 1
ATOM 3787 O O . THR A 1 487 ? 57.235 -6.675 -97.479 1.00 88.75 487 THR A O 1
ATOM 3790 N N . GLU A 1 488 ? 59.033 -5.791 -98.502 1.00 85.12 488 GLU A N 1
ATOM 3791 C CA . GLU A 1 488 ? 59.040 -4.517 -97.773 1.00 85.12 488 GLU A CA 1
ATOM 3792 C C . GLU A 1 488 ? 57.719 -3.757 -97.944 1.00 85.12 488 GLU A C 1
ATOM 3794 O O . GLU A 1 488 ? 57.129 -3.268 -96.978 1.00 85.12 488 GLU A O 1
ATOM 3799 N N . PHE A 1 489 ? 57.188 -3.711 -99.170 1.00 86.19 489 PHE A N 1
ATOM 3800 C CA . PHE A 1 489 ? 55.918 -3.038 -99.429 1.00 86.19 489 PHE A CA 1
ATOM 3801 C C . PHE A 1 489 ? 54.733 -3.770 -98.785 1.00 86.19 489 PHE A C 1
ATOM 3803 O O . PHE A 1 489 ? 53.829 -3.134 -98.245 1.00 86.19 489 PHE A O 1
ATOM 3810 N N . ARG A 1 490 ? 54.727 -5.109 -98.796 1.00 86.44 490 ARG A N 1
ATOM 3811 C CA . ARG A 1 490 ? 53.683 -5.897 -98.123 1.00 86.44 490 ARG A CA 1
ATOM 3812 C C . ARG A 1 490 ? 53.721 -5.697 -96.608 1.00 86.44 490 ARG A C 1
ATOM 3814 O O . ARG A 1 490 ? 52.663 -5.497 -96.019 1.00 86.44 490 ARG A O 1
ATOM 3821 N N . GLY A 1 491 ? 54.916 -5.675 -96.014 1.00 85.00 491 GLY A N 1
ATOM 3822 C CA . GLY A 1 491 ? 55.103 -5.368 -94.595 1.00 85.00 491 GLY A CA 1
ATOM 3823 C C . GLY A 1 491 ? 54.613 -3.964 -94.226 1.00 85.00 491 GLY A C 1
ATOM 3824 O O . GLY A 1 491 ? 54.005 -3.777 -93.171 1.00 85.00 491 GLY A O 1
ATOM 3825 N N . LEU A 1 492 ? 54.790 -2.980 -95.115 1.00 85.88 492 LEU A N 1
ATOM 3826 C CA . LEU A 1 492 ? 54.225 -1.638 -94.939 1.00 85.88 492 LEU A CA 1
ATOM 3827 C C . LEU A 1 492 ? 52.686 -1.648 -94.931 1.00 85.88 492 LEU A C 1
ATOM 3829 O O . LEU A 1 492 ? 52.079 -1.017 -94.064 1.00 85.88 492 LEU A O 1
ATOM 3833 N N . LEU A 1 493 ? 52.047 -2.369 -95.861 1.00 82.69 493 LEU A N 1
ATOM 3834 C CA . LEU A 1 493 ? 50.581 -2.469 -95.924 1.00 82.69 493 LEU A CA 1
ATOM 3835 C C . LEU A 1 493 ? 49.989 -3.220 -94.727 1.00 82.69 493 LEU A C 1
ATOM 3837 O O . LEU A 1 493 ? 48.946 -2.826 -94.210 1.00 82.69 493 LEU A O 1
ATOM 3841 N N . GLU A 1 494 ? 50.642 -4.290 -94.278 1.00 82.19 494 GLU A N 1
ATOM 3842 C CA . GLU A 1 494 ? 50.191 -5.069 -93.126 1.00 82.19 494 GLU A CA 1
ATOM 3843 C C . GLU A 1 494 ? 50.204 -4.219 -91.852 1.00 82.19 494 GLU A C 1
ATOM 3845 O O . GLU A 1 494 ? 49.189 -4.126 -91.161 1.00 82.19 494 GLU A O 1
ATOM 3850 N N . HIS A 1 495 ? 51.291 -3.483 -91.603 1.00 78.44 495 HIS A N 1
ATOM 3851 C CA . HIS A 1 495 ? 51.331 -2.531 -90.497 1.00 78.44 495 HIS A CA 1
ATOM 3852 C C . HIS A 1 495 ? 50.278 -1.421 -90.646 1.00 78.44 495 HIS A C 1
ATOM 3854 O O . HIS A 1 495 ? 49.600 -1.111 -89.666 1.00 78.44 495 HIS A O 1
ATOM 3860 N N . ALA A 1 496 ? 50.067 -0.874 -91.849 1.00 79.44 496 ALA A N 1
ATOM 3861 C CA . ALA A 1 496 ? 49.035 0.140 -92.088 1.00 79.44 496 ALA A CA 1
ATOM 3862 C C . ALA A 1 496 ? 47.624 -0.355 -91.709 1.00 79.44 496 ALA A C 1
ATOM 3864 O O . ALA A 1 496 ? 46.881 0.370 -91.047 1.00 79.44 496 ALA A O 1
ATOM 3865 N N . ARG A 1 497 ? 47.286 -1.609 -92.046 1.00 76.44 497 ARG A N 1
ATOM 3866 C CA . ARG A 1 497 ? 46.002 -2.241 -91.689 1.00 76.44 497 ARG A CA 1
ATOM 3867 C C . ARG A 1 497 ? 45.810 -2.411 -90.182 1.00 76.44 497 ARG A C 1
ATOM 3869 O O . ARG A 1 497 ? 44.703 -2.239 -89.686 1.00 76.44 497 ARG A O 1
ATOM 3876 N N . THR A 1 498 ? 46.873 -2.718 -89.432 1.00 73.56 498 THR A N 1
ATOM 3877 C CA . THR A 1 498 ? 46.776 -2.879 -87.963 1.00 73.56 498 THR A CA 1
ATOM 3878 C C . THR A 1 498 ? 46.504 -1.571 -87.214 1.00 73.56 498 THR A C 1
ATOM 3880 O O . THR A 1 498 ? 46.020 -1.591 -86.082 1.00 73.56 498 THR A O 1
ATOM 3883 N N . LEU A 1 499 ? 46.830 -0.432 -87.823 1.00 70.06 499 LEU A N 1
ATOM 3884 C CA . LEU A 1 499 ? 46.671 0.900 -87.241 1.00 70.06 499 LEU A CA 1
ATOM 3885 C C . LEU A 1 499 ? 45.359 1.570 -87.635 1.00 70.06 499 LEU A C 1
ATOM 3887 O O . LEU A 1 499 ? 44.795 2.311 -86.832 1.00 70.06 499 LEU A O 1
ATOM 3891 N N . ASP A 1 500 ? 44.892 1.322 -88.856 1.00 66.81 500 ASP A N 1
ATOM 3892 C CA . ASP A 1 500 ? 43.727 1.985 -89.421 1.00 66.81 500 ASP A CA 1
ATOM 3893 C C . ASP A 1 500 ? 42.804 0.987 -90.130 1.00 66.81 500 ASP A C 1
ATOM 3895 O O . ASP A 1 500 ? 43.006 0.622 -91.288 1.00 66.81 500 ASP A O 1
ATOM 3899 N N . HIS A 1 501 ? 41.737 0.592 -89.431 1.00 59.09 501 HIS A N 1
ATOM 3900 C CA . HIS A 1 501 ? 40.694 -0.283 -89.974 1.00 59.09 501 HIS A CA 1
ATOM 3901 C C . HIS A 1 501 ? 39.875 0.378 -91.096 1.00 59.09 501 HIS A C 1
ATOM 3903 O O . HIS A 1 501 ? 39.145 -0.317 -91.800 1.00 59.09 501 HIS A O 1
ATOM 3909 N N . SER A 1 502 ? 39.973 1.702 -91.283 1.00 60.75 502 SER A N 1
ATOM 3910 C CA . SER A 1 502 ? 39.264 2.408 -92.357 1.00 60.75 502 SER A CA 1
ATOM 3911 C C . SER A 1 502 ? 39.957 2.292 -93.725 1.00 60.75 502 SER A C 1
ATOM 3913 O O . SER A 1 5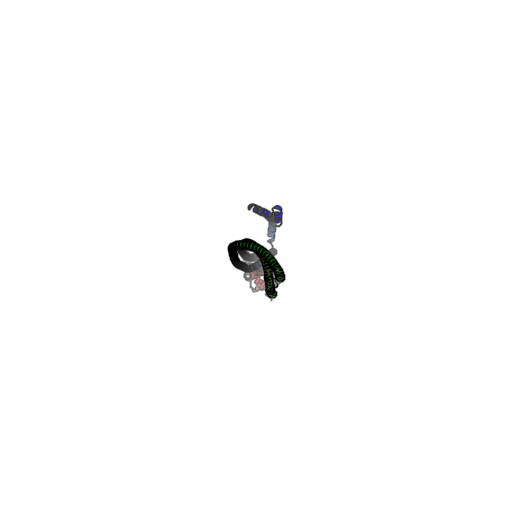02 ? 39.472 2.851 -94.708 1.00 60.75 502 SER A O 1
ATOM 3915 N N . ASN A 1 503 ? 41.063 1.534 -93.809 1.00 66.50 503 ASN A N 1
ATOM 3916 C CA . ASN A 1 503 ? 41.871 1.288 -95.013 1.00 66.50 503 ASN A CA 1
ATOM 3917 C C . ASN A 1 503 ? 42.389 2.564 -95.709 1.00 66.50 503 ASN A C 1
ATOM 3919 O O . ASN A 1 503 ? 42.875 2.499 -96.843 1.00 66.50 503 ASN A O 1
ATOM 3923 N N . VAL A 1 504 ? 42.343 3.729 -95.051 1.00 75.44 504 VAL A N 1
ATOM 3924 C CA . VAL A 1 504 ? 42.767 5.006 -95.645 1.00 75.44 504 VAL A CA 1
ATOM 3925 C C . VAL A 1 504 ? 44.282 5.027 -95.819 1.00 75.44 504 VAL A C 1
ATOM 3927 O O . VAL A 1 504 ? 44.774 5.383 -96.894 1.00 75.44 504 VAL A O 1
ATOM 3930 N N . LEU A 1 505 ? 45.036 4.588 -94.805 1.00 76.69 505 LEU A N 1
ATOM 3931 C CA . LEU A 1 505 ? 46.497 4.476 -94.902 1.00 76.69 505 LEU A CA 1
ATOM 3932 C C . LEU A 1 505 ? 46.925 3.466 -95.973 1.00 76.69 505 LEU A C 1
ATOM 3934 O O . LEU A 1 505 ? 47.791 3.771 -96.793 1.00 76.69 505 LEU A O 1
ATOM 3938 N N . GLU A 1 506 ? 46.280 2.300 -96.019 1.00 78.75 506 GLU A N 1
ATOM 3939 C CA . GLU A 1 506 ? 46.553 1.273 -97.028 1.00 78.75 506 GLU A CA 1
ATOM 3940 C C . GLU A 1 506 ? 46.320 1.803 -98.454 1.00 78.75 506 GLU A C 1
ATOM 3942 O O . GLU A 1 506 ? 47.201 1.705 -99.313 1.00 78.75 506 GLU A O 1
ATOM 3947 N N . SER A 1 507 ? 45.166 2.437 -98.691 1.00 77.69 507 SER A N 1
ATOM 3948 C CA . SER A 1 507 ? 44.831 3.057 -99.977 1.00 77.69 507 SER A CA 1
ATOM 3949 C C . SER A 1 507 ? 45.817 4.167 -100.351 1.00 77.69 507 SER A C 1
ATOM 3951 O O . SER A 1 507 ? 46.195 4.302 -101.517 1.00 77.69 507 SER A O 1
ATOM 3953 N N . THR A 1 508 ? 46.271 4.953 -99.372 1.00 82.50 508 THR A N 1
ATOM 3954 C CA . THR A 1 508 ? 47.241 6.033 -99.593 1.00 82.50 508 THR A CA 1
ATOM 3955 C C . THR A 1 508 ? 48.576 5.470 -100.081 1.00 82.50 508 THR A C 1
ATOM 3957 O O . THR A 1 508 ? 49.075 5.916 -101.117 1.00 82.50 508 THR A O 1
ATOM 3960 N N . PHE A 1 509 ? 49.122 4.442 -99.421 1.00 83.12 509 PHE A N 1
ATOM 3961 C CA . PHE A 1 509 ? 50.377 3.814 -99.850 1.00 83.12 509 PHE A CA 1
ATOM 3962 C C . PHE A 1 509 ? 50.253 3.095 -101.199 1.00 83.12 509 PHE A C 1
ATOM 3964 O O . PHE A 1 509 ? 51.164 3.206 -102.020 1.00 83.12 509 PHE A O 1
ATOM 3971 N N . LEU A 1 510 ? 49.131 2.419 -101.475 1.00 82.50 510 LEU A N 1
ATOM 3972 C CA . LEU A 1 510 ? 48.868 1.780 -102.774 1.00 82.50 510 LEU A CA 1
ATOM 3973 C C . LEU A 1 510 ? 48.775 2.789 -103.928 1.00 82.50 510 LEU A C 1
ATOM 3975 O O . LEU A 1 510 ? 49.254 2.514 -105.027 1.00 82.50 510 LEU A O 1
ATOM 3979 N N . SER A 1 511 ? 48.182 3.960 -103.681 1.00 78.12 511 SER A N 1
ATOM 3980 C CA . SER A 1 511 ? 48.060 5.033 -104.679 1.00 78.12 511 SER A CA 1
ATOM 3981 C C . SER A 1 511 ? 49.364 5.807 -104.922 1.00 78.12 511 SER A C 1
ATOM 3983 O O . SER A 1 511 ? 49.506 6.472 -105.956 1.00 78.12 511 SER A O 1
ATOM 3985 N N . ALA A 1 512 ? 50.328 5.717 -103.999 1.00 81.62 512 ALA A N 1
ATOM 3986 C CA . ALA A 1 512 ? 51.625 6.371 -104.113 1.00 81.62 512 ALA A CA 1
ATOM 3987 C C . ALA A 1 512 ? 52.475 5.768 -105.243 1.00 81.62 512 ALA A C 1
ATOM 3989 O O . ALA A 1 512 ? 52.281 4.632 -105.669 1.00 81.62 512 ALA A O 1
ATOM 3990 N N . ASP A 1 513 ? 53.471 6.517 -105.719 1.00 77.19 513 ASP A N 1
ATOM 3991 C CA . ASP A 1 513 ? 54.341 6.094 -106.825 1.00 77.19 513 ASP A CA 1
ATOM 3992 C C . ASP A 1 513 ? 55.106 4.784 -106.535 1.00 77.19 513 ASP A C 1
ATOM 3994 O O . ASP A 1 513 ? 55.339 3.998 -107.454 1.00 77.19 513 ASP A O 1
ATOM 3998 N N . VAL A 1 514 ? 55.430 4.514 -105.265 1.00 81.38 514 VAL A N 1
ATOM 3999 C CA . VAL A 1 514 ? 55.961 3.220 -104.800 1.00 81.38 514 VAL A CA 1
ATOM 4000 C C . VAL A 1 514 ? 54.900 2.107 -104.855 1.00 81.38 514 VAL A C 1
ATOM 4002 O O . VAL A 1 514 ? 55.152 1.026 -105.377 1.00 81.38 514 VAL A O 1
ATOM 4005 N N . GLY A 1 515 ? 53.662 2.381 -104.442 1.00 82.12 515 GLY A N 1
ATOM 4006 C CA . GLY A 1 515 ? 52.567 1.411 -104.537 1.00 82.12 515 GLY A CA 1
ATOM 4007 C C . GLY A 1 515 ? 52.206 1.048 -105.971 1.00 82.12 515 GLY A C 1
ATOM 4008 O O . GLY A 1 515 ? 51.949 -0.116 -106.273 1.00 82.12 515 GLY A O 1
ATOM 4009 N N . LYS A 1 516 ? 52.300 2.003 -106.897 1.00 81.31 516 LYS A N 1
ATOM 4010 C CA . LYS A 1 516 ? 52.153 1.722 -108.328 1.00 81.31 516 LYS A CA 1
ATOM 4011 C C . LYS A 1 516 ? 53.209 0.729 -108.808 1.00 81.31 516 LYS A C 1
ATOM 4013 O O . LYS A 1 516 ? 52.857 -0.227 -109.491 1.00 81.31 516 LYS A O 1
ATOM 4018 N N . LEU A 1 517 ? 54.489 0.923 -108.474 1.00 82.19 517 LEU A N 1
ATOM 4019 C CA . LEU A 1 517 ? 55.538 -0.031 -108.859 1.00 82.19 517 LEU A CA 1
ATOM 4020 C C . LEU A 1 517 ? 55.289 -1.415 -108.245 1.00 82.19 517 LEU A C 1
ATOM 4022 O O . LEU A 1 517 ? 55.416 -2.410 -108.951 1.00 82.19 517 LEU A O 1
ATOM 4026 N N . TYR A 1 518 ? 54.860 -1.483 -106.983 1.00 85.88 518 TYR A N 1
ATOM 4027 C CA . TYR A 1 518 ? 54.445 -2.742 -106.363 1.00 85.88 518 TYR A CA 1
ATOM 4028 C C . TYR A 1 518 ? 53.342 -3.434 -107.171 1.00 85.88 518 TYR A C 1
ATOM 4030 O O . TYR A 1 518 ? 53.469 -4.609 -107.500 1.00 85.88 518 TYR A O 1
ATOM 4038 N N . LEU A 1 519 ? 52.286 -2.708 -107.551 1.00 83.81 519 LEU A N 1
ATOM 4039 C CA . LEU A 1 519 ? 51.197 -3.251 -108.367 1.00 83.81 519 LEU A CA 1
ATOM 4040 C C . LEU A 1 519 ? 51.681 -3.711 -109.747 1.00 83.81 519 LEU A C 1
ATOM 4042 O O . LEU A 1 519 ? 51.233 -4.751 -110.222 1.00 83.81 519 LEU A O 1
ATOM 4046 N N . LEU A 1 520 ? 52.604 -2.978 -110.375 1.00 81.06 520 LEU A N 1
ATOM 4047 C CA . LEU A 1 520 ? 53.208 -3.363 -111.652 1.00 81.06 520 LEU A CA 1
ATOM 4048 C C . LEU A 1 520 ? 54.010 -4.660 -111.527 1.00 81.06 520 LEU A C 1
ATOM 4050 O O . LEU A 1 520 ? 53.809 -5.566 -112.333 1.00 81.06 520 LEU A O 1
ATOM 4054 N N . LEU A 1 521 ? 54.892 -4.756 -110.528 1.00 84.31 521 LEU A N 1
ATOM 4055 C CA . LEU A 1 521 ? 55.713 -5.941 -110.269 1.00 84.31 521 LEU A CA 1
ATOM 4056 C C . LEU A 1 521 ? 54.833 -7.140 -109.927 1.00 84.31 521 LEU A C 1
ATOM 4058 O O . LEU A 1 521 ? 54.954 -8.185 -110.556 1.00 84.31 521 LEU A O 1
ATOM 4062 N N . LYS A 1 522 ? 53.889 -6.959 -109.001 1.00 85.50 522 LYS A N 1
ATOM 4063 C CA . LYS A 1 522 ? 52.905 -7.968 -108.615 1.00 85.50 522 LYS A CA 1
ATOM 4064 C C . LYS A 1 522 ? 52.153 -8.499 -109.837 1.00 85.50 522 LYS A C 1
ATOM 4066 O O . LYS A 1 522 ? 52.185 -9.693 -110.093 1.00 85.50 522 LYS A O 1
ATOM 4071 N N . ARG A 1 523 ? 51.568 -7.611 -110.647 1.00 81.50 523 ARG A N 1
ATOM 4072 C CA . ARG A 1 523 ? 50.829 -7.973 -111.867 1.00 81.50 523 ARG A CA 1
ATOM 4073 C C . ARG A 1 523 ? 51.721 -8.653 -112.913 1.00 81.50 523 ARG A C 1
ATOM 4075 O O . ARG A 1 523 ? 51.292 -9.608 -113.543 1.00 81.50 523 ARG A O 1
ATOM 4082 N N . SER A 1 524 ? 52.963 -8.190 -113.075 1.00 79.69 524 SER A N 1
ATOM 4083 C CA . SER A 1 524 ? 53.924 -8.797 -114.010 1.00 79.69 524 SER A CA 1
ATOM 4084 C C . SER A 1 524 ? 54.228 -10.250 -113.647 1.00 79.69 524 SER A C 1
ATOM 4086 O O . SER A 1 524 ? 54.433 -11.060 -114.548 1.00 79.69 524 SER A O 1
ATOM 4088 N N . LEU A 1 525 ? 54.271 -10.554 -112.345 1.00 80.50 525 LEU A N 1
ATOM 4089 C CA . LEU A 1 525 ? 54.638 -11.855 -111.783 1.00 80.50 525 LEU A CA 1
ATOM 4090 C C . LEU A 1 525 ? 53.441 -12.784 -111.515 1.00 80.50 525 LEU A C 1
ATOM 4092 O O . LEU A 1 525 ? 53.639 -13.989 -111.435 1.00 80.50 525 LEU A O 1
ATOM 4096 N N . GLU A 1 526 ? 52.226 -12.249 -111.362 1.00 72.00 526 GLU A N 1
ATOM 4097 C CA . GLU A 1 526 ? 51.005 -13.031 -111.105 1.00 72.00 526 GLU A CA 1
ATOM 4098 C C . GLU A 1 526 ? 50.403 -13.671 -112.366 1.00 72.00 526 GLU A C 1
ATOM 4100 O O . GLU A 1 526 ? 49.737 -14.693 -112.248 1.00 72.00 526 GLU A O 1
ATOM 4105 N N . ASP A 1 527 ? 50.673 -13.138 -113.562 1.00 58.16 527 ASP A N 1
ATOM 4106 C CA . ASP A 1 527 ? 50.177 -13.677 -114.846 1.00 58.16 527 ASP A CA 1
ATOM 4107 C C . ASP A 1 527 ? 50.880 -15.002 -115.284 1.00 58.16 527 ASP A C 1
ATOM 4109 O O . ASP A 1 527 ? 50.969 -15.288 -116.476 1.00 58.16 527 ASP A O 1
ATOM 4113 N N . ASP A 1 528 ? 51.404 -15.817 -114.354 1.00 48.91 528 ASP A N 1
ATOM 4114 C CA . ASP A 1 528 ? 51.962 -17.168 -114.620 1.00 48.91 528 ASP A CA 1
ATOM 4115 C C . ASP A 1 528 ? 50.891 -18.286 -114.466 1.00 48.91 528 ASP A C 1
ATOM 4117 O O . ASP A 1 528 ? 51.229 -19.462 -114.296 1.00 48.91 528 ASP A O 1
ATOM 4121 N N . HIS A 1 529 ? 49.598 -17.936 -114.570 1.00 38.03 529 HIS A N 1
ATOM 4122 C CA . HIS A 1 529 ? 48.465 -18.872 -114.646 1.00 38.03 529 HIS A CA 1
ATOM 4123 C C . HIS A 1 529 ? 47.457 -18.516 -115.740 1.00 38.03 529 HIS A C 1
ATOM 4125 O O . HIS A 1 529 ? 46.933 -17.378 -115.727 1.00 38.03 529 HIS A O 1
#

pLDDT: mean 76.79, std 11.85, range [38.03, 91.62]

Secondary structure (DSSP, 8-state):
-HHHHHHIIIII-TTGGGTS-HHHHHHHHHHHHHHHHHHHHHHHHHHHSSSSSHHHHHHHHHHHHTTS--THHHHHHHHHHHHHHHHHHHHHHHHHHHHHHHHHHHHHHHHHHHHHHHHHHHHHHHHHHHHHHHHHHHHHHHHHHHHHHHHHHHHHHHHHHHHHHHHHHHHHHHHHHHHHHHHHHHHHHHHHHHHHHHHHHHHHHHHHHHHHHHHHHHHHHHHHHHHHHHHHHHHHHHHHHHHHH---HHHHHHHHHHHHHHHHHHHHHHHHHHHHHHHHHHHHHHHHHHHHHHHHHHHHHHHHHHHHHHHHHHHHHHHHHHHHHHHHHHHHHHHHHHHHHHHHHHHHHHHHHHHHHHHHHHHHHHHHHHHHHHHHHHHHHHHHHHHHHHHHHHHHHHHHHHHHHHHHHHHHHHHHHHHHHHHHHHHHHHHTT----HHHHHHHTTT-TTHHHHHHHSS-HHHHHHHHHHHHHH-HHHHHHHHHHHHHHHHHHHHHHHH-TTSHHHHHHHHSHHHHHHHHHHHHHH---

Sequence (529 aa):
MIFVGSYVGVEIGWENLFIFLPHELGGFVIGAVTPPAFLWLVIAFLFRESEITAQSAALLRALRDITEPNDESTAHFRAMLGDLMNGASALKESSLLASQGASELGEAIYGQVAALNQVSSEVADRMAEMEESLQHQLSELCEVSDRTAARADDIRGSIRKEAKGVKAAMGETMLQTKAGMEAFQKYSQNITATAEAVRKELETQSGDLKQASDTAIARMEEVIGSFRGMAQELLNSAHRASTQLGASEDGLRDQLEGLVKIADQATARIKETRDALRDQSFETITSSNRAVTQSKVVEDVLNKHFQGITQAWEGVMTQVREIGESFRNQTEELSSASDKTTVKAAEVRRQLQAQAQDLEKTVQMITSASKDVEDAFRRQVKGLISASDEAVAQAKHVTESAFDVRRGSFLRSSSFIIEKLNSLAIDVNRLLETSISEAAWKKFLKGDRGIFTRLLYGKGYMEIHRRIRERFKNDEDLRRYVTEYMTEFRGLLEHARTLDHSNVLESTFLSADVGKLYLLLKRSLEDDH

Solvent-accessible surface area (backbone atoms only — not comparable to full-atom values): 28084 Å² total; per-residue (Å²): 116,74,69,60,58,54,48,44,63,71,78,62,40,81,79,53,69,79,74,57,55,76,68,56,53,47,50,49,54,48,64,66,47,46,58,61,53,48,50,51,49,48,49,55,49,60,63,56,64,68,62,64,73,53,45,64,61,47,50,59,45,50,70,63,48,75,78,56,94,68,71,65,67,61,49,55,54,49,49,56,51,49,52,52,48,53,50,32,50,52,45,37,52,52,29,49,52,48,40,51,50,49,49,54,48,46,53,55,46,54,51,49,52,51,50,49,50,49,53,52,49,53,51,51,52,56,46,53,54,47,49,52,50,49,54,49,52,49,49,52,49,49,52,54,44,53,50,49,50,51,50,50,49,52,50,47,50,48,54,53,49,51,54,50,48,55,51,50,55,49,52,53,50,48,54,50,50,51,53,48,49,56,50,48,51,53,49,48,52,51,48,50,53,47,45,51,51,52,38,54,49,41,54,47,53,43,49,52,47,47,54,50,42,56,50,51,44,53,50,50,53,49,50,46,52,49,53,54,49,50,53,52,51,50,52,54,49,50,54,52,50,54,76,72,63,85,59,72,70,63,67,58,48,53,52,49,53,52,49,51,52,50,50,51,52,49,46,50,52,50,49,53,52,44,52,51,46,52,50,52,44,52,52,48,44,52,50,40,55,49,51,47,53,51,43,52,52,52,50,53,52,52,54,50,50,53,53,51,55,52,52,53,49,54,50,52,55,50,52,52,50,52,52,55,51,50,55,50,50,54,46,51,51,50,47,52,53,45,52,52,47,50,52,51,50,53,48,52,47,52,51,54,54,51,50,52,53,54,48,53,54,50,51,54,50,52,55,50,51,52,49,52,50,51,55,54,48,56,51,51,51,53,50,50,52,52,54,30,53,50,48,43,54,50,28,49,53,52,48,53,52,53,50,53,53,49,53,56,52,48,57,55,52,48,54,52,52,52,51,52,44,45,52,35,46,48,54,44,44,57,71,68,72,49,81,79,49,71,70,54,54,57,40,36,79,71,66,41,70,47,52,56,48,53,54,60,61,73,50,58,69,71,60,44,36,53,47,52,43,58,42,42,77,74,31,68,66,48,36,51,39,51,53,50,41,52,47,55,52,49,53,51,41,53,54,30,48,78,76,34,88,81,43,58,59,37,51,51,50,47,72,32,54,65,26,47,44,47,51,50,53,50,55,38,66,62,71,84,115

Nearest PDB structures (foldseek):
  7zr1-assembly1_D  TM=3.058E-01  e=1.029E-01  Thermochaetoides thermophila
  7n6g-assembly1_1T  TM=2.062E-01  e=4.044E-01  Chlamydomonas reinhardtii
  8i4x-assembly1_B  TM=2.262E-01  e=7.315E-01  Saccharomyces cerevisiae S288C
  7n6g-assembly1_3Q  TM=1.866E-01  e=1.821E+00  Chlamydomonas reinhardtii

Radius of gyration: 84.26 Å; Cα contacts (8 Å, |Δi|>4): 207; chains: 1; bounding box: 159×61×238 Å

Mean predicted aligned error: 20.65 Å

Foldseek 3Di:
DVVVVVVCVPPPNPVNLVVDDPVVNVVVVCVVVVVVVVVVVVVVVVVVVVPPVVVVVVVVVVVVVVVDDDCVVVVVVVVVLVVLQVVLVCLLVVLVVLLVVLVVVVVVVVVVLVVLVVVLVVLVVVLVVVLVVLVVVLVVLVVVLVVLLVVLVVVLVVLVVVLVVLVVVVVVVVVVLVVVLVVLVVVLVVLLVVLVVLLVVLVVVLVVLVVVLVVLLVVLVVVLVVLVVVLVVLVVVLVVCVVPPVDDPPVSVVVSVVSVVVSVVSNVVSVVVSVVSVVVSVVSNVVSVVSNVVSVVVSVVSVVVSVVSVVVVVVVVVVSVVSSVVSVVVSVVSVVVSVVSSVVSVVVSVVSVVVSVVSVVVSVVSVVVSVVVVVVVVVVSVVSNVVSVVSNVVSVVSNVVSLVVLVVVLVVVLVVLVVVLLVLLVQLLVQLPPPCDPVLVVVVVVPPSLSSLVVLVPPDLVVSLVSLVVCCVVPPSNVVSLVVSLVSLVVSLVSQCVSDVVCPSVVVSCPDSSVSSNVSSCVSPVPPD